Protein 5LJX (pdb70)

Sequence (382 aa):
TPVWNDNAHGVGSVPMHTDLELDFSLTSSSKYTYRRKLTNPAQSIDLHIEIEEQTIGVDVHALGHWFDGRLNLKTSFKYEYPWHTAKCHYERDYQYEGCTACGLYLDQLKPVGSSAYKIITTIRYSRRVCVQFGEENLCKIIDMNDCFVSRHVKVCIIGTVSKFSQGDTLLFFGPLEGGGLIFKHWCTSTCQFGDPGDIMSPRDKGFLCPEFPGSFRKKATTPICEYDGNMVSGYKKVMMATIDSFQSFNTSSTMMHFTDERIEWKKDPDGMLRDHINILVTKDIDFDNLGENPCKIGLQTSSIEGAWGSGVGFTLTCLVSSLTECCPTFLTSIKACDKAICCYGAESVTLTRGQNTVKVSGKGGHSGSTFRCCHGEDCSQIGLHAAAPHL

Radius of gyration: 28.47 Å; Cα contacts (8 Å, |Δi|>4): 1028; chains: 1; bounding box: 34×48×109 Å

Foldseek 3Di:
DDEAEQPDFDFDDDVVQFDDKDKDKFQQQDKDWDWDWDDDCPDTKTKIKIKHHKKKKFQWFWQAFDKFWFKDKDKDPVPDDPCVVAQAKDKDWDDDCVTIMIMIGTDPIDTFWIKIATQDMWMWIWMWIDIHNDIDIDIGTAQHWDDDFFKIKHKHFDDDPDDHGWMWIDGDPPAFWTWIHNCQDDPAAAFQGRVQWGDRPVDDIPHHDHPWDWDWPVDDTDIDTDTDGGGNVRNCVVVVVVIDMFHFAPWDDDNSMIMTRGNPRVGIIMMMMIGRNPGTTHRSNDDDKDKDKWWDDKEDAENDSQFMKTKMKMAIDPDQKYFFKKFWDFPPDTFWIDTDIDGHGIDIDITTGYHDDQPDFTWIDGDVDTHPTGHGYDHPPD

Organism: Hantaan virus (strain 76-118) (NCBI:txid11602)

Nearest PDB structures (foldseek):
  5ljx-assembly1_A  TM=1.003E+00  e=7.277E-74  Orthohantavirus hantanense
  5lk3-assembly1_A  TM=9.903E-01  e=2.059E-68  Orthohantavirus hantanense
  5ljz-assembly1_A  TM=9.943E-01  e=4.635E-68  Orthohantavirus
  5lk0-assembly1_A  TM=9.913E-01  e=9.948E-68  Orthohantavirus hantanense
  5lk2-assembly1_A  TM=9.897E-01  e=6.713E-67  Orthohantavirus hantanense

Secondary structure (DSSP, 8-state):
---EE----SEE--GGG--EEEEEEEETT--EEEEEEEE----EEEEEEEEPPPEEEEEEEEEEEEEEEEEEEEEE-----TTTT-SSEEEEE-------EEEEEEEEEEEEEEEEEEEEEEEEEEEEEEETTEEEEEEEETT-EEE-SSEEEEEE----S--TT-EEEE-SSSSEEEEEES---SS--BTTSTT-SEETBSB--BPPB--S-EEE------EEE-S--S-HHHHHHTTGGGSEEEEESS-EEETTEEEE----TT-EEEEEEEE-SSSPPEETT----EEEEEEEEEEEBSS-SS-EEEEEEEEEEEEEEEEEEEEEEETTEEEEEEEEEEEEEEEEEEEEE----TT--BEEEETTEE-S--B--BPS--

InterPro domains:
  IPR002532 Hantavirus glycoprotein Gc, N-terminal domain [PF01561] (649-969)
  IPR002534 Hantavirus glycoprotein Gn, head [PF01567] (27-371)
  IPR012316 ITAM motif, hantavirus type [PF10538] (617-644)
  IPR012316 ITAM motif, hantavirus type [PS51056] (611-634)
  IPR016402 Envelope glycoprotein precursor, Hantavirus [PIRSF003945] (2-1135)
  IPR048790 Glycoprotein Gn, base, hantavirus [PF20679] (379-480)
  IPR048791 Glycoprotein Gc, C-terminal, bunyavirales [PF20682] (971-1134)

B-factor: mean 25.21, std 11.8, range [9.97, 71.23]

Structure (mmCIF, N/CA/C/O backbone):
data_5LJX
#
_entry.id   5LJX
#
_cell.length_a   107.048
_cell.length_b   107.048
_cell.length_c   127.512
_cell.angle_alpha   90.00
_cell.angle_beta   90.00
_cell.angle_gamma   120.00
#
_symmetry.space_group_name_H-M   'H 3'
#
loop_
_entity.id
_entity.type
_entity.pdbx_description
1 polymer 'Envelopment polyprotein'
2 branched 2-acetamido-2-deoxy-beta-D-glucopyranose-(1-4)-[beta-L-fucopyranose-(1-6)]2-acetamido-2-deoxy-beta-D-glucopyranose
3 non-polymer 'POTASSIUM ION'
4 non-polymer 'SODIUM ION'
5 water water
#
loop_
_atom_site.group_PDB
_atom_site.id
_atom_site.type_symbol
_atom_site.label_atom_id
_atom_site.label_alt_id
_atom_site.label_comp_id
_atom_site.label_asym_id
_atom_site.label_entity_id
_atom_site.label_seq_id
_atom_site.pdbx_PDB_ins_code
_atom_site.Cartn_x
_atom_site.Cartn_y
_atom_site.Cartn_z
_atom_site.occupancy
_atom_site.B_iso_or_equiv
_atom_site.auth_seq_id
_atom_site.auth_comp_id
_atom_site.auth_asym_id
_atom_site.auth_atom_id
_atom_site.pdbx_PDB_model_num
ATOM 1 N N . THR A 1 6 ? -11.082 92.709 40.434 1.00 56.25 6 THR A N 1
ATOM 2 C CA . THR A 1 6 ? -10.175 91.722 41.025 1.00 56.11 6 THR A CA 1
ATOM 3 C C . THR A 1 6 ? -10.471 90.230 40.731 1.00 55.02 6 THR A C 1
ATOM 4 O O . THR A 1 6 ? -9.530 89.442 40.618 1.00 55.67 6 THR A O 1
ATOM 8 N N . PRO A 1 7 ? -11.756 89.829 40.594 1.00 53.16 7 PRO A N 1
ATOM 9 C CA . PRO A 1 7 ? -11.923 88.400 40.297 1.00 50.61 7 PRO A CA 1
ATOM 10 C C . PRO A 1 7 ? -11.655 88.064 38.830 1.00 46.73 7 PRO A C 1
ATOM 11 O O . PRO A 1 7 ? -11.863 88.903 37.951 1.00 47.20 7 PRO A O 1
ATOM 15 N N . VAL A 1 8 ? -11.202 86.839 38.582 1.00 42.27 8 VAL A N 1
ATOM 16 C CA . VAL A 1 8 ? -10.894 86.380 37.231 1.00 39.15 8 VAL A CA 1
ATOM 17 C C . VAL A 1 8 ? -11.364 84.941 37.030 1.00 34.56 8 VAL A C 1
ATOM 18 O O . VAL A 1 8 ? -10.564 84.043 36.774 1.00 34.11 8 VAL A O 1
ATOM 22 N N . TRP A 1 9 ? -12.673 84.736 37.152 1.00 29.69 9 TRP A N 1
ATOM 23 C CA . TRP A 1 9 ? -13.274 83.406 37.076 1.00 25.27 9 TRP A CA 1
ATOM 24 C C . TRP A 1 9 ? -12.979 82.707 35.753 1.00 24.15 9 TRP A C 1
ATOM 25 O O . TRP A 1 9 ? -12.999 83.332 34.692 1.00 23.95 9 TRP A O 1
ATOM 36 N N . ASN A 1 10 ? -12.742 81.401 35.832 1.00 21.36 10 ASN A N 1
ATOM 37 C CA . ASN A 1 10 ? -12.312 80.599 34.676 1.00 21.96 10 ASN A CA 1
ATOM 38 C C . ASN A 1 10 ? -12.836 79.185 34.861 1.00 22.49 10 ASN A C 1
ATOM 39 O O . ASN A 1 10 ? -12.527 78.548 35.859 1.00 25.70 10 ASN A O 1
ATOM 44 N N . ASP A 1 11 ? -13.626 78.682 33.914 1.00 20.30 11 ASP A N 1
ATOM 45 C CA . ASP A 1 11 ? -14.081 77.285 33.992 1.00 18.21 11 ASP A CA 1
ATOM 46 C C . ASP A 1 11 ? -13.467 76.359 32.930 1.00 18.67 11 ASP A C 1
ATOM 47 O O . ASP A 1 11 ? -13.928 75.230 32.738 1.00 21.56 11 ASP A O 1
ATOM 52 N N . ASN A 1 12 ? -12.421 76.827 32.257 1.00 19.81 12 ASN A N 1
ATOM 53 C CA . ASN A 1 12 ? -11.753 75.987 31.269 1.00 17.02 12 ASN A CA 1
ATOM 54 C C . ASN A 1 12 ? -10.837 74.935 31.860 1.00 15.95 12 ASN A C 1
ATOM 55 O O . ASN A 1 12 ? -10.303 74.089 31.115 1.00 18.32 12 ASN A O 1
ATOM 60 N N . ALA A 1 13 ? -10.610 74.998 33.172 1.00 16.13 13 ALA A N 1
ATOM 61 C CA . ALA A 1 13 ? -9.836 73.958 33.848 1.00 18.04 13 ALA A CA 1
ATOM 62 C C . ALA A 1 13 ? -10.792 72.880 34.339 1.00 18.59 13 ALA A C 1
ATOM 63 O O . ALA A 1 13 ? -11.645 73.144 35.189 1.00 21.23 13 ALA A O 1
ATOM 65 N N . HIS A 1 14 ? -10.670 71.679 33.786 1.00 17.84 14 HIS A N 1
ATOM 66 C CA . HIS A 1 14 ? -11.450 70.526 34.223 1.00 16.59 14 HIS A CA 1
ATOM 67 C C . HIS A 1 14 ? -10.594 69.660 35.144 1.00 17.23 14 HIS A C 1
ATOM 68 O O . HIS A 1 14 ? -9.809 68.831 34.695 1.00 18.32 14 HIS A O 1
ATOM 75 N N . GLY A 1 15 ? -10.738 69.847 36.447 1.00 17.39 15 GLY A N 1
ATOM 76 C CA . GLY A 1 15 ? -9.917 69.093 37.374 1.00 18.92 15 GLY A CA 1
ATOM 77 C C . GLY A 1 15 ? -10.067 69.606 38.794 1.00 19.88 15 GLY A C 1
ATOM 78 O O . GLY A 1 15 ? -10.975 70.382 39.094 1.00 21.95 15 GLY A O 1
ATOM 79 N N . VAL A 1 16 ? -9.189 69.156 39.679 1.00 19.87 16 VAL A N 1
ATOM 80 C CA . VAL A 1 16 ? -9.346 69.474 41.090 1.00 22.49 16 VAL A CA 1
ATOM 81 C C . VAL A 1 16 ? -8.030 69.880 41.736 1.00 22.26 16 VAL A C 1
ATOM 82 O O . VAL A 1 16 ? -6.951 69.503 41.281 1.00 22.73 16 VAL A O 1
ATOM 86 N N . GLY A 1 17 ? -8.133 70.664 42.805 1.00 22.99 17 GLY A N 1
ATOM 87 C CA . GLY A 1 17 ? -7.031 70.858 43.726 1.00 23.54 17 GLY A CA 1
ATOM 88 C C . GLY A 1 17 ? -7.248 69.953 44.929 1.00 24.28 17 GLY A C 1
ATOM 89 O O . GLY A 1 17 ? -8.374 69.788 45.411 1.00 24.95 17 GLY A O 1
ATOM 90 N N . SER A 1 18 ? -6.167 69.338 45.397 1.00 25.14 18 SER A N 1
ATOM 91 C CA . SER A 1 18 ? -6.239 68.391 46.495 1.00 25.64 18 SER A CA 1
ATOM 92 C C . SER A 1 18 ? -5.066 68.595 47.435 1.00 26.40 18 SER A C 1
ATOM 93 O O . SER A 1 18 ? -4.027 69.133 47.052 1.00 26.26 18 SER A O 1
ATOM 96 N N . VAL A 1 19 ? -5.267 68.193 48.683 1.00 29.17 19 VAL A N 1
ATOM 97 C CA . VAL A 1 19 ? -4.195 68.107 49.656 1.00 30.37 19 VAL A CA 1
ATOM 98 C C . VAL A 1 19 ? -3.877 66.625 49.746 1.00 30.54 19 VAL A C 1
ATOM 99 O O . VAL A 1 19 ? -4.735 65.833 50.128 1.00 31.51 19 VAL A O 1
ATOM 103 N N . PRO A 1 20 ? -2.663 66.233 49.339 1.00 31.64 20 PRO A N 1
ATOM 104 C CA . PRO A 1 20 ? -2.330 64.805 49.241 1.00 34.68 20 PRO A CA 1
ATOM 105 C C . PRO A 1 20 ? -2.545 64.021 50.540 1.00 38.68 20 PRO A C 1
ATOM 106 O O . PRO A 1 20 ? -2.847 62.828 50.478 1.00 39.11 20 PRO A O 1
ATOM 110 N N . MET A 1 21 ? -2.415 64.672 51.692 1.00 41.54 21 MET A N 1
ATOM 111 C CA . MET A 1 21 ? -2.674 63.989 52.955 1.00 45.68 21 MET A CA 1
ATOM 112 C C . MET A 1 21 ? -4.176 63.817 53.218 1.00 43.71 21 MET A C 1
ATOM 113 O O . MET A 1 21 ? -4.582 62.960 54.004 1.00 42.39 21 MET A O 1
ATOM 118 N N . HIS A 1 22 ? -4.995 64.626 52.550 1.00 42.71 22 HIS A N 1
ATOM 119 C CA . HIS A 1 22 ? -6.449 64.503 52.641 1.00 41.76 22 HIS A CA 1
ATOM 120 C C . HIS A 1 22 ? -7.034 63.788 51.424 1.00 37.94 22 HIS A C 1
ATOM 121 O O . HIS A 1 22 ? -8.133 64.116 50.978 1.00 37.69 22 HIS A O 1
ATOM 128 N N . THR A 1 23 ? -6.294 62.833 50.871 1.00 34.12 23 THR A N 1
ATOM 129 C CA . THR A 1 23 ? -6.841 61.981 49.825 1.00 31.21 23 THR A CA 1
ATOM 130 C C . THR A 1 23 ? -6.726 60.540 50.294 1.00 30.55 23 THR A C 1
ATOM 131 O O . THR A 1 23 ? -5.815 60.202 51.048 1.00 33.55 23 THR A O 1
ATOM 135 N N . ASP A 1 24 ? -7.662 59.700 49.877 1.00 28.07 24 ASP A N 1
ATOM 136 C CA . ASP A 1 24 ? -7.776 58.366 50.445 1.00 27.28 24 ASP A CA 1
ATOM 137 C C . ASP A 1 24 ? -7.401 57.228 49.512 1.00 26.22 24 ASP A C 1
ATOM 138 O O . ASP A 1 24 ? -6.986 56.169 49.972 1.00 28.11 24 ASP A O 1
ATOM 143 N N . LEU A 1 25 ? -7.529 57.442 48.207 1.00 25.54 25 LEU A N 1
ATOM 144 C CA . LEU A 1 25 ? -7.297 56.354 47.276 1.00 23.85 25 LEU A CA 1
ATOM 145 C C . LEU A 1 25 ? -6.909 56.898 45.919 1.00 22.52 25 LEU A C 1
ATOM 146 O O . LEU A 1 25 ? -7.515 57.853 45.431 1.00 22.78 25 LEU A O 1
ATOM 151 N N . GLU A 1 26 ? -5.889 56.293 45.322 1.00 22.95 26 GLU A N 1
ATOM 152 C CA . GLU A 1 26 ? -5.503 56.623 43.965 1.00 22.65 26 GLU A CA 1
ATOM 153 C C . GLU A 1 26 ? -5.423 55.337 43.167 1.00 24.03 26 GLU A C 1
ATOM 154 O O . GLU A 1 26 ? -4.817 54.367 43.610 1.00 25.55 26 GLU A O 1
ATOM 160 N N . LEU A 1 27 ? -6.084 55.317 42.016 1.00 23.19 27 LEU A N 1
ATOM 161 C CA . LEU A 1 27 ? -5.909 54.242 41.049 1.00 22.23 27 LEU A CA 1
ATOM 162 C C . LEU A 1 27 ? -5.199 54.833 39.843 1.00 21.51 27 LEU A C 1
ATOM 163 O O . LEU A 1 27 ? -5.646 55.837 39.298 1.00 22.90 27 LEU A O 1
ATOM 168 N N . ASP A 1 28 ? -4.090 54.227 39.445 1.00 20.16 28 ASP A N 1
ATOM 169 C CA . ASP A 1 28 ? -3.340 54.731 38.302 1.00 20.42 28 ASP A CA 1
ATOM 170 C C . ASP A 1 28 ? -2.890 53.565 37.447 1.00 18.44 28 ASP A C 1
ATOM 171 O O . ASP A 1 28 ? -2.198 52.675 37.930 1.00 20.94 28 ASP A O 1
ATOM 176 N N . PHE A 1 29 ? -3.285 53.562 36.179 1.00 17.75 29 PHE A N 1
ATOM 177 C CA . PHE A 1 29 ? -3.051 52.398 35.347 1.00 17.04 29 PHE A CA 1
ATOM 178 C C . PHE A 1 29 ? -3.156 52.686 33.865 1.00 15.94 29 PHE A C 1
ATOM 179 O O . PHE A 1 29 ? -3.781 53.653 33.460 1.00 17.70 29 PHE A O 1
ATOM 187 N N . SER A 1 30 ? -2.547 51.804 33.082 1.00 16.24 30 SER A N 1
ATOM 188 C CA . SER A 1 30 ? -2.693 51.786 31.636 1.00 15.51 30 SER A CA 1
ATOM 189 C C . SER A 1 30 ? -3.726 50.726 31.273 1.00 16.94 30 SER A C 1
ATOM 190 O O . SER A 1 30 ? -3.588 49.571 31.665 1.00 17.70 30 SER A O 1
ATOM 193 N N . LEU A 1 31 ? -4.764 51.124 30.541 1.00 16.16 31 LEU A N 1
ATOM 194 C CA . LEU A 1 31 ? -5.861 50.231 30.206 1.00 16.16 31 LEU A CA 1
ATOM 195 C C . LEU A 1 31 ? -5.938 49.976 28.705 1.00 15.30 31 LEU A C 1
ATOM 196 O O . LEU A 1 31 ? -5.920 50.913 27.930 1.00 16.72 31 LEU A O 1
ATOM 201 N N . THR A 1 32 ? -6.062 48.708 28.315 1.00 15.75 32 THR A N 1
ATOM 202 C CA . THR A 1 32 ? -6.369 48.332 26.928 1.00 14.37 32 THR A CA 1
ATOM 203 C C . THR A 1 32 ? -7.512 49.208 26.426 1.00 14.37 32 THR A C 1
ATOM 204 O O . THR A 1 32 ? -8.555 49.279 27.057 1.00 15.50 32 THR A O 1
ATOM 208 N N . SER A 1 33 ? -7.312 49.890 25.297 1.00 15.17 33 SER A N 1
ATOM 209 C CA . SER A 1 33 ? -8.337 50.796 24.773 1.00 14.57 33 SER A CA 1
ATOM 210 C C . SER A 1 33 ? -9.679 50.102 24.527 1.00 14.77 33 SER A C 1
ATOM 211 O O . SER A 1 33 ? -10.745 50.648 24.817 1.00 15.77 33 SER A O 1
ATOM 214 N N . SER A 1 34 ? -9.613 48.865 24.062 1.00 15.60 34 SER A N 1
ATOM 215 C CA . SER A 1 34 ? -10.812 48.124 23.719 1.00 16.00 34 SER A CA 1
ATOM 216 C C . SER A 1 34 ? -11.423 47.367 24.911 1.00 14.85 34 SER A C 1
ATOM 217 O O . SER A 1 34 ? -12.307 46.545 24.714 1.00 17.44 34 SER A O 1
ATOM 220 N N . SER A 1 35 ? -10.935 47.631 26.126 1.00 15.16 35 SER A N 1
ATOM 221 C CA . SER A 1 35 ? -11.461 46.986 27.328 1.00 16.74 35 SER A CA 1
ATOM 222 C C . SER A 1 35 ? -12.204 47.946 28.245 1.00 16.03 35 SER A C 1
ATOM 223 O O . SER A 1 35 ? -11.798 49.089 28.416 1.00 16.26 35 SER A O 1
ATOM 226 N N . LYS A 1 36 ? -13.279 47.457 28.868 1.00 16.71 36 LYS A N 1
ATOM 227 C CA . LYS A 1 36 ? -13.880 48.165 29.993 1.00 19.28 36 LYS A CA 1
ATOM 228 C C . LYS A 1 36 ? -13.077 47.910 31.264 1.00 18.73 36 LYS A C 1
ATOM 229 O O . LYS A 1 36 ? -12.157 47.081 31.285 1.00 18.91 36 LYS A O 1
ATOM 235 N N . TYR A 1 37 ? -13.439 48.626 32.324 1.00 19.17 37 TYR A N 1
ATOM 236 C CA . TYR A 1 37 ? -12.837 48.432 33.642 1.00 20.33 37 TYR A CA 1
ATOM 237 C C . TYR A 1 37 ? -13.852 48.766 34.721 1.00 20.51 37 TYR A C 1
ATOM 238 O O . TYR A 1 37 ? -14.556 49.761 34.609 1.00 20.19 37 TYR A O 1
ATOM 247 N N . THR A 1 38 ? -13.921 47.925 35.752 1.00 22.24 38 THR A N 1
ATOM 248 C CA . THR A 1 38 ? -14.833 48.113 36.866 1.00 23.42 38 THR A CA 1
ATOM 249 C C . THR A 1 38 ? -14.047 48.097 38.166 1.00 22.31 38 THR A C 1
ATOM 250 O O . THR A 1 38 ? -13.142 47.274 38.347 1.00 24.81 38 THR A O 1
ATOM 254 N N . TYR A 1 39 ? -14.395 49.008 39.071 1.00 23.11 39 TYR A N 1
ATOM 255 C CA . TYR A 1 39 ? -13.827 49.022 40.409 1.00 23.70 39 TYR A CA 1
ATOM 256 C C . TYR A 1 39 ? -14.943 49.190 41.410 1.00 25.57 39 TYR A C 1
ATOM 257 O O . TYR A 1 39 ? -15.763 50.094 41.287 1.00 26.75 39 TYR A O 1
ATOM 266 N N . ARG A 1 40 ? -14.965 48.307 42.401 1.00 27.52 40 ARG A N 1
ATOM 267 C CA . ARG A 1 40 ? -15.975 48.307 43.442 1.00 32.98 40 ARG A CA 1
ATOM 268 C C . ARG A 1 40 ? -15.284 48.119 44.775 1.00 34.96 40 ARG A C 1
ATOM 269 O O . ARG A 1 40 ? -14.512 47.181 44.949 1.00 35.71 40 ARG A O 1
ATOM 277 N N . ARG A 1 41 ? -15.569 49.004 45.719 1.00 35.91 41 ARG A N 1
ATOM 278 C CA . ARG A 1 41 ? -14.959 48.911 47.039 1.00 37.90 41 ARG A CA 1
ATOM 279 C C . ARG A 1 41 ? -15.870 49.575 48.061 1.00 37.24 41 ARG A C 1
ATOM 280 O O . ARG A 1 41 ? -16.594 50.516 47.739 1.00 35.57 41 ARG A O 1
ATOM 288 N N . LYS A 1 42 ? -15.852 49.065 49.290 1.00 38.79 42 LYS A N 1
ATOM 289 C CA . LYS A 1 42 ? -16.522 49.729 50.401 1.00 40.67 42 LYS A CA 1
ATOM 290 C C . LYS A 1 42 ? -15.504 50.609 51.120 1.00 41.59 42 LYS A C 1
ATOM 291 O O . LYS A 1 42 ? -14.513 50.110 51.646 1.00 44.37 42 LYS A O 1
ATOM 297 N N . LEU A 1 43 ? -15.734 51.918 51.125 1.00 39.42 43 LEU A N 1
ATOM 298 C CA . LEU A 1 43 ? -14.827 52.831 51.804 1.00 39.07 43 LEU A CA 1
ATOM 299 C C . LEU A 1 43 ? -15.203 52.918 53.278 1.00 41.64 43 LEU A C 1
ATOM 300 O O . LEU A 1 43 ? -16.294 53.364 53.622 1.00 39.96 43 LEU A O 1
ATOM 305 N N . THR A 1 44 ? -14.297 52.476 54.144 1.00 4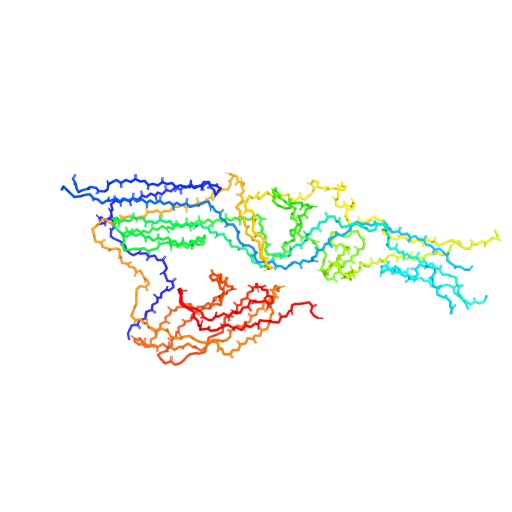6.02 44 THR A N 1
ATOM 306 C CA . THR A 1 44 ? -14.566 52.458 55.579 1.00 49.85 44 THR A CA 1
ATOM 307 C C . THR A 1 44 ? -13.678 53.430 56.345 1.00 53.56 44 THR A C 1
ATOM 308 O O . THR A 1 44 ? -12.597 53.799 55.885 1.00 54.23 44 THR A O 1
ATOM 312 N N . ASN A 1 45 ? -14.147 53.834 57.521 1.00 56.75 45 ASN A N 1
ATOM 313 C CA . ASN A 1 45 ? -13.404 54.742 58.388 1.00 59.65 45 ASN A CA 1
ATOM 314 C C . ASN A 1 45 ? -12.375 53.990 59.232 1.00 61.18 45 ASN A C 1
ATOM 315 O O . ASN A 1 45 ? -12.716 52.992 59.870 1.00 61.63 45 ASN A O 1
ATOM 320 N N . PRO A 1 46 ? -11.123 54.494 59.253 1.00 61.72 46 PRO A N 1
ATOM 321 C CA . PRO A 1 46 ? -9.879 53.861 59.712 1.00 61.94 46 PRO A CA 1
ATOM 322 C C . PRO A 1 46 ? -10.049 52.629 60.600 1.00 62.60 46 PRO A C 1
ATOM 323 O O . PRO A 1 46 ? -9.673 51.538 60.163 1.00 62.84 46 PRO A O 1
ATOM 327 N N . ALA A 1 50 ? -17.668 53.352 62.050 1.00 61.94 50 ALA A N 1
ATOM 328 C CA . ALA A 1 50 ? -18.505 52.226 61.652 1.00 61.89 50 ALA A CA 1
ATOM 329 C C . ALA A 1 50 ? -19.448 52.629 60.527 1.00 61.78 50 ALA A C 1
ATOM 330 O O . ALA A 1 50 ? -20.589 52.171 60.465 1.00 62.26 50 ALA A O 1
ATOM 332 N N . GLN A 1 51 ? -18.964 53.494 59.643 1.00 61.21 51 GLN A N 1
ATOM 333 C CA . GLN A 1 51 ? -19.764 53.986 58.529 1.00 60.48 51 GLN A CA 1
ATOM 334 C C . GLN A 1 51 ? -19.028 53.800 57.203 1.00 58.16 51 GLN A C 1
ATOM 335 O O . GLN A 1 51 ? -17.901 54.269 57.030 1.00 58.43 51 GLN A O 1
ATOM 341 N N . SER A 1 52 ? -19.668 53.105 56.270 1.00 55.65 52 SER A N 1
ATOM 342 C CA . SER A 1 52 ? -19.038 52.820 54.989 1.00 52.43 52 SER A CA 1
ATOM 343 C C . SER A 1 52 ? -19.727 53.503 53.805 1.00 48.72 52 SER A C 1
ATOM 344 O O . SER A 1 52 ? -20.940 53.722 53.803 1.00 49.00 52 SER A O 1
ATOM 347 N N . ILE A 1 53 ? -18.926 53.843 52.803 1.00 44.04 53 ILE A N 1
ATOM 348 C CA . ILE A 1 53 ? -19.420 54.468 51.590 1.00 40.58 53 ILE A CA 1
ATOM 349 C C . ILE A 1 53 ? -19.135 53.526 50.430 1.00 37.45 53 ILE A C 1
ATOM 350 O O . ILE A 1 53 ? -18.002 53.070 50.263 1.00 36.81 53 ILE A O 1
ATOM 355 N N . ASP A 1 54 ? -20.161 53.211 49.646 1.00 36.63 54 ASP A N 1
ATOM 356 C CA . ASP A 1 54 ? -19.979 52.377 48.457 1.00 36.24 54 ASP A CA 1
ATOM 357 C C . ASP A 1 54 ? -19.367 53.168 47.308 1.00 33.83 54 ASP A C 1
ATOM 358 O O . ASP A 1 54 ? -19.909 54.188 46.897 1.00 35.73 54 ASP A O 1
ATOM 363 N N . LEU A 1 55 ? -18.238 52.688 46.800 1.00 30.32 55 LEU A N 1
ATOM 364 C CA . LEU A 1 55 ? -17.615 53.285 45.622 1.00 27.66 55 LEU A CA 1
ATOM 365 C C . LEU A 1 55 ? -17.745 52.311 44.467 1.00 27.75 55 LEU A C 1
ATOM 366 O O . LEU A 1 55 ? -17.307 51.158 44.557 1.00 28.88 55 LEU A O 1
ATOM 371 N N . HIS A 1 56 ? -18.326 52.778 43.369 1.00 26.02 56 HIS A N 1
ATOM 372 C CA . HIS A 1 56 ? -18.490 51.935 42.199 1.00 26.62 56 HIS A CA 1
ATOM 373 C C . HIS A 1 56 ? -18.181 52.725 40.934 1.00 26.62 56 HIS A C 1
ATOM 374 O O . HIS A 1 56 ? -18.889 53.677 40.598 1.00 28.43 56 HIS A O 1
ATOM 381 N N . ILE A 1 57 ? -17.124 52.317 40.239 1.00 24.30 57 ILE A N 1
ATOM 382 C CA . ILE A 1 57 ? -16.673 53.010 39.036 1.00 23.47 57 ILE A CA 1
ATOM 383 C C . ILE A 1 57 ? -16.748 52.073 37.851 1.00 24.56 57 ILE A C 1
ATOM 384 O O . ILE A 1 57 ? -16.254 50.956 37.914 1.00 24.50 57 ILE A O 1
ATOM 389 N N . GLU A 1 58 ? -17.368 52.536 36.767 1.00 23.22 58 GLU A N 1
ATOM 390 C CA . GLU A 1 58 ? -17.445 51.748 35.543 1.00 23.79 58 GLU A CA 1
ATOM 391 C C . GLU A 1 58 ? -16.929 52.589 34.407 1.00 21.83 58 GLU A C 1
ATOM 392 O O . GLU A 1 58 ? -17.493 53.639 34.096 1.00 22.50 58 GLU A O 1
ATOM 398 N N . ILE A 1 59 ? -15.855 52.126 33.778 1.00 20.50 59 ILE A N 1
ATOM 399 C CA . ILE A 1 59 ? -15.302 52.806 32.622 1.00 20.91 59 ILE A CA 1
ATOM 400 C C . ILE A 1 59 ? -15.539 51.936 31.401 1.00 18.96 59 ILE A C 1
ATOM 401 O O . ILE A 1 59 ? -15.115 50.779 31.371 1.00 20.85 59 ILE A O 1
ATOM 406 N N . GLU A 1 60 ? -16.179 52.500 30.381 1.00 18.67 60 GLU A N 1
ATOM 407 C CA . GLU A 1 60 ? -16.496 51.742 29.174 1.00 19.48 60 GLU A CA 1
ATOM 408 C C . GLU A 1 60 ? -15.355 51.758 28.156 1.00 19.99 60 GLU A C 1
ATOM 409 O O . GLU A 1 60 ? -14.396 52.545 28.284 1.00 19.30 60 GLU A O 1
ATOM 415 N N . GLU A 1 61 ? -15.453 50.881 27.157 1.00 20.51 61 GLU A N 1
ATOM 416 C CA . GLU A 1 61 ? -14.430 50.787 26.123 1.00 19.56 61 GLU A CA 1
ATOM 417 C C . GLU A 1 61 ? -14.287 52.103 25.367 1.00 18.88 61 GLU A C 1
ATOM 418 O O . GLU A 1 61 ? -15.246 52.845 25.192 1.00 20.64 61 GLU A O 1
ATOM 424 N N . GLN A 1 62 ? -13.080 52.379 24.900 1.00 18.36 62 GLN A N 1
ATOM 425 C CA . GLN A 1 62 ? -12.851 53.531 24.035 1.00 17.79 62 GLN A CA 1
ATOM 426 C C . GLN A 1 62 ? -13.704 53.466 22.779 1.00 19.23 62 GLN A C 1
ATOM 427 O O . GLN A 1 62 ? -13.742 52.456 22.090 1.00 19.53 62 GLN A O 1
ATOM 433 N N . THR A 1 63 ? -14.382 54.567 22.506 1.00 18.06 63 THR A N 1
ATOM 434 C CA . THR A 1 63 ? -15.138 54.741 21.283 1.00 15.96 63 THR A CA 1
ATOM 435 C C . THR A 1 63 ? -14.491 55.812 20.424 1.00 15.34 63 THR A C 1
ATOM 436 O O . THR A 1 63 ? -14.003 56.818 20.924 1.00 16.28 63 THR A O 1
ATOM 440 N N . ILE A 1 64 ? -14.480 55.588 19.118 1.00 15.24 64 ILE A N 1
ATOM 441 C CA . ILE A 1 64 ? -14.077 56.632 18.182 1.00 14.43 64 ILE A CA 1
ATOM 442 C C . ILE A 1 64 ? -15.320 57.233 17.515 1.00 12.85 64 ILE A C 1
ATOM 443 O O . ILE A 1 64 ? -16.247 56.504 17.164 1.00 15.09 64 ILE A O 1
ATOM 448 N N . GLY A 1 65 ? -15.357 58.560 17.396 1.00 12.67 65 GLY A N 1
ATOM 449 C CA . GLY A 1 65 ? -16.394 59.261 16.646 1.00 13.26 65 GLY A CA 1
ATOM 450 C C . GLY A 1 65 ? -15.716 60.025 15.537 1.00 12.43 65 GLY A C 1
ATOM 451 O O . GLY A 1 65 ? -14.794 60.784 15.765 1.00 13.84 65 GLY A O 1
ATOM 452 N N . VAL A 1 66 ? -16.128 59.752 14.311 1.00 13.35 66 VAL A N 1
ATOM 453 C CA . VAL A 1 66 ? -15.524 60.393 13.155 1.00 12.76 66 VAL A CA 1
ATOM 454 C C . VAL A 1 66 ? -16.569 61.187 12.404 1.00 12.59 66 VAL A C 1
ATOM 455 O O . VAL A 1 66 ? -17.516 60.606 11.873 1.00 13.42 66 VAL A O 1
ATOM 459 N N . ASP A 1 67 ? -16.377 62.502 12.335 1.00 12.99 67 ASP A N 1
ATOM 460 C CA . A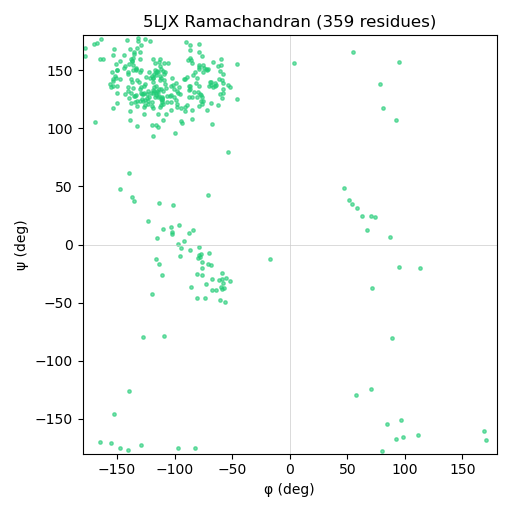SP A 1 67 ? -17.218 63.308 11.448 1.00 12.20 67 ASP A CA 1
ATOM 461 C C . ASP A 1 67 ? -16.657 63.151 10.054 1.00 12.34 67 ASP A C 1
ATOM 462 O O . ASP A 1 67 ? -15.445 63.220 9.872 1.00 13.43 67 ASP A O 1
ATOM 467 N N . VAL A 1 68 ? -17.526 62.852 9.093 1.00 12.47 68 VAL A N 1
ATOM 468 C CA . VAL A 1 68 ? -17.070 62.486 7.749 1.00 12.07 68 VAL A CA 1
ATOM 469 C C . VAL A 1 68 ? -17.892 63.195 6.713 1.00 12.48 68 VAL A C 1
ATOM 470 O O . VAL A 1 68 ? -18.961 63.747 7.014 1.00 12.44 68 VAL A O 1
ATOM 474 N N . HIS A 1 69 ? -17.395 63.190 5.480 1.00 11.23 69 HIS A N 1
ATOM 475 C CA . HIS A 1 69 ? -18.260 63.457 4.348 1.00 12.69 69 HIS A CA 1
ATOM 476 C C . HIS A 1 69 ? -18.397 62.182 3.549 1.00 11.27 69 HIS A C 1
ATOM 477 O O . HIS A 1 69 ? -17.413 61.617 3.101 1.00 11.63 69 HIS A O 1
ATOM 484 N N . ALA A 1 70 ? -19.628 61.713 3.415 1.00 13.62 70 ALA A N 1
ATOM 485 C CA . ALA A 1 70 ? -19.899 60.545 2.594 1.00 14.07 70 ALA A CA 1
ATOM 486 C C . ALA A 1 70 ? -19.668 60.875 1.123 1.00 13.83 70 ALA A C 1
ATOM 487 O O . ALA A 1 70 ? -20.287 61.783 0.577 1.00 16.61 70 ALA A O 1
ATOM 489 N N . LEU A 1 71 ? -18.765 60.129 0.489 1.00 13.03 71 LEU A N 1
ATOM 490 C CA . LEU A 1 71 ? -18.344 60.396 -0.892 1.00 12.50 71 LEU A CA 1
ATOM 491 C C . LEU A 1 71 ? -19.138 59.579 -1.910 1.00 12.40 71 LEU A C 1
ATOM 492 O O . LEU A 1 71 ? -18.962 59.745 -3.128 1.00 14.49 71 LEU A O 1
ATOM 497 N N . GLY A 1 72 ? -20.023 58.716 -1.427 1.00 11.71 72 GLY A N 1
ATOM 498 C CA . GLY A 1 72 ? -20.721 57.780 -2.299 1.00 13.70 72 GLY A CA 1
ATOM 499 C C . GLY A 1 72 ? -19.934 56.518 -2.572 1.00 13.16 72 GLY A C 1
ATOM 500 O O . GLY A 1 72 ? -19.056 56.116 -1.811 1.00 15.52 72 GLY A O 1
ATOM 501 N N . HIS A 1 73 ? -20.224 55.890 -3.703 1.00 13.20 73 HIS A N 1
ATOM 502 C CA . HIS A 1 73 ? -19.576 54.616 -4.020 1.00 12.98 73 HIS A CA 1
ATOM 503 C C . HIS A 1 73 ? -18.464 54.763 -5.023 1.00 11.51 73 HIS A C 1
ATOM 504 O O . HIS A 1 73 ? -18.556 55.566 -5.964 1.00 13.06 73 HIS A O 1
ATOM 511 N N . TRP A 1 74 ? -17.415 53.974 -4.810 1.00 11.54 74 TRP A N 1
ATOM 512 C CA . TRP A 1 74 ? -16.353 53.801 -5.778 1.00 11.30 74 TRP A CA 1
ATOM 513 C C . TRP A 1 74 ? -16.744 52.645 -6.671 1.00 13.30 74 TRP A C 1
ATOM 514 O O . TRP A 1 74 ? -17.346 51.662 -6.197 1.00 13.40 74 TRP A O 1
ATOM 525 N N . PHE A 1 75 ? -16.395 52.750 -7.957 1.00 11.88 75 PHE A N 1
ATOM 526 C CA . PHE A 1 75 ? -16.721 51.712 -8.953 1.00 13.05 75 PHE A CA 1
ATOM 527 C C . PHE A 1 75 ? -15.507 51.090 -9.620 1.00 13.52 75 PHE A C 1
ATOM 528 O O . PHE A 1 75 ? -14.540 51.777 -9.879 1.00 13.77 75 PHE A O 1
ATOM 536 N N . ASP A 1 76 ? -15.601 49.796 -9.929 1.00 13.13 76 ASP A N 1
ATOM 537 C CA . ASP A 1 76 ? -14.736 49.153 -10.922 1.00 12.95 76 ASP A CA 1
ATOM 538 C C . ASP A 1 76 ? -15.404 49.298 -12.284 1.00 12.72 76 ASP A C 1
ATOM 539 O O . ASP A 1 76 ? -16.608 49.539 -12.364 1.00 14.32 76 ASP A O 1
ATOM 544 N N . GLY A 1 77 ? -14.629 49.181 -13.358 1.00 12.85 77 GLY A N 1
ATOM 545 C CA . GLY A 1 77 ? -15.201 49.267 -14.691 1.00 15.48 77 GLY A CA 1
ATOM 546 C C . GLY A 1 77 ? -14.154 48.865 -15.703 1.00 14.56 77 GLY A C 1
ATOM 547 O O . GLY A 1 77 ? -12.981 48.664 -15.364 1.00 14.61 77 GLY A O 1
ATOM 548 N N . ARG A 1 78 ? -14.592 48.759 -16.954 1.00 14.50 78 ARG A N 1
ATOM 549 C CA . ARG A 1 78 ? -13.708 48.463 -18.068 1.00 15.35 78 ARG A CA 1
ATOM 550 C C . ARG A 1 78 ? -13.681 49.632 -19.040 1.00 13.81 78 ARG A C 1
ATOM 551 O O . ARG A 1 78 ? -14.717 50.221 -19.354 1.00 15.58 78 ARG A O 1
ATOM 559 N N . LEU A 1 79 ? -12.489 49.962 -19.498 1.00 14.35 79 LEU A N 1
ATOM 560 C CA . LEU A 1 79 ? -12.301 51.017 -20.481 1.00 15.79 79 LEU A CA 1
ATOM 561 C C . LEU A 1 79 ? -12.347 50.391 -21.868 1.00 17.63 79 LEU A C 1
ATOM 562 O O . LEU A 1 79 ? -11.514 49.537 -22.207 1.00 20.87 79 LEU A O 1
ATOM 567 N N . ASN A 1 80 ? -13.329 50.814 -22.658 1.00 19.20 80 ASN A N 1
ATOM 568 C CA . ASN A 1 80 ? -13.528 50.265 -23.998 1.00 17.91 80 ASN A CA 1
ATOM 569 C C . ASN A 1 80 ? -13.164 51.287 -25.044 1.00 21.37 80 ASN A C 1
ATOM 570 O O . ASN A 1 80 ? -13.413 52.482 -24.871 1.00 23.07 80 ASN A O 1
ATOM 575 N N . LEU A 1 81 ? -12.552 50.803 -26.118 1.00 21.83 81 LEU A N 1
ATOM 576 C CA . LEU A 1 81 ? -12.129 51.631 -27.231 1.00 24.52 81 LEU A CA 1
ATOM 577 C C . LEU A 1 81 ? -12.938 51.241 -28.461 1.00 25.84 81 LEU A C 1
ATOM 578 O O . LEU A 1 81 ? -13.084 50.059 -28.761 1.00 26.02 81 LEU A O 1
ATOM 583 N N . LYS A 1 82 ? -13.488 52.237 -29.144 1.00 27.67 82 LYS A N 1
ATOM 584 C CA . LYS A 1 82 ? -14.270 52.008 -30.354 1.00 28.06 82 LYS A CA 1
ATOM 585 C C . LYS A 1 82 ? -13.872 52.973 -31.469 1.00 27.67 82 LYS A C 1
ATOM 586 O O . LYS A 1 82 ? -13.435 54.097 -31.215 1.00 29.94 82 LYS A O 1
ATOM 592 N N . THR A 1 83 ? -14.041 52.516 -32.707 1.00 30.92 83 THR A N 1
ATOM 593 C CA . THR A 1 83 ? -13.789 53.341 -33.879 1.00 33.23 83 THR A CA 1
ATOM 594 C C . THR A 1 83 ? -15.088 53.491 -34.651 1.00 34.66 83 THR A C 1
ATOM 595 O O . THR A 1 83 ? -15.784 52.505 -34.880 1.00 35.69 83 THR A O 1
ATOM 599 N N . SER A 1 84 ? -15.431 54.720 -35.025 1.00 34.69 84 SER A N 1
ATOM 600 C CA . SER A 1 84 ? -16.586 54.936 -35.888 1.00 35.22 84 SER A CA 1
ATOM 601 C C . SER A 1 84 ? -16.187 55.642 -37.173 1.00 36.25 84 SER A C 1
ATOM 602 O O . SER A 1 84 ? -15.312 56.509 -37.189 1.00 36.99 84 SER A O 1
ATOM 605 N N . PHE A 1 85 ? -16.846 55.239 -38.249 1.00 37.14 85 PHE A N 1
ATOM 606 C CA . PHE A 1 85 ? -16.691 55.843 -39.561 1.00 39.63 85 PHE A CA 1
ATOM 607 C C . PHE A 1 85 ? -17.796 55.295 -40.452 1.00 40.10 85 PHE A C 1
ATOM 608 O O . PHE A 1 85 ? -17.672 54.196 -40.988 1.00 40.95 85 PHE A O 1
ATOM 616 N N . LYS A 1 93 ? -21.177 66.174 -38.020 1.00 45.47 93 LYS A N 1
ATOM 617 C CA . LYS A 1 93 ? -22.511 65.716 -37.651 1.00 44.06 93 LYS A CA 1
ATOM 618 C C . LYS A 1 93 ? -22.625 64.193 -37.716 1.00 44.82 93 LYS A C 1
ATOM 619 O O . LYS A 1 93 ? -21.874 63.542 -38.438 1.00 45.96 93 LYS A O 1
ATOM 625 N N . TYR A 1 94 ? -23.582 63.665 -36.950 1.00 44.87 94 TYR A N 1
ATOM 626 C CA . TYR A 1 94 ? -23.870 62.227 -36.759 1.00 44.23 94 TYR A CA 1
ATOM 627 C C . TYR A 1 94 ? -23.141 61.600 -35.556 1.00 44.01 94 TYR A C 1
ATOM 628 O O . TYR A 1 94 ? -21.926 61.383 -35.569 1.00 43.71 94 TYR A O 1
ATOM 637 N N . GLU A 1 95 ? -23.929 61.332 -34.514 1.00 43.40 95 GLU A N 1
ATOM 638 C CA . GLU A 1 95 ? -23.421 61.073 -33.168 1.00 42.26 95 GLU A CA 1
ATOM 639 C C . GLU A 1 95 ? -22.725 59.728 -32.980 1.00 40.56 95 GLU A C 1
ATOM 640 O O . GLU A 1 95 ? -23.047 58.735 -33.643 1.00 41.40 95 GLU A O 1
ATOM 646 N N . TYR A 1 96 ? -21.766 59.730 -32.058 1.00 38.03 96 TYR A N 1
ATOM 647 C CA . TYR A 1 96 ? -20.977 58.554 -31.699 1.00 35.37 96 TYR A CA 1
ATOM 648 C C . TYR A 1 96 ? -21.836 57.394 -31.218 1.00 32.69 96 TYR A C 1
ATOM 649 O O . TYR A 1 96 ? -22.705 57.581 -30.369 1.00 31.91 96 TYR A O 1
ATOM 658 N N . PRO A 1 97 ? -21.556 56.180 -31.722 1.00 32.92 97 PRO A N 1
ATOM 659 C CA . PRO A 1 97 ? -22.273 54.964 -31.341 1.00 33.87 97 PRO A CA 1
ATOM 660 C C . PRO A 1 97 ? -22.333 54.783 -29.832 1.00 34.51 97 PRO A C 1
ATOM 661 O O . PRO A 1 97 ? -23.319 54.245 -29.327 1.00 36.63 97 PRO A O 1
ATOM 665 N N . TRP A 1 98 ? -21.307 55.256 -29.131 1.00 33.47 98 TRP A N 1
ATOM 666 C CA . TRP A 1 98 ? -21.173 55.067 -27.691 1.00 33.76 98 TRP A CA 1
ATOM 667 C C . TRP A 1 98 ? -21.684 56.269 -26.897 1.00 32.11 98 TRP A C 1
ATOM 668 O O . TRP A 1 98 ? -21.374 56.408 -25.715 1.00 31.99 98 TRP A O 1
ATOM 679 N N . HIS A 1 99 ? -22.465 57.133 -27.536 1.00 31.99 99 HIS A N 1
ATOM 680 C CA . HIS A 1 99 ? -22.807 58.428 -26.943 1.00 29.32 99 HIS A CA 1
ATOM 681 C C . HIS A 1 99 ? -23.531 58.395 -25.596 1.00 27.22 99 HIS A C 1
ATOM 682 O O . HIS A 1 99 ? -23.475 59.369 -24.847 1.00 27.38 99 HIS A O 1
ATOM 689 N N . THR A 1 100 ? -24.226 57.305 -25.286 1.00 25.69 100 THR A N 1
ATOM 690 C CA . THR A 1 100 ? -25.006 57.260 -24.050 1.00 25.67 100 THR A CA 1
ATOM 691 C C . THR A 1 100 ? -24.131 57.011 -22.809 1.00 24.29 100 THR A C 1
ATOM 692 O O . THR A 1 100 ? -24.600 57.153 -21.672 1.00 24.78 100 THR A O 1
ATOM 696 N N . ALA A 1 101 ? -22.863 56.656 -23.012 1.00 23.43 101 ALA A N 1
ATOM 697 C CA . ALA A 1 101 ? -21.990 56.347 -21.878 1.00 21.28 101 ALA A CA 1
ATOM 698 C C . ALA A 1 101 ? -21.747 57.638 -21.132 1.00 20.80 101 ALA A C 1
ATOM 699 O O . ALA A 1 101 ? -21.519 58.662 -21.749 1.00 22.24 101 ALA A O 1
ATOM 701 N N . LYS A 1 102 ? -21.793 57.589 -19.805 1.00 19.88 102 LYS A N 1
ATOM 702 C CA . LYS A 1 102 ? -21.581 58.787 -19.004 1.00 19.76 102 LYS A CA 1
ATOM 703 C C . LYS A 1 102 ? -20.109 59.202 -19.008 1.00 20.72 102 LYS A C 1
ATOM 704 O O . LYS A 1 102 ? -19.783 60.382 -18.957 1.00 22.17 102 LYS A O 1
ATOM 710 N N . CYS A 1 103 ? -19.218 58.227 -19.058 1.00 19.31 103 CYS A N 1
ATOM 711 C CA . CYS A 1 103 ? -17.794 58.530 -18.972 1.00 18.55 103 CYS A CA 1
ATOM 712 C C . CYS A 1 103 ? -17.136 58.169 -20.280 1.00 17.79 103 CYS A C 1
ATOM 713 O O . CYS A 1 103 ? -17.065 56.996 -20.629 1.00 19.33 103 CYS A O 1
ATOM 716 N N . HIS A 1 104 ? -16.669 59.174 -21.009 1.00 19.93 104 HIS A N 1
ATOM 717 C CA . HIS A 1 104 ? -16.164 58.945 -22.357 1.00 20.19 104 HIS A CA 1
ATOM 718 C C . HIS A 1 104 ? -15.120 59.976 -22.738 1.00 21.05 104 HIS A C 1
ATOM 719 O O . HIS A 1 104 ? -14.971 60.984 -22.065 1.00 22.77 104 HIS A O 1
ATOM 726 N N . TYR A 1 105 ? -14.426 59.718 -23.840 1.00 22.18 105 TYR A N 1
ATOM 727 C CA . TYR A 1 105 ? -13.387 60.609 -24.347 1.00 21.98 105 TYR A CA 1
ATOM 728 C C . TYR A 1 105 ? -13.282 60.306 -25.837 1.00 22.24 105 TYR A C 1
ATOM 729 O O . TYR A 1 105 ? -13.351 59.149 -26.239 1.00 21.80 105 TYR A O 1
ATOM 738 N N . GLU A 1 106 ? -13.158 61.345 -26.658 1.00 26.00 106 GLU A N 1
ATOM 739 C CA . GLU A 1 106 ? -13.216 61.182 -28.111 1.00 28.02 106 GLU A CA 1
ATOM 740 C C . GLU A 1 106 ? -12.258 62.106 -28.845 1.00 29.81 106 GLU A C 1
ATOM 741 O O . GLU A 1 106 ? -11.920 63.186 -28.359 1.00 31.85 106 GLU A O 1
ATOM 747 N N . ARG A 1 107 ? -11.850 61.682 -30.035 1.00 30.58 107 ARG A N 1
ATOM 748 C CA . ARG A 1 107 ? -11.135 62.569 -30.944 1.00 33.93 107 ARG A CA 1
ATOM 749 C C . ARG A 1 107 ? -11.625 62.319 -32.363 1.00 34.63 107 ARG A C 1
ATOM 750 O O . ARG A 1 107 ? -11.751 61.167 -32.790 1.00 34.70 107 ARG A O 1
ATOM 758 N N . ASP A 1 108 ? -11.935 63.400 -33.072 1.00 34.23 108 ASP A N 1
ATOM 759 C CA . ASP A 1 108 ? -12.412 63.316 -34.447 1.00 36.83 108 ASP A CA 1
ATOM 760 C C . ASP A 1 108 ? -11.263 63.523 -35.427 1.00 36.37 108 ASP A C 1
ATOM 761 O O . ASP A 1 108 ? -10.443 64.424 -35.245 1.00 36.18 108 ASP A O 1
ATOM 766 N N . TYR A 1 109 ? -11.210 62.680 -36.455 1.00 36.82 109 TYR A N 1
ATOM 767 C CA . TYR A 1 109 ? -10.279 62.858 -37.564 1.00 38.32 109 TYR A CA 1
ATOM 768 C C . TYR A 1 109 ? -11.096 63.106 -38.823 1.00 40.81 109 TYR A C 1
ATOM 769 O O . TYR A 1 109 ? -11.640 62.164 -39.399 1.00 42.66 109 TYR A O 1
ATOM 778 N N . GLN A 1 110 ? -11.184 64.356 -39.269 1.00 41.92 110 GLN A N 1
ATOM 779 C CA . GLN A 1 110 ? -12.147 64.670 -40.325 1.00 43.62 110 GLN A CA 1
ATOM 780 C C . GLN A 1 110 ? -11.649 65.431 -41.554 1.00 44.29 110 GLN A C 1
ATOM 781 O O . GLN A 1 110 ? -10.512 65.913 -41.609 1.00 43.72 110 GLN A O 1
ATOM 787 N N . TYR A 1 111 ? -12.555 65.517 -42.529 1.00 45.68 111 TYR A N 1
ATOM 788 C CA . TYR A 1 111 ? -12.386 66.254 -43.785 1.00 45.34 111 TYR A CA 1
ATOM 789 C C . TYR A 1 111 ? -11.535 65.568 -44.848 1.00 46.00 111 TYR A C 1
ATOM 790 O O . TYR A 1 111 ? -10.500 64.967 -44.547 1.00 47.71 111 TYR A O 1
ATOM 799 N N . GLU A 1 112 ? -12.022 65.676 -46.086 1.00 46.28 112 GLU A N 1
ATOM 800 C CA . GLU A 1 112 ? -11.536 64.942 -47.258 1.00 46.78 112 GLU A CA 1
ATOM 801 C C . GLU A 1 112 ? -11.975 63.480 -47.220 1.00 46.99 112 GLU A C 1
ATOM 802 O O . GLU A 1 112 ? -13.170 63.184 -47.280 1.00 48.04 112 GLU A O 1
ATOM 808 N N . GLY A 1 128 ? -18.510 65.201 -42.211 1.00 45.87 128 GLY A N 1
ATOM 809 C CA . GLY A 1 128 ? -18.368 63.946 -41.496 1.00 46.95 128 GLY A CA 1
ATOM 810 C C . GLY A 1 128 ? -16.971 63.771 -40.930 1.00 48.28 128 GLY A C 1
ATOM 811 O O . GLY A 1 128 ? -16.041 64.486 -41.314 1.00 49.43 128 GLY A O 1
ATOM 812 N N . CYS A 1 129 ? -16.822 62.816 -40.016 1.00 48.56 129 CYS A N 1
ATOM 813 C CA . CYS A 1 129 ? -15.533 62.553 -39.387 1.00 49.19 129 CYS A CA 1
ATOM 814 C C . CYS A 1 129 ? -15.164 61.079 -39.459 1.00 47.53 129 CYS A C 1
ATOM 815 O O . CYS A 1 129 ? -15.821 60.280 -40.131 1.00 47.41 129 CYS A O 1
ATOM 818 N N . THR A 1 130 ? -14.084 60.745 -38.767 1.00 45.27 130 THR A N 1
ATOM 819 C CA . THR A 1 130 ? -13.734 59.364 -38.468 1.00 43.08 130 THR A CA 1
ATOM 820 C C . THR A 1 130 ? -13.237 59.344 -37.030 1.00 39.47 130 THR A C 1
ATOM 821 O O . THR A 1 130 ? -12.149 59.829 -36.716 1.00 38.91 130 THR A O 1
ATOM 825 N N . ALA A 1 131 ? -14.077 58.797 -36.157 1.00 37.86 131 ALA A N 1
ATOM 826 C CA . ALA A 1 131 ? -13.985 59.080 -34.738 1.00 36.34 131 ALA A CA 1
ATOM 827 C C . ALA A 1 131 ? -13.447 57.925 -33.892 1.00 32.40 131 ALA A C 1
ATOM 828 O O . ALA A 1 131 ? -13.825 56.771 -34.070 1.00 31.57 131 ALA A O 1
ATOM 830 N N . CYS A 1 132 ? -12.534 58.265 -32.992 1.00 31.24 132 CYS A N 1
ATOM 831 C CA . CYS A 1 132 ? -12.064 57.347 -31.966 1.00 29.74 132 CYS A CA 1
ATOM 832 C C . CYS A 1 132 ? -12.751 57.702 -30.657 1.00 28.05 132 CYS A C 1
ATOM 833 O O . CYS A 1 132 ? -12.900 58.878 -30.326 1.00 28.35 132 CYS A O 1
ATOM 836 N N . GLY A 1 133 ? -13.197 56.685 -29.930 1.00 25.44 133 GLY A N 1
ATOM 837 C CA . GLY A 1 133 ? -13.808 56.912 -28.637 1.00 25.25 133 GLY A CA 1
ATOM 838 C C . GLY A 1 133 ? -13.342 55.936 -27.580 1.00 24.11 133 GLY A C 1
ATOM 839 O O . GLY A 1 133 ? -12.972 54.798 -27.897 1.00 25.04 133 GLY A O 1
ATOM 840 N N . LEU A 1 134 ? -13.344 56.408 -26.333 1.00 21.97 134 LEU A N 1
ATOM 841 C CA . LEU A 1 134 ? -13.159 55.585 -25.142 1.00 20.61 134 LEU A CA 1
ATOM 842 C C . LEU A 1 134 ? -14.428 55.735 -24.326 1.00 20.80 134 LEU A C 1
ATOM 843 O O . LEU A 1 134 ? -14.982 56.821 -24.268 1.00 22.12 134 LEU A O 1
ATOM 848 N N . TYR A 1 135 ? -14.879 54.666 -23.673 1.00 18.99 135 TYR A N 1
ATOM 849 C CA . TYR A 1 135 ? -15.974 54.802 -22.726 1.00 19.11 135 TYR A CA 1
ATOM 850 C C . TYR A 1 135 ? -15.842 53.752 -21.622 1.00 17.05 135 TYR A C 1
ATOM 851 O O . TYR A 1 135 ? -15.285 52.661 -21.848 1.00 16.52 135 TYR A O 1
ATOM 860 N N . LEU A 1 136 ? -16.324 54.094 -20.426 1.00 15.79 136 LEU A N 1
ATOM 861 C CA . LEU A 1 136 ? -16.368 53.133 -19.334 1.00 15.19 136 LEU A CA 1
ATOM 862 C C . LEU A 1 136 ? -17.645 52.329 -19.387 1.00 14.94 136 LEU A C 1
ATOM 863 O O . LEU A 1 136 ? -18.715 52.877 -19.606 1.00 16.05 136 LEU A O 1
ATOM 868 N N . ASP A 1 137 ? -17.516 51.026 -19.188 1.00 14.23 137 ASP A N 1
ATOM 869 C CA . ASP A 1 137 ? -18.690 50.157 -19.083 1.00 13.67 137 ASP A CA 1
ATOM 870 C C . ASP A 1 137 ? -18.411 49.002 -18.125 1.00 14.47 137 ASP A C 1
ATOM 871 O O . ASP A 1 137 ? -17.354 48.983 -17.488 1.00 15.26 137 ASP A O 1
ATOM 876 N N . GLN A 1 138 ? -19.359 48.062 -17.995 1.00 13.76 138 GLN A N 1
ATOM 877 C CA . GLN A 1 138 ? -19.257 47.001 -16.981 1.00 15.29 138 GLN A CA 1
ATOM 878 C C . GLN A 1 138 ? -18.986 47.590 -15.591 1.00 14.62 138 GLN A C 1
ATOM 879 O O . GLN A 1 138 ? -18.238 47.030 -14.784 1.00 16.49 138 GLN A O 1
ATOM 885 N N . LEU A 1 139 ? -19.625 48.714 -15.316 1.00 14.13 139 LEU A N 1
ATOM 886 C CA . LEU A 1 139 ? -19.485 49.379 -14.029 1.00 14.71 139 LEU A CA 1
ATOM 887 C C . LEU A 1 139 ? -20.125 48.602 -12.891 1.00 14.68 139 LEU A C 1
ATOM 888 O O . LEU A 1 139 ? -21.207 48.029 -13.038 1.00 16.76 139 LEU A O 1
ATOM 893 N N . LYS A 1 140 ? -19.450 48.585 -11.746 1.00 15.28 140 LYS A N 1
ATOM 894 C CA . LYS A 1 140 ? -19.937 47.876 -10.565 1.00 14.56 140 LYS A CA 1
ATOM 895 C C . LYS A 1 140 ? -19.432 48.597 -9.314 1.00 14.13 140 LYS A C 1
ATOM 896 O O . LYS A 1 140 ? -18.247 48.902 -9.223 1.00 14.06 140 LYS A O 1
ATOM 902 N N . PRO A 1 141 ? -20.326 48.895 -8.353 1.00 15.03 141 PRO A N 1
ATOM 903 C CA . PRO A 1 141 ? -19.853 49.524 -7.116 1.00 15.93 141 PRO A CA 1
ATOM 904 C C . PRO A 1 141 ? -19.038 48.514 -6.309 1.00 16.13 141 PRO A C 1
ATOM 905 O O . PRO A 1 141 ? -19.395 47.335 -6.215 1.00 18.07 141 PRO A O 1
ATOM 909 N N . VAL A 1 142 ? -17.910 48.957 -5.781 1.00 14.15 142 VAL A N 1
ATOM 910 C CA . VAL A 1 142 ? -17.043 48.068 -5.018 1.00 14.67 142 VAL A CA 1
ATOM 911 C C . VAL A 1 142 ? -16.974 48.453 -3.533 1.00 15.66 142 VAL A C 1
ATOM 912 O O . VAL A 1 142 ? -16.563 47.646 -2.706 1.00 20.30 142 VAL A O 1
ATOM 916 N N . GLY A 1 143 ? -17.382 49.666 -3.177 1.00 14.65 143 GLY A N 1
ATOM 917 C CA . GLY A 1 143 ? -17.313 50.057 -1.776 1.00 15.33 143 GLY A CA 1
ATOM 918 C C . GLY A 1 143 ? -17.865 51.442 -1.558 1.00 14.66 143 GLY A C 1
ATOM 919 O O . GLY A 1 143 ? -18.102 52.169 -2.532 1.00 16.55 143 GLY A O 1
ATOM 920 N N . SER A 1 144 ? -18.051 51.812 -0.286 1.00 13.88 144 SER A N 1
ATOM 921 C CA A SER A 1 144 ? -18.517 53.148 0.076 0.74 13.61 144 SER A CA 1
ATOM 922 C CA B SER A 1 144 ? -18.508 53.151 0.062 0.26 13.56 144 SER A CA 1
ATOM 923 C C . SER A 1 144 ? -17.381 53.905 0.746 1.00 12.12 144 SER A C 1
ATOM 924 O O . SER A 1 144 ? -16.716 53.372 1.640 1.00 13.56 144 SER A O 1
ATOM 929 N N . ALA A 1 145 ? -17.174 55.143 0.326 1.00 11.77 145 ALA A N 1
ATOM 930 C CA . ALA A 1 145 ? -16.049 55.931 0.785 1.00 11.77 145 ALA A CA 1
ATOM 931 C C . ALA A 1 145 ? -16.485 57.111 1.637 1.00 10.69 145 ALA A C 1
ATOM 932 O O . ALA A 1 145 ? -17.511 57.710 1.383 1.00 12.49 145 ALA A O 1
ATOM 934 N N . TYR A 1 146 ? -15.677 57.450 2.638 1.00 10.62 146 TYR A N 1
ATOM 935 C CA . TYR A 1 146 ? -15.962 58.536 3.576 1.00 11.09 146 TYR A CA 1
ATOM 936 C C . TYR A 1 146 ? -14.687 59.318 3.868 1.00 11.28 146 TYR A C 1
ATOM 937 O O . TYR A 1 146 ? -13.662 58.760 4.273 1.00 13.36 146 TYR A O 1
ATOM 946 N N . LYS A 1 147 ? -14.757 60.622 3.667 1.00 10.87 147 LYS A N 1
ATOM 947 C CA . LYS A 1 147 ? -13.617 61.511 3.951 1.00 10.82 147 LYS A CA 1
ATOM 948 C C . LYS A 1 147 ? -13.605 61.908 5.421 1.00 10.56 147 LYS A C 1
ATOM 949 O O . LYS A 1 147 ? -14.621 62.403 5.929 1.00 11.18 147 LYS A O 1
ATOM 955 N N . ILE A 1 148 ? -12.482 61.708 6.103 1.00 10.54 148 ILE A N 1
ATOM 956 C CA . ILE A 1 148 ? -12.423 62.092 7.519 1.00 10.71 148 ILE A CA 1
ATOM 957 C C . ILE A 1 148 ? -12.297 63.596 7.687 1.00 10.79 148 ILE A C 1
ATOM 958 O O . ILE A 1 148 ? -11.363 64.186 7.172 1.00 11.44 148 ILE A O 1
ATOM 963 N N . ILE A 1 149 ? -13.229 64.186 8.433 1.00 12.36 149 ILE A N 1
ATOM 964 C CA . ILE A 1 149 ? -13.209 65.598 8.779 1.00 12.99 149 ILE A CA 1
ATOM 965 C C . ILE A 1 149 ? -12.652 65.808 10.183 1.00 12.25 149 ILE A C 1
ATOM 966 O O . ILE A 1 149 ? -11.793 66.648 10.365 1.00 13.59 149 ILE A O 1
ATOM 971 N N A THR A 1 150 ? -13.152 65.051 11.154 0.40 12.23 150 THR A N 1
ATOM 972 N N B THR A 1 150 ? -13.159 65.054 11.166 0.60 11.29 150 THR A N 1
ATOM 973 C CA A THR A 1 150 ? -12.583 65.059 12.491 0.40 13.62 150 THR A CA 1
ATOM 974 C CA B THR A 1 150 ? -12.707 65.134 12.561 0.60 12.35 150 THR A CA 1
ATOM 975 C C A THR A 1 150 ? -12.542 63.655 13.063 0.40 12.76 150 THR A C 1
ATOM 976 C C B THR A 1 150 ? -12.701 63.742 13.212 0.60 11.95 150 THR A C 1
ATOM 977 O O A THR A 1 150 ? -13.265 62.759 12.625 0.40 14.17 150 THR A O 1
ATOM 978 O O B THR A 1 150 ? -13.595 62.930 12.948 0.60 12.19 150 THR A O 1
ATOM 985 N N . ILE A 1 151 ? -11.721 63.500 14.091 1.00 13.74 151 ILE A N 1
ATOM 986 C CA . ILE A 1 151 ? -11.575 62.243 14.816 1.00 14.70 151 ILE A CA 1
ATOM 987 C C . ILE A 1 151 ? -11.525 62.583 16.299 1.00 15.37 151 ILE A C 1
ATOM 988 O O . ILE A 1 151 ? -10.724 63.432 16.723 1.00 18.61 151 ILE A O 1
ATOM 993 N N . ARG A 1 152 ? -12.371 61.941 17.094 1.00 14.75 152 ARG A N 1
ATOM 994 C CA . ARG A 1 152 ? -12.344 62.136 18.540 1.00 16.90 152 ARG A CA 1
ATOM 995 C C . ARG A 1 152 ? -12.583 60.809 19.250 1.00 14.01 152 ARG A C 1
ATOM 996 O O . ARG A 1 152 ? -13.457 60.044 18.876 1.00 17.25 152 ARG A O 1
ATOM 1004 N N . TYR A 1 153 ? -11.794 60.546 20.281 1.00 14.38 153 TYR A N 1
ATOM 1005 C CA . TYR A 1 153 ? -11.936 59.338 21.073 1.00 14.29 153 TYR A CA 1
ATOM 1006 C C . TYR A 1 153 ? -12.502 59.675 22.441 1.00 14.42 153 TYR A C 1
ATOM 1007 O O . TYR A 1 153 ? -12.246 60.761 22.987 1.00 15.58 153 TYR A O 1
ATOM 1016 N N . SER A 1 154 ? -13.274 58.748 23.003 1.00 13.95 154 SER A N 1
ATOM 1017 C CA . SER A 1 154 ? -13.857 58.988 24.312 1.00 13.37 154 SER A CA 1
ATOM 1018 C C . SER A 1 154 ? -14.132 57.682 25.039 1.00 14.89 154 SER A C 1
ATOM 1019 O O . SER A 1 154 ? -14.123 56.623 24.426 1.00 15.73 154 SER A O 1
ATOM 1022 N N . ARG A 1 155 ? -14.338 57.769 26.352 1.00 15.37 155 ARG A N 1
ATOM 1023 C CA . ARG A 1 155 ? -14.886 56.649 27.132 1.00 16.24 155 ARG A CA 1
ATOM 1024 C C . ARG A 1 155 ? -16.024 57.144 28.000 1.00 16.61 155 ARG A C 1
ATOM 1025 O O . ARG A 1 155 ? -15.909 58.193 28.625 1.00 16.15 155 ARG A O 1
ATOM 1033 N N . ARG A 1 156 ? -17.085 56.356 28.105 1.00 18.73 156 ARG A N 1
ATOM 1034 C CA . ARG A 1 156 ? -18.131 56.662 29.069 1.00 18.74 156 ARG A CA 1
ATOM 1035 C C . ARG A 1 156 ? -17.678 56.235 30.468 1.00 19.80 156 ARG A C 1
ATOM 1036 O O . ARG A 1 156 ? -17.221 55.107 30.673 1.00 22.89 156 ARG A O 1
ATOM 1044 N N . VAL A 1 157 ? -17.789 57.153 31.419 1.00 19.10 157 VAL A N 1
ATOM 1045 C CA . VAL A 1 157 ? -17.349 56.907 32.787 1.00 17.63 157 VAL A CA 1
ATOM 1046 C C . VAL A 1 157 ? -18.532 57.111 33.722 1.00 18.78 157 VAL A C 1
ATOM 1047 O O . VAL A 1 157 ? -19.192 58.156 33.693 1.00 22.20 157 VAL A O 1
ATOM 1051 N N . CYS A 1 158 ? -18.805 56.108 34.545 1.00 20.92 158 CYS A N 1
ATOM 1052 C CA . CYS A 1 158 ? -19.867 56.214 35.544 1.00 23.04 158 CYS A CA 1
ATOM 1053 C C . CYS A 1 158 ? -19.273 56.071 36.941 1.00 23.20 158 CYS A C 1
ATOM 1054 O O . CYS A 1 158 ? -18.485 55.146 37.189 1.00 23.06 158 CYS A O 1
ATOM 1057 N N . VAL A 1 159 ? -19.646 56.968 37.856 1.00 24.06 159 VAL A N 1
ATOM 1058 C CA . VAL A 1 159 ? -19.128 56.911 39.221 1.00 24.28 159 VAL A CA 1
ATOM 1059 C C . VAL A 1 159 ? -20.267 56.998 40.213 1.00 26.15 159 VAL A C 1
ATOM 1060 O O . VAL A 1 159 ? -21.042 57.952 40.185 1.00 28.36 159 VAL A O 1
ATOM 1064 N N . GLN A 1 160 ? -20.360 56.000 41.088 1.00 27.33 160 GLN A N 1
ATOM 1065 C CA . GLN A 1 160 ? -21.235 56.070 42.242 1.00 29.73 160 GLN A CA 1
ATOM 1066 C C . GLN A 1 160 ? -20.371 56.262 43.481 1.00 31.43 160 GLN A C 1
ATOM 1067 O O . GLN A 1 160 ? -19.397 55.525 43.693 1.00 33.65 160 GLN A O 1
ATOM 1073 N N . PHE A 1 161 ? -20.704 57.281 44.266 1.00 30.82 161 PHE A N 1
ATOM 1074 C CA . PHE A 1 161 ? -20.057 57.514 45.544 1.00 32.08 161 PHE A CA 1
ATOM 1075 C C . PHE A 1 161 ? -21.160 57.762 46.549 1.00 35.33 161 PHE A C 1
ATOM 1076 O O . PHE A 1 161 ? -21.733 58.852 46.589 1.00 35.64 161 PHE A O 1
ATOM 1084 N N . GLY A 1 162 ? -21.467 56.747 47.349 1.00 37.19 162 GLY A N 1
ATOM 1085 C CA . GLY A 1 162 ? -22.604 56.817 48.247 1.00 40.56 162 GLY A CA 1
ATOM 1086 C C . GLY A 1 162 ? -23.882 56.752 47.437 1.00 43.75 162 GLY A C 1
ATOM 1087 O O . GLY A 1 162 ? -24.079 55.819 46.652 1.00 42.55 162 GLY A O 1
ATOM 1088 N N . GLU A 1 163 ? -24.746 57.748 47.605 1.00 47.44 163 GLU A N 1
ATOM 1089 C CA . GLU A 1 163 ? -25.976 57.804 46.822 1.00 51.49 163 GLU A CA 1
ATOM 1090 C C . GLU A 1 163 ? -25.860 58.716 45.596 1.00 50.94 163 GLU A C 1
ATOM 1091 O O . GLU A 1 163 ? -26.816 58.870 44.837 1.00 50.44 163 GLU A O 1
ATOM 1097 N N . GLU A 1 164 ? -24.685 59.313 45.403 1.00 50.75 164 GLU A N 1
ATOM 1098 C CA . GLU A 1 164 ? -24.408 60.068 44.185 1.00 50.02 164 GLU A CA 1
ATOM 1099 C C . GLU A 1 164 ? -24.117 59.101 43.048 1.00 45.42 164 GLU A C 1
ATOM 1100 O O . GLU A 1 164 ? -23.282 58.216 43.191 1.00 42.93 164 GLU A O 1
ATOM 1106 N N . ASN A 1 165 ? -24.797 59.273 41.922 1.00 43.11 165 ASN A N 1
ATOM 1107 C CA . ASN A 1 165 ? -24.447 58.536 40.717 1.00 40.87 165 ASN A CA 1
ATOM 1108 C C . ASN A 1 165 ? -24.417 59.464 39.516 1.00 36.13 165 ASN A C 1
ATOM 1109 O O . ASN A 1 165 ? -25.364 60.195 39.259 1.00 35.13 165 ASN A O 1
ATOM 1114 N N . LEU A 1 166 ? -23.317 59.435 38.780 1.00 31.67 166 LEU A N 1
ATOM 1115 C CA . LEU A 1 166 ? -23.135 60.353 37.669 1.00 31.14 166 LEU A CA 1
ATOM 1116 C C . LEU A 1 166 ? -22.411 59.627 36.545 1.00 27.73 166 LEU A C 1
ATOM 1117 O O . LEU A 1 166 ? -21.381 58.993 36.779 1.00 26.63 166 LEU A O 1
ATOM 1122 N N . CYS A 1 167 ? -22.951 59.711 35.330 1.00 27.33 167 CYS A N 1
ATOM 1123 C CA . CYS A 1 167 ? -22.270 59.164 34.161 1.00 26.60 167 CYS A CA 1
ATOM 1124 C C . CYS A 1 167 ? -21.992 60.294 33.192 1.00 26.63 167 CYS A C 1
ATOM 1125 O O . CYS A 1 167 ? -22.818 61.199 33.030 1.00 28.95 167 CYS A O 1
ATOM 1128 N N . LYS A 1 168 ? -20.840 60.236 32.531 1.00 24.35 168 LYS A N 1
ATOM 1129 C CA . LYS A 1 168 ? -20.501 61.237 31.536 1.00 23.66 168 LYS A CA 1
ATOM 1130 C C . LYS A 1 168 ? -19.593 60.628 30.491 1.00 21.38 168 LYS A C 1
ATOM 1131 O O . LYS A 1 168 ? -18.742 59.800 30.804 1.00 21.89 168 LYS A O 1
ATOM 1137 N N . ILE A 1 169 ? -19.777 61.032 29.243 1.00 19.68 169 ILE A N 1
ATOM 1138 C CA . ILE A 1 169 ? -18.833 60.663 28.205 1.00 18.96 169 ILE A CA 1
ATOM 1139 C C . ILE A 1 169 ? -17.633 61.571 28.346 1.00 18.53 169 ILE A C 1
ATOM 1140 O O . ILE A 1 169 ? -17.756 62.780 28.247 1.00 21.66 169 ILE A O 1
ATOM 1145 N N . ILE A 1 170 ? -16.474 60.978 28.596 1.00 17.03 170 ILE A N 1
ATOM 1146 C CA . ILE A 1 170 ? -15.263 61.741 28.805 1.00 16.53 170 ILE A CA 1
ATOM 1147 C C . ILE A 1 170 ? -14.373 61.595 27.587 1.00 16.49 170 ILE A C 1
ATOM 1148 O O . ILE A 1 170 ? -14.001 60.489 27.198 1.00 18.14 170 ILE A O 1
ATOM 1153 N N . ASP A 1 171 ? -14.031 62.720 26.985 1.00 17.59 171 ASP A N 1
ATOM 1154 C CA . ASP A 1 171 ? -13.154 62.683 25.826 1.00 17.54 171 ASP A CA 1
ATOM 1155 C C . ASP A 1 171 ? -11.742 62.361 26.266 1.00 17.59 171 ASP A C 1
ATOM 1156 O O . ASP A 1 171 ? -11.337 62.695 27.380 1.00 17.92 171 ASP A O 1
ATOM 1161 N N . MET A 1 172 ? -10.980 61.730 25.388 1.00 17.95 172 MET A N 1
ATOM 1162 C CA . MET A 1 172 ? -9.587 61.480 25.683 1.00 18.38 172 MET A CA 1
ATOM 1163 C C . MET A 1 172 ? -8.946 62.828 25.950 1.00 17.85 172 MET A C 1
ATOM 1164 O O . MET A 1 172 ? -9.275 63.824 25.293 1.00 18.08 172 MET A O 1
ATOM 1169 N N . ASN A 1 173 ? -8.080 62.855 26.955 1.00 16.64 173 ASN A N 1
ATOM 1170 C CA . ASN A 1 173 ? -7.395 64.060 27.394 1.00 16.14 173 ASN A CA 1
ATOM 1171 C C . ASN A 1 173 ? -8.307 65.084 28.105 1.00 16.52 173 ASN A C 1
ATOM 1172 O O . ASN A 1 173 ? -7.993 66.260 28.204 1.00 18.54 173 ASN A O 1
ATOM 1177 N N . ASP A 1 174 ? -9.402 64.585 28.666 1.00 17.27 174 ASP A N 1
ATOM 1178 C CA . ASP A 1 174 ? -10.269 65.371 29.537 1.00 17.74 174 ASP A CA 1
ATOM 1179 C C . ASP A 1 174 ? -10.436 64.616 30.851 1.00 18.38 174 ASP A C 1
ATOM 1180 O O . ASP A 1 174 ? -9.949 63.494 30.996 1.00 19.17 174 ASP A O 1
ATOM 1185 N N . CYS A 1 175 ? -11.146 65.227 31.801 1.00 18.72 175 CYS A N 1
ATOM 1186 C CA . CYS A 1 175 ? -11.324 64.635 33.126 1.00 20.49 175 CYS A CA 1
ATOM 1187 C C . CYS A 1 175 ? -12.782 64.681 33.563 1.00 20.93 175 CYS A C 1
ATOM 1188 O O . CYS A 1 175 ? -13.475 65.670 33.318 1.00 22.03 175 CYS A O 1
ATOM 1191 N N . PHE A 1 176 ? -13.217 63.603 34.222 1.00 21.29 176 PHE A N 1
ATOM 1192 C CA . PHE A 1 176 ? -14.472 63.528 34.966 1.00 21.38 176 PHE A CA 1
ATOM 1193 C C . PHE A 1 176 ? -14.221 64.180 36.333 1.00 21.83 176 PHE A C 1
ATOM 1194 O O . PHE A 1 176 ? -13.284 63.813 37.024 1.00 22.52 176 PHE A O 1
ATOM 1202 N N . VAL A 1 177 ? -15.048 65.143 36.721 1.00 23.66 177 VAL A N 1
ATOM 1203 C CA . VAL A 1 177 ? -14.856 65.819 37.998 1.00 23.66 177 VAL A CA 1
ATOM 1204 C C . VAL A 1 177 ? -16.124 65.804 38.844 1.00 24.10 177 VAL A C 1
ATOM 1205 O O . VAL A 1 177 ? -17.204 66.168 38.365 1.00 25.60 177 VAL A O 1
ATOM 1209 N N . SER A 1 178 ? -15.982 65.380 40.100 1.00 23.84 178 SER A N 1
ATOM 1210 C CA . SER A 1 178 ? -17.073 65.400 41.070 1.00 24.79 178 SER A CA 1
ATOM 1211 C C . SER A 1 178 ? -16.514 65.811 42.427 1.00 26.42 178 SER A C 1
ATOM 1212 O O . SER A 1 178 ? -15.312 66.014 42.568 1.00 25.75 178 SER A O 1
ATOM 1215 N N . ARG A 1 179 ? -17.385 65.958 43.423 1.00 28.30 179 ARG A N 1
ATOM 1216 C CA . ARG A 1 179 ? -16.936 66.375 44.752 1.00 28.56 179 ARG A CA 1
ATOM 1217 C C . ARG A 1 179 ? -15.926 65.418 45.379 1.00 26.53 179 ARG A C 1
ATOM 1218 O O . ARG A 1 179 ? -14.982 65.850 46.046 1.00 27.37 179 ARG A O 1
ATOM 1226 N N . HIS A 1 180 ? -16.102 64.121 45.144 1.00 25.41 180 HIS A N 1
ATOM 1227 C CA . HIS A 1 180 ? -15.259 63.144 45.809 1.00 25.83 180 HIS A CA 1
ATOM 1228 C C . HIS A 1 180 ? -14.365 62.321 44.892 1.00 23.38 180 HIS A C 1
ATOM 1229 O O . HIS A 1 180 ? -13.472 61.623 45.376 1.00 25.32 180 HIS A O 1
ATOM 1236 N N . VAL A 1 181 ? -14.613 62.374 43.583 1.00 23.25 181 VAL A N 1
ATOM 1237 C CA . VAL A 1 181 ? -13.869 61.534 42.639 1.00 23.19 181 VAL A CA 1
ATOM 1238 C C . VAL A 1 181 ? -13.468 62.282 41.363 1.00 21.68 181 VAL A C 1
ATOM 1239 O O . VAL A 1 181 ? -14.307 62.931 40.728 1.00 22.97 181 VAL A O 1
ATOM 1243 N N . LYS A 1 182 ? -12.184 62.188 40.991 1.00 21.68 182 LYS A N 1
ATOM 1244 C CA . LYS A 1 182 ? -11.699 62.660 39.690 1.00 21.07 182 LYS A CA 1
ATOM 1245 C C . LYS A 1 182 ? -11.231 61.471 38.850 1.00 21.34 182 LYS A C 1
ATOM 1246 O O . LYS A 1 182 ? -10.502 60.600 39.338 1.00 20.88 182 LYS A O 1
ATOM 1252 N N . VAL A 1 183 ? -11.639 61.440 37.583 1.00 19.36 183 VAL A N 1
ATOM 1253 C CA . VAL A 1 183 ? -11.147 60.435 36.647 1.00 20.12 183 VAL A CA 1
ATOM 1254 C C . VAL A 1 183 ? -10.607 61.143 35.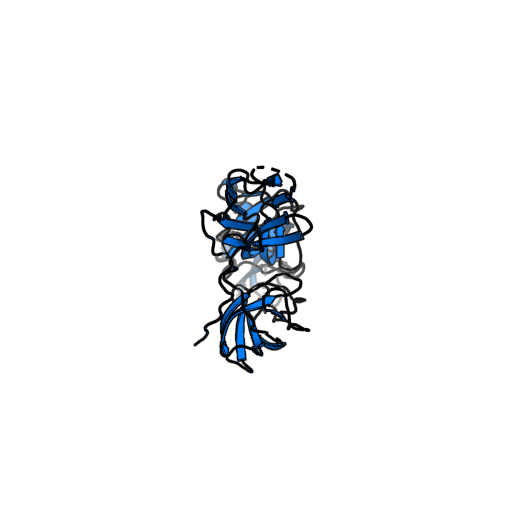411 1.00 20.23 183 VAL A C 1
ATOM 1255 O O . VAL A 1 183 ? -11.359 61.773 34.671 1.00 21.04 183 VAL A O 1
ATOM 1259 N N . CYS A 1 184 ? -9.296 61.066 35.209 1.00 18.98 184 CYS A N 1
ATOM 1260 C CA . CYS A 1 184 ? -8.669 61.647 34.029 1.00 20.29 184 CYS A CA 1
ATOM 1261 C C . CYS A 1 184 ? -8.217 60.549 33.070 1.00 17.62 184 CYS A C 1
ATOM 1262 O O . CYS A 1 184 ? -7.656 59.534 33.495 1.00 19.81 184 CYS A O 1
ATOM 1265 N N . ILE A 1 185 ? -8.449 60.777 31.780 1.00 17.92 185 ILE A N 1
ATOM 1266 C CA . ILE A 1 185 ? -8.002 59.878 30.716 1.00 18.57 185 ILE A CA 1
ATOM 1267 C C . ILE A 1 185 ? -6.955 60.610 29.888 1.00 18.65 185 ILE A C 1
ATOM 1268 O O . ILE A 1 185 ? -7.215 61.717 29.407 1.00 19.11 185 ILE A O 1
ATOM 1273 N N . ILE A 1 186 ? -5.792 59.995 29.687 1.00 15.91 186 ILE A N 1
ATOM 1274 C CA . ILE A 1 186 ? -4.746 60.613 28.870 1.00 18.14 186 ILE A CA 1
ATOM 1275 C C . ILE A 1 186 ? -4.309 59.600 27.837 1.00 18.27 186 ILE A C 1
ATOM 1276 O O . ILE A 1 186 ? -3.939 58.476 28.177 1.00 19.63 186 ILE A O 1
ATOM 1281 N N . GLY A 1 187 ? -4.353 59.981 26.573 1.00 19.58 187 GLY A N 1
ATOM 1282 C CA . GLY A 1 187 ? -3.876 59.061 25.578 1.00 19.70 187 GLY A CA 1
ATOM 1283 C C . GLY A 1 187 ? -3.631 59.743 24.277 1.00 19.98 187 GLY A C 1
ATOM 1284 O O . GLY A 1 187 ? -3.854 60.950 24.144 1.00 22.18 187 GLY A O 1
ATOM 1285 N N . THR A 1 188 ? -3.133 58.943 23.348 1.00 17.99 188 THR A N 1
ATOM 1286 C CA . THR A 1 188 ? -2.810 59.368 22.007 1.00 19.71 188 THR A CA 1
ATOM 1287 C C . THR A 1 188 ? -3.059 58.175 21.104 1.00 20.77 188 THR A C 1
ATOM 1288 O O . THR A 1 188 ? -2.826 57.024 21.493 1.00 21.36 188 THR A O 1
ATOM 1292 N N . VAL A 1 189 ? -3.579 58.435 19.912 1.00 20.84 189 VAL A N 1
ATOM 1293 C CA . VAL A 1 189 ? -3.714 57.378 18.904 1.00 20.39 189 VAL A CA 1
ATOM 1294 C C . VAL A 1 189 ? -3.305 57.975 17.570 1.00 21.90 189 VAL A C 1
ATOM 1295 O O . VAL A 1 189 ? -3.603 59.129 17.279 1.00 22.52 189 VAL A O 1
ATOM 1299 N N . SER A 1 190 ? -2.638 57.202 16.739 1.00 23.21 190 SER A N 1
ATOM 1300 C CA . SER A 1 190 ? -2.205 57.779 15.485 1.00 23.96 190 SER A CA 1
ATOM 1301 C C . SER A 1 190 ? -2.696 57.041 14.258 1.00 22.96 190 SER A C 1
ATOM 1302 O O . SER A 1 190 ? -2.136 57.199 13.171 1.00 28.50 190 SER A O 1
ATOM 1305 N N . LYS A 1 191 ? -3.749 56.254 14.410 1.00 16.20 191 LYS A N 1
ATOM 1306 C CA . LYS A 1 191 ? -4.156 55.358 13.333 1.00 15.92 191 LYS A CA 1
ATOM 1307 C C . LYS A 1 191 ? -4.813 56.127 12.200 1.00 14.13 191 LYS A C 1
ATOM 1308 O O . LYS A 1 191 ? -4.504 55.898 11.030 1.00 17.60 191 LYS A O 1
ATOM 1314 N N . PHE A 1 192 ? -5.728 57.027 12.541 1.00 12.99 192 PHE A N 1
ATOM 1315 C CA . PHE A 1 192 ? -6.468 57.784 11.544 1.00 12.24 192 PHE A CA 1
ATOM 1316 C C . PHE A 1 192 ? -6.020 59.234 11.571 1.00 13.38 192 PHE A C 1
ATOM 1317 O O . PHE A 1 192 ? -5.635 59.746 12.626 1.00 16.03 192 PHE A O 1
ATOM 1325 N N . SER A 1 193 ? -6.071 59.897 10.413 1.00 12.01 193 SER A N 1
ATOM 1326 C CA . SER A 1 193 ? -5.777 61.328 10.315 1.00 13.94 193 SER A CA 1
ATOM 1327 C C . SER A 1 193 ? -6.894 62.041 9.572 1.00 13.78 193 SER A C 1
ATOM 1328 O O . SER A 1 193 ? -7.530 61.450 8.705 1.00 13.51 193 SER A O 1
ATOM 1331 N N . GLN A 1 194 ? -7.118 63.310 9.901 1.00 15.49 194 GLN A N 1
ATOM 1332 C CA . GLN A 1 194 ? -8.001 64.136 9.101 1.00 13.51 194 GLN A CA 1
ATOM 1333 C C . GLN A 1 194 ? -7.540 64.099 7.647 1.00 14.21 194 GLN A C 1
ATOM 1334 O O . GLN A 1 194 ? -6.333 64.123 7.332 1.00 15.80 194 GLN A O 1
ATOM 1340 N N . GLY A 1 195 ? -8.502 63.972 6.748 1.00 12.44 195 GLY A N 1
ATOM 1341 C CA . GLY A 1 195 ? -8.169 63.898 5.338 1.00 13.96 195 GLY A CA 1
ATOM 1342 C C . GLY A 1 195 ? -8.044 62.494 4.807 1.00 12.00 195 GLY A C 1
ATOM 1343 O O . GLY A 1 195 ? -8.101 62.282 3.589 1.00 13.65 195 GLY A O 1
ATOM 1344 N N . ASP A 1 196 ? -7.855 61.508 5.683 1.00 11.94 196 ASP A N 1
ATOM 1345 C CA . ASP A 1 196 ? -7.847 60.137 5.209 1.00 12.17 196 ASP A CA 1
ATOM 1346 C C . ASP A 1 196 ? -9.211 59.809 4.616 1.00 10.62 196 ASP A C 1
ATOM 1347 O O . ASP A 1 196 ? -10.220 60.414 4.994 1.00 12.78 196 ASP A O 1
ATOM 1352 N N . THR A 1 197 ? -9.238 58.859 3.685 1.00 9.97 197 THR A N 1
ATOM 1353 C CA . THR A 1 197 ? -10.481 58.334 3.168 1.00 10.14 197 THR A CA 1
ATOM 1354 C C . THR A 1 197 ? -10.672 56.897 3.606 1.00 10.57 197 THR A C 1
ATOM 1355 O O . THR A 1 197 ? -9.789 56.061 3.403 1.00 12.21 197 THR A O 1
ATOM 1359 N N . LEU A 1 198 ? -11.811 56.623 4.237 1.00 10.81 198 LEU A N 1
ATOM 1360 C CA . LEU A 1 198 ? -12.138 55.275 4.697 1.00 11.98 198 LEU A CA 1
ATOM 1361 C C . LEU A 1 198 ? -12.987 54.589 3.652 1.00 11.67 198 LEU A C 1
ATOM 1362 O O . LEU A 1 198 ? -13.979 55.156 3.211 1.00 12.36 198 LEU A O 1
ATOM 1367 N N . LEU A 1 199 ? -12.601 53.375 3.260 1.00 11.31 199 LEU A N 1
ATOM 1368 C CA . LEU A 1 199 ? -13.385 52.614 2.312 1.00 11.89 199 LEU A CA 1
ATOM 1369 C C . LEU A 1 199 ? -13.941 51.352 2.996 1.00 12.28 199 LEU A C 1
ATOM 1370 O O . LEU A 1 199 ? -13.191 50.580 3.654 1.00 13.42 199 LEU A O 1
ATOM 1375 N N . PHE A 1 200 ? -15.251 51.169 2.889 1.00 14.11 200 PHE A N 1
ATOM 1376 C CA . PHE A 1 200 ? -15.912 49.964 3.393 1.00 15.24 200 PHE A CA 1
ATOM 1377 C C . PHE A 1 200 ? -16.371 49.168 2.182 1.00 19.27 200 PHE A C 1
ATOM 1378 O O . PHE A 1 200 ? -17.111 49.684 1.345 1.00 18.82 200 PHE A O 1
ATOM 1386 N N . PHE A 1 201 ? -15.885 47.934 2.076 1.00 24.79 201 PHE A N 1
ATOM 1387 C CA . PHE A 1 201 ? -16.127 47.080 0.906 1.00 30.97 201 PHE A CA 1
ATOM 1388 C C . PHE A 1 201 ? -17.484 46.389 0.906 1.00 36.13 201 PHE A C 1
ATOM 1389 O O . PHE A 1 201 ? -18.000 46.032 -0.151 1.00 36.61 201 PHE A O 1
ATOM 1397 N N . GLY A 1 202 ? -18.069 46.167 2.075 1.00 39.63 202 GLY A N 1
ATOM 1398 C CA . GLY A 1 202 ? -19.318 45.431 2.096 1.00 44.83 202 GLY A CA 1
ATOM 1399 C C . GLY A 1 202 ? -20.215 45.769 3.259 1.00 49.18 202 GLY A C 1
ATOM 1400 O O . GLY A 1 202 ? -20.264 46.922 3.685 1.00 49.61 202 GLY A O 1
ATOM 1401 N N . PRO A 1 203 ? -20.959 44.768 3.761 1.00 52.27 203 PRO A N 1
ATOM 1402 C CA . PRO A 1 203 ? -21.697 44.931 5.014 1.00 53.47 203 PRO A CA 1
ATOM 1403 C C . PRO A 1 203 ? -20.745 45.407 6.100 1.00 54.26 203 PRO A C 1
ATOM 1404 O O . PRO A 1 203 ? -20.254 44.619 6.913 1.00 55.24 203 PRO A O 1
ATOM 1408 N N . LEU A 1 204 ? -20.479 46.710 6.068 1.00 54.08 204 LEU A N 1
ATOM 1409 C CA . LEU A 1 204 ? -19.634 47.385 7.040 1.00 53.25 204 LEU A CA 1
ATOM 1410 C C . LEU A 1 204 ? -19.977 46.981 8.471 1.00 53.30 204 LEU A C 1
ATOM 1411 O O . LEU A 1 204 ? -21.121 46.634 8.773 1.00 54.57 204 LEU A O 1
ATOM 1416 N N . GLU A 1 205 ? -18.971 47.121 9.331 1.00 52.50 205 GLU A N 1
ATOM 1417 C CA . GLU A 1 205 ? -18.715 46.314 10.528 1.00 49.79 205 GLU A CA 1
ATOM 1418 C C . GLU A 1 205 ? -17.743 45.290 9.989 1.00 44.82 205 GLU A C 1
ATOM 1419 O O . GLU A 1 205 ? -17.696 45.052 8.784 1.00 45.94 205 GLU A O 1
ATOM 1425 N N . GLY A 1 206 ? -16.947 44.696 10.857 1.00 39.33 206 GLY A N 1
ATOM 1426 C CA . GLY A 1 206 ? -15.809 43.947 10.375 1.00 34.24 206 GLY A CA 1
ATOM 1427 C C . GLY A 1 206 ? -14.681 44.942 10.287 1.00 29.55 206 GLY A C 1
ATOM 1428 O O . GLY A 1 206 ? -13.862 45.001 11.198 1.00 27.08 206 GLY A O 1
ATOM 1429 N N . GLY A 1 207 ? -14.660 45.736 9.213 1.00 26.89 207 GLY A N 1
ATOM 1430 C CA . GLY A 1 207 ? -13.628 46.747 9.020 1.00 23.35 207 GLY A CA 1
ATOM 1431 C C . GLY A 1 207 ? -13.571 47.397 7.644 1.00 20.67 207 GLY A C 1
ATOM 1432 O O . GLY A 1 207 ? -14.545 47.400 6.896 1.00 23.21 207 GLY A O 1
ATOM 1433 N N . GLY A 1 208 ? -12.423 47.995 7.330 1.00 16.38 208 GLY A N 1
ATOM 1434 C CA . GLY A 1 208 ? -12.268 48.727 6.085 1.00 14.12 208 GLY A CA 1
ATOM 1435 C C . GLY A 1 208 ? -10.807 49.004 5.761 1.00 14.07 208 GLY A C 1
ATOM 1436 O O . GLY A 1 208 ? -9.922 48.470 6.429 1.00 13.46 208 GLY A O 1
ATOM 1437 N N . LEU A 1 209 ? -10.570 49.847 4.754 1.00 12.49 209 LEU A N 1
ATOM 1438 C CA . LEU A 1 209 ? -9.228 50.276 4.371 1.00 12.28 209 LEU A CA 1
ATOM 1439 C C . LEU A 1 209 ? -9.104 51.757 4.535 1.00 10.84 209 LEU A C 1
ATOM 1440 O O . LEU A 1 209 ? -10.063 52.502 4.305 1.00 12.43 209 LEU A O 1
ATOM 1445 N N . ILE A 1 210 ? -7.904 52.190 4.891 1.00 11.22 210 ILE A N 1
ATOM 1446 C CA . ILE A 1 210 ? -7.558 53.605 4.904 1.00 11.48 210 ILE A CA 1
ATOM 1447 C C . ILE A 1 210 ? -6.809 53.961 3.623 1.00 11.54 210 ILE A C 1
ATOM 1448 O O . ILE A 1 210 ? -5.848 53.250 3.248 1.00 16.46 210 ILE A O 1
ATOM 1453 N N . PHE A 1 211 ? -7.220 55.046 2.963 1.00 10.36 211 PHE A N 1
ATOM 1454 C CA . PHE A 1 211 ? -6.479 55.589 1.821 1.00 11.66 211 PHE A CA 1
ATOM 1455 C C . PHE A 1 211 ? -5.982 56.973 2.168 1.00 11.46 211 PHE A C 1
ATOM 1456 O O . PHE A 1 211 ? -6.757 57.848 2.582 1.00 12.08 211 PHE A O 1
ATOM 1464 N N . LYS A 1 212 ? -4.692 57.186 1.967 1.00 13.19 212 LYS A N 1
ATOM 1465 C CA . LYS A 1 212 ? -4.097 58.465 2.285 1.00 14.44 212 LYS A CA 1
ATOM 1466 C C . LYS A 1 212 ? -4.011 59.383 1.073 1.00 15.59 212 LYS A C 1
ATOM 1467 O O . LYS A 1 212 ? -3.701 60.569 1.230 1.00 17.00 212 LYS A O 1
ATOM 1473 N N . HIS A 1 213 ? -4.295 58.831 -0.111 1.00 13.84 213 HIS A N 1
ATOM 1474 C CA . HIS A 1 213 ? -4.126 59.531 -1.390 1.00 16.72 213 HIS A CA 1
ATOM 1475 C C . HIS A 1 213 ? -5.308 59.342 -2.333 1.00 14.71 213 HIS A C 1
ATOM 1476 O O . HIS A 1 213 ? -5.130 59.227 -3.532 1.00 17.91 213 HIS A O 1
ATOM 1483 N N . TRP A 1 214 ? -6.515 59.319 -1.787 1.00 13.58 214 TRP A N 1
ATOM 1484 C CA . TRP A 1 214 ? -7.724 59.217 -2.605 1.00 12.78 214 TRP A CA 1
ATOM 1485 C C . TRP A 1 214 ? -7.842 60.479 -3.452 1.00 12.97 214 TRP A C 1
ATOM 1486 O O . TRP A 1 214 ? -7.661 61.590 -2.962 1.00 15.31 214 TRP A O 1
ATOM 1497 N N . CYS A 1 215 ? -8.176 60.327 -4.722 1.00 11.13 215 CYS A N 1
ATOM 1498 C CA . CYS A 1 215 ? -8.152 61.491 -5.615 1.00 11.43 215 CYS A CA 1
ATOM 1499 C C . CYS A 1 215 ? -9.247 62.495 -5.276 1.00 11.24 215 CYS A C 1
ATOM 1500 O O . CYS A 1 215 ? -10.383 62.137 -4.898 1.00 12.51 215 CYS A O 1
ATOM 1503 N N . THR A 1 216 ? -8.875 63.764 -5.348 1.00 11.47 216 THR A N 1
ATOM 1504 C CA . THR A 1 216 ? -9.772 64.855 -5.012 1.00 12.12 216 THR A CA 1
ATOM 1505 C C . THR A 1 216 ? -9.806 65.846 -6.156 1.00 12.35 216 THR A C 1
ATOM 1506 O O . THR A 1 216 ? -10.732 65.816 -6.978 1.00 14.49 216 THR A O 1
ATOM 1510 N N . SER A 1 217 ? -8.784 66.692 -6.239 1.00 12.27 217 SER A N 1
ATOM 1511 C CA . SER A 1 217 ? -8.777 67.745 -7.249 1.00 12.17 217 SER A CA 1
ATOM 1512 C C . SER A 1 217 ? -8.447 67.260 -8.656 1.00 13.33 217 SER A C 1
ATOM 1513 O O . SER A 1 217 ? -8.840 67.889 -9.648 1.00 15.96 217 SER A O 1
ATOM 1516 N N . THR A 1 218 ? -7.707 66.165 -8.750 1.00 11.44 218 THR A N 1
ATOM 1517 C CA . THR A 1 218 ? -7.508 65.495 -10.044 1.00 14.27 218 THR A CA 1
ATOM 1518 C C . THR A 1 218 ? -7.732 64.002 -9.866 1.00 13.61 218 THR A C 1
ATOM 1519 O O . THR A 1 218 ? -7.089 63.354 -9.040 1.00 15.78 218 THR A O 1
ATOM 1523 N N . CYS A 1 219 ? -8.706 63.479 -10.582 1.00 14.39 219 CYS A N 1
ATOM 1524 C CA . CYS A 1 219 ? -8.929 62.043 -10.643 1.00 13.45 219 CYS A CA 1
ATOM 1525 C C . CYS A 1 219 ? -8.630 61.574 -12.051 1.00 13.84 219 CYS A C 1
ATOM 1526 O O . CYS A 1 219 ? -9.281 62.008 -13.008 1.00 14.82 219 CYS A O 1
ATOM 1529 N N . GLN A 1 220 ? -7.653 60.693 -12.187 1.00 12.60 220 GLN A N 1
ATOM 1530 C CA . GLN A 1 220 ? -7.360 60.115 -13.482 1.00 11.93 220 GLN A CA 1
ATOM 1531 C C . GLN A 1 220 ? -7.743 58.652 -13.394 1.00 12.26 220 GLN A C 1
ATOM 1532 O O . GLN A 1 220 ? -7.640 58.033 -12.328 1.00 12.04 220 GLN A O 1
ATOM 1538 N N . PHE A 1 221 ? -8.132 58.067 -14.523 1.00 12.20 221 PHE A N 1
ATOM 1539 C CA . PHE A 1 221 ? -8.478 56.661 -14.529 1.00 11.33 221 PHE A CA 1
ATOM 1540 C C . PHE A 1 221 ? -7.283 55.842 -14.049 1.00 11.30 221 PHE A C 1
ATOM 1541 O O . PHE A 1 221 ? -6.179 55.962 -14.599 1.00 12.62 221 PHE A O 1
ATOM 1549 N N . GLY A 1 222 ? -7.496 55.000 -13.037 1.00 10.76 222 GLY A N 1
ATOM 1550 C CA . GLY A 1 222 ? -6.384 54.279 -12.411 1.00 11.77 222 GLY A CA 1
ATOM 1551 C C . GLY A 1 222 ? -6.105 54.689 -10.971 1.00 10.15 222 GLY A C 1
ATOM 1552 O O . GLY A 1 222 ? -5.447 53.931 -10.230 1.00 12.59 222 GLY A O 1
ATOM 1553 N N . ASP A 1 223 ? -6.569 55.879 -10.575 1.00 10.75 223 ASP A N 1
ATOM 1554 C CA . ASP A 1 223 ? -6.307 56.391 -9.215 1.00 10.97 223 ASP A CA 1
ATOM 1555 C C . ASP A 1 223 ? -7.269 55.719 -8.223 1.00 11.42 223 ASP A C 1
ATOM 1556 O O . ASP A 1 223 ? -8.388 55.360 -8.588 1.00 12.52 223 ASP A O 1
ATOM 1561 N N . PRO A 1 224 ? -6.859 55.607 -6.953 1.00 12.18 224 PRO A N 1
ATOM 1562 C CA . PRO A 1 224 ? -7.847 55.287 -5.922 1.00 11.85 224 PRO A CA 1
ATOM 1563 C C . PRO A 1 224 ? -8.904 56.396 -5.908 1.00 11.37 224 PRO A C 1
ATOM 1564 O O . PRO A 1 224 ? -8.560 57.567 -5.879 1.00 13.24 224 PRO A O 1
ATOM 1568 N N . GLY A 1 225 ? -10.185 56.043 -5.966 1.00 11.76 225 GLY A N 1
ATOM 1569 C CA . GLY A 1 225 ? -11.238 57.045 -6.046 1.00 12.27 225 GLY A CA 1
ATOM 1570 C C . GLY A 1 225 ? -11.575 57.493 -7.461 1.00 11.34 225 GLY A C 1
ATOM 1571 O O . GLY A 1 225 ? -12.351 58.440 -7.620 1.00 13.15 225 GLY A O 1
ATOM 1572 N N . ASP A 1 226 ? -10.998 56.851 -8.488 1.00 11.32 226 ASP A N 1
ATOM 1573 C CA . ASP A 1 226 ? -11.165 57.356 -9.853 1.00 10.80 226 ASP A CA 1
ATOM 1574 C C . ASP A 1 226 ? -12.612 57.508 -10.330 1.00 11.46 226 ASP A C 1
ATOM 1575 O O . ASP A 1 226 ? -12.978 58.555 -10.860 1.00 13.14 226 ASP A O 1
ATOM 1580 N N . ILE A 1 227 ? -13.410 56.461 -10.153 1.00 12.22 227 ILE A N 1
ATOM 1581 C CA . ILE A 1 227 ? -14.785 56.482 -10.619 1.00 12.17 227 ILE A CA 1
ATOM 1582 C C . ILE A 1 227 ? -15.729 56.535 -9.420 1.00 13.21 227 ILE A C 1
ATOM 1583 O O . ILE A 1 227 ? -15.857 55.543 -8.696 1.00 12.37 227 ILE A O 1
ATOM 1588 N N . MET A 1 228 ? -16.356 57.687 -9.190 1.00 13.91 228 MET A N 1
ATOM 1589 C CA . MET A 1 228 ? -17.247 57.821 -8.035 1.00 13.34 228 MET A CA 1
ATOM 1590 C C . MET A 1 228 ? -18.677 58.100 -8.461 1.00 14.60 228 MET A C 1
ATOM 1591 O O . MET A 1 228 ? -18.907 58.741 -9.487 1.00 16.37 228 MET A O 1
ATOM 1596 N N . SER A 1 229 ? -19.638 57.651 -7.664 1.00 14.41 229 SER A N 1
ATOM 1597 C CA . SER A 1 229 ? -20.993 58.182 -7.765 1.00 15.56 229 SER A CA 1
ATOM 1598 C C . SER A 1 229 ? -21.349 58.803 -6.420 1.00 17.61 229 SER A C 1
ATOM 1599 O O . SER A 1 229 ? -21.632 58.078 -5.469 1.00 19.23 2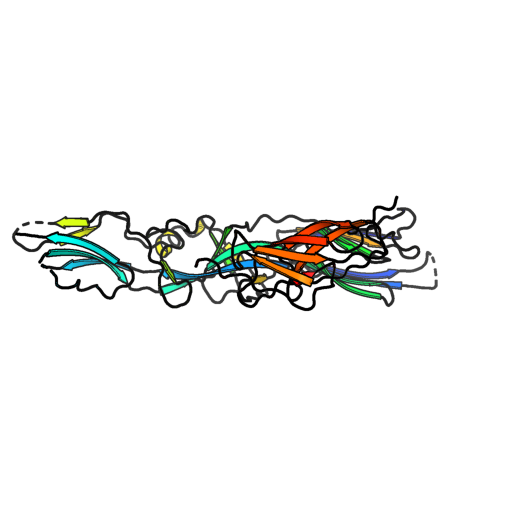29 SER A O 1
ATOM 1602 N N . PRO A 1 230 ? -21.309 60.144 -6.327 1.00 19.82 230 PRO A N 1
ATOM 1603 C CA . PRO A 1 230 ? -21.541 60.818 -5.042 1.00 23.54 230 PRO A CA 1
ATOM 1604 C C . PRO A 1 230 ? -22.889 60.513 -4.398 1.00 30.16 230 PRO A C 1
ATOM 1605 O O . PRO A 1 230 ? -22.970 60.486 -3.168 1.00 29.77 230 PRO A O 1
ATOM 1609 N N . ARG A 1 231 ? -23.927 60.294 -5.201 1.00 36.47 231 ARG A N 1
ATOM 1610 C CA . ARG A 1 231 ? -25.279 60.164 -4.654 1.00 46.51 231 ARG A CA 1
ATOM 1611 C C . ARG A 1 231 ? -26.185 59.213 -5.428 1.00 52.62 231 ARG A C 1
ATOM 1612 O O . ARG A 1 231 ? -27.328 59.566 -5.729 1.00 53.61 231 ARG A O 1
ATOM 1620 N N . ASP A 1 232 ? -25.676 58.024 -5.747 1.00 57.13 232 ASP A N 1
ATOM 1621 C CA . ASP A 1 232 ? -26.448 56.969 -6.420 1.00 62.25 232 ASP A CA 1
ATOM 1622 C C . ASP A 1 232 ? -26.742 57.274 -7.887 1.00 62.96 232 ASP A C 1
ATOM 1623 O O . ASP A 1 232 ? -26.731 56.374 -8.728 1.00 63.91 232 ASP A O 1
ATOM 1628 N N . LYS A 1 233 ? -27.008 58.539 -8.191 1.00 62.31 233 LYS A N 1
ATOM 1629 C CA . LYS A 1 233 ? -27.099 58.978 -9.575 1.00 60.49 233 LYS A CA 1
ATOM 1630 C C . LYS A 1 233 ? -25.986 59.971 -9.870 1.00 53.89 233 LYS A C 1
ATOM 1631 O O . LYS A 1 233 ? -25.531 60.698 -8.984 1.00 53.75 233 LYS A O 1
ATOM 1637 N N . GLY A 1 234 ? -25.537 59.982 -11.117 1.00 46.43 234 GLY A N 1
ATOM 1638 C CA . GLY A 1 234 ? -24.458 60.853 -11.514 1.00 39.77 234 GLY A CA 1
ATOM 1639 C C . GLY A 1 234 ? -23.116 60.268 -11.143 1.00 31.87 234 GLY A C 1
ATOM 1640 O O . GLY A 1 234 ? -22.818 60.038 -9.971 1.00 32.49 234 GLY A O 1
ATOM 1641 N N . PHE A 1 235 ? -22.314 59.999 -12.158 1.00 26.72 235 PHE A N 1
ATOM 1642 C CA . PHE A 1 235 ? -20.925 59.644 -11.955 1.00 23.89 235 PHE A CA 1
ATOM 1643 C C . PHE A 1 235 ? -20.088 60.905 -12.017 1.00 23.49 235 PHE A C 1
ATOM 1644 O O . PHE A 1 235 ? -20.367 61.806 -12.822 1.00 27.09 235 PHE A O 1
ATOM 1652 N N . LEU A 1 236 ? -19.068 60.976 -11.165 1.00 20.74 236 LEU A N 1
ATOM 1653 C CA . LEU A 1 236 ? -17.993 61.942 -11.349 1.00 21.53 236 LEU A CA 1
ATOM 1654 C C . LEU A 1 236 ? -16.921 61.170 -12.110 1.00 19.89 236 LEU A C 1
ATOM 1655 O O . LEU A 1 236 ? -16.257 60.312 -11.534 1.00 20.27 236 LEU A O 1
ATOM 1660 N N . CYS A 1 237 ? -16.771 61.462 -13.399 1.00 19.81 237 CYS A N 1
ATOM 1661 C CA . CYS A 1 237 ? -15.895 60.678 -14.266 1.00 19.50 237 CYS A CA 1
ATOM 1662 C C . CYS A 1 237 ? -14.448 61.092 -14.110 1.00 16.90 237 CYS A C 1
ATOM 1663 O O . CYS A 1 237 ? -14.161 62.269 -13.947 1.00 17.37 237 CYS A O 1
ATOM 1666 N N . PRO A 1 238 ? -13.525 60.122 -14.179 1.00 14.56 238 PRO A N 1
ATOM 1667 C CA . PRO A 1 238 ? -12.103 60.458 -14.176 1.00 13.33 238 PRO A CA 1
ATOM 1668 C C . PRO A 1 238 ? -11.629 60.995 -15.527 1.00 13.97 238 PRO A C 1
ATOM 1669 O O . PRO A 1 238 ? -12.285 60.814 -16.558 1.00 16.15 238 PRO A O 1
ATOM 1673 N N . GLU A 1 239 ? -10.475 61.649 -15.517 1.00 13.62 239 GLU A N 1
ATOM 1674 C CA . GLU A 1 239 ? -9.814 62.062 -16.751 1.00 13.60 239 GLU A CA 1
ATOM 1675 C C . GLU A 1 239 ? -9.083 60.892 -17.399 1.00 13.49 239 GLU A C 1
ATOM 1676 O O . GLU A 1 239 ? -8.679 59.932 -16.731 1.00 13.63 239 GLU A O 1
ATOM 1682 N N . PHE A 1 240 ? -8.913 61.007 -18.712 1.00 12.74 240 PHE A N 1
ATOM 1683 C CA . PHE A 1 240 ? -8.180 60.054 -19.537 1.00 13.29 240 PHE A CA 1
ATOM 1684 C C . PHE A 1 240 ? -7.015 60.813 -20.163 1.00 14.24 240 PHE A C 1
ATOM 1685 O O . PHE A 1 240 ? -7.161 61.463 -21.189 1.00 15.82 240 PHE A O 1
ATOM 1693 N N . PRO A 1 241 ? -5.854 60.779 -19.510 1.00 12.54 241 PRO A N 1
ATOM 1694 C CA . PRO A 1 241 ? -4.799 61.737 -19.886 1.00 13.88 241 PRO A CA 1
ATOM 1695 C C . PRO A 1 241 ? -4.036 61.358 -21.145 1.00 13.05 241 PRO A C 1
ATOM 1696 O O . PRO A 1 241 ? -3.274 62.178 -21.635 1.00 14.40 241 PRO A O 1
ATOM 1700 N N . GLY A 1 242 ? -4.251 60.160 -21.662 1.00 13.42 242 GLY A N 1
ATOM 1701 C CA . GLY A 1 242 ? -3.487 59.706 -22.813 1.00 13.45 242 GLY A CA 1
ATOM 1702 C C . GLY A 1 242 ? -4.020 60.219 -24.140 1.00 13.35 242 GLY A C 1
ATOM 1703 O O . GLY A 1 242 ? -4.936 61.054 -24.187 1.00 14.70 242 GLY A O 1
ATOM 1704 N N . SER A 1 243 ? -3.409 59.732 -25.223 1.00 14.54 243 SER A N 1
ATOM 1705 C CA . SER A 1 243 ? -3.711 60.211 -26.564 1.00 15.22 243 SER A CA 1
ATOM 1706 C C . SER A 1 243 ? -4.307 59.134 -27.439 1.00 17.57 243 SER A C 1
ATOM 1707 O O . SER A 1 243 ? -3.938 57.959 -27.337 1.00 16.84 243 SER A O 1
ATOM 1710 N N . PHE A 1 244 ? -5.175 59.554 -28.357 1.00 18.42 244 PHE A N 1
ATOM 1711 C CA . PHE A 1 244 ? -5.612 58.679 -29.436 1.00 19.84 244 PHE A CA 1
ATOM 1712 C C . PHE A 1 244 ? -4.642 58.691 -30.613 1.00 22.29 244 PHE A C 1
ATOM 1713 O O . PHE A 1 244 ? -3.915 59.654 -30.827 1.00 22.39 244 PHE A O 1
ATOM 1721 N N . ARG A 1 245 ? -4.666 57.622 -31.397 1.00 25.18 245 ARG A N 1
ATOM 1722 C CA . ARG A 1 245 ? -4.015 57.644 -32.693 1.00 29.16 245 ARG A CA 1
ATOM 1723 C C . ARG A 1 245 ? -4.864 56.818 -33.644 1.00 30.60 245 ARG A C 1
ATOM 1724 O O . ARG A 1 245 ? -5.582 55.909 -33.228 1.00 30.38 245 ARG A O 1
ATOM 1732 N N . LYS A 1 246 ? -4.792 57.158 -34.925 1.00 32.38 246 LYS A N 1
ATOM 1733 C CA . LYS A 1 246 ? -5.550 56.473 -35.955 1.00 35.17 246 LYS A CA 1
ATOM 1734 C C . LYS A 1 246 ? -4.592 55.553 -36.694 1.00 36.46 246 LYS A C 1
ATOM 1735 O O . LYS A 1 246 ? -3.572 56.010 -37.202 1.00 37.24 246 LYS A O 1
ATOM 1741 N N . LYS A 1 247 ? -4.891 54.258 -36.729 1.00 37.64 247 LYS A N 1
ATOM 1742 C CA . LYS A 1 247 ? -4.064 53.322 -37.487 1.00 39.14 247 LYS A CA 1
ATOM 1743 C C . LYS A 1 247 ? -4.870 52.650 -38.585 1.00 39.20 247 LYS A C 1
ATOM 1744 O O . LYS A 1 247 ? -5.806 53.244 -39.114 1.00 39.84 247 LYS A O 1
ATOM 1750 N N . ALA A 1 251 ? -5.227 47.991 -46.737 1.00 43.31 251 ALA A N 1
ATOM 1751 C CA . ALA A 1 251 ? -5.740 49.042 -47.610 1.00 43.50 251 ALA A CA 1
ATOM 1752 C C . ALA A 1 251 ? -7.201 49.338 -47.289 1.00 43.79 251 ALA A C 1
ATOM 1753 O O . ALA A 1 251 ? -8.025 49.511 -48.189 1.00 43.90 251 ALA A O 1
ATOM 1755 N N . THR A 1 252 ? -7.520 49.401 -46.000 1.00 44.28 252 THR A N 1
ATOM 1756 C CA . THR A 1 252 ? -8.913 49.476 -45.571 1.00 44.63 252 THR A CA 1
ATOM 1757 C C . THR A 1 252 ? -9.181 50.433 -44.405 1.00 44.17 252 THR A C 1
ATOM 1758 O O . THR A 1 252 ? -8.808 51.607 -44.446 1.00 45.22 252 THR A O 1
ATOM 1762 N N . THR A 1 253 ? -9.817 49.910 -43.360 1.00 43.50 253 THR A N 1
ATOM 1763 C CA . THR A 1 253 ? -10.453 50.749 -42.347 1.00 42.91 253 THR A CA 1
ATOM 1764 C C . THR A 1 253 ? -9.551 51.191 -41.188 1.00 40.97 253 THR A C 1
ATOM 1765 O O . THR A 1 253 ? -8.786 50.400 -40.636 1.00 41.19 253 THR A O 1
ATOM 1769 N N . PRO A 1 254 ? -9.646 52.472 -40.818 1.00 40.31 254 PRO A N 1
ATOM 1770 C CA . PRO A 1 254 ? -8.858 52.993 -39.695 1.00 40.31 254 PRO A CA 1
ATOM 1771 C C . PRO A 1 254 ? -9.202 52.292 -38.382 1.00 41.20 254 PRO A C 1
ATOM 1772 O O . PRO A 1 254 ? -10.363 51.956 -38.149 1.00 43.70 254 PRO A O 1
ATOM 1776 N N . ILE A 1 255 ? -8.193 52.063 -37.547 1.00 38.81 255 ILE A N 1
ATOM 1777 C CA . ILE A 1 255 ? -8.400 51.472 -36.230 1.00 36.79 255 ILE A CA 1
ATOM 1778 C C . ILE A 1 255 ? -7.816 52.381 -35.166 1.00 34.94 255 ILE A C 1
ATOM 1779 O O . ILE A 1 255 ? -6.648 52.753 -35.235 1.00 35.69 255 ILE A O 1
ATOM 1784 N N . CYS A 1 256 ? -8.633 52.748 -34.185 1.00 34.45 256 CYS A N 1
ATOM 1785 C CA . CYS A 1 256 ? -8.192 53.665 -33.144 1.00 33.25 256 CYS A CA 1
ATOM 1786 C C . CYS A 1 256 ? -7.410 52.947 -32.066 1.00 33.11 256 CYS A C 1
ATOM 1787 O O . CYS A 1 256 ? -7.648 51.775 -31.778 1.00 35.70 256 CYS A O 1
ATOM 1790 N N . GLU A 1 257 ? -6.460 53.671 -31.486 1.00 30.26 257 GLU A N 1
ATOM 1791 C CA . GLU A 1 257 ? -5.697 53.200 -30.342 1.00 30.00 257 GLU A CA 1
ATOM 1792 C C . GLU A 1 257 ? -5.672 54.322 -29.338 1.00 25.49 257 GLU A C 1
ATOM 1793 O O . GLU A 1 257 ? -5.776 55.485 -29.712 1.00 25.60 257 GLU A O 1
ATOM 1799 N N . TYR A 1 258 ? -5.557 53.961 -28.063 1.00 21.50 258 TYR A N 1
ATOM 1800 C CA . TYR A 1 258 ? -5.375 54.919 -26.973 1.00 18.81 258 TYR A CA 1
ATOM 1801 C C . TYR A 1 258 ? -4.137 54.488 -26.194 1.00 17.50 258 TYR A C 1
ATOM 1802 O O . TYR A 1 258 ? -3.988 53.299 -25.844 1.00 18.79 258 TYR A O 1
ATOM 1811 N N . ASP A 1 259 ? -3.234 55.439 -25.949 1.00 15.44 259 ASP A N 1
ATOM 1812 C CA . ASP A 1 259 ? -1.939 55.078 -25.390 1.00 16.92 259 ASP A CA 1
ATOM 1813 C C . ASP A 1 259 ? -1.792 55.379 -23.900 1.00 16.28 259 ASP A C 1
ATOM 1814 O O . ASP A 1 259 ? -0.692 55.347 -23.378 1.00 17.70 259 ASP A O 1
ATOM 1819 N N . GLY A 1 260 ? -2.908 55.633 -23.223 1.00 15.02 260 GLY A N 1
ATOM 1820 C CA . GLY A 1 260 ? -2.879 55.856 -21.784 1.00 15.17 260 GLY A CA 1
ATOM 1821 C C . GLY A 1 260 ? -3.226 54.605 -20.999 1.00 14.50 260 GLY A C 1
ATOM 1822 O O . GLY A 1 260 ? -3.428 53.511 -21.541 1.00 15.63 260 GLY A O 1
ATOM 1823 N N . ASN A 1 261 ? -3.309 54.773 -19.690 1.00 14.34 261 ASN A N 1
ATOM 1824 C CA . ASN A 1 261 ? -3.603 53.651 -18.835 1.00 13.63 261 ASN A CA 1
ATOM 1825 C C . ASN A 1 261 ? -4.996 53.085 -19.106 1.00 14.48 261 ASN A C 1
ATOM 1826 O O . ASN A 1 261 ? -5.962 53.837 -19.231 1.00 14.38 261 ASN A O 1
ATOM 1831 N N . MET A 1 262 ? -5.090 51.766 -19.135 1.00 13.95 262 MET A N 1
ATOM 1832 C CA . MET A 1 262 ? -6.369 51.096 -19.370 1.00 15.49 262 MET A CA 1
ATOM 1833 C C . MET A 1 262 ? -6.865 50.282 -18.193 1.00 14.19 262 MET A C 1
ATOM 1834 O O . MET A 1 262 ? -7.881 49.591 -18.306 1.00 16.39 262 MET A O 1
ATOM 1839 N N . VAL A 1 263 ? -6.162 50.351 -17.068 1.00 13.84 263 VAL A N 1
ATOM 1840 C CA . VAL A 1 263 ? -6.517 49.556 -15.886 1.00 13.87 263 VAL A CA 1
ATOM 1841 C C . VAL A 1 263 ? -7.220 50.427 -14.838 1.00 11.41 263 VAL A C 1
ATOM 1842 O O . VAL A 1 263 ? -6.713 51.463 -14.433 1.00 12.59 263 VAL A O 1
ATOM 1846 N N . SER A 1 264 ? -8.378 49.991 -14.361 1.00 13.02 264 SER A N 1
ATOM 1847 C CA . SER A 1 264 ? -9.125 50.793 -13.405 1.00 11.87 264 SER A CA 1
ATOM 1848 C C . SER A 1 264 ? -8.376 50.905 -12.077 1.00 11.61 264 SER A C 1
ATOM 1849 O O . SER A 1 264 ? -7.546 50.030 -11.715 1.00 11.51 264 SER A O 1
ATOM 1852 N N . GLY A 1 265 ? -8.708 51.965 -11.346 1.00 11.60 265 GLY A N 1
ATOM 1853 C CA . GLY A 1 265 ? -8.143 52.170 -10.022 1.00 11.75 265 GLY A CA 1
ATOM 1854 C C . GLY A 1 265 ? -8.434 51.039 -9.058 1.00 10.81 265 GLY A C 1
ATOM 1855 O O . GLY A 1 265 ? -7.541 50.640 -8.285 1.00 11.88 265 GLY A O 1
ATOM 1856 N N . TYR A 1 266 ? -9.643 50.471 -9.127 1.00 11.16 266 TYR A N 1
ATOM 1857 C CA . TYR A 1 266 ? -9.952 49.334 -8.279 1.00 11.22 266 TYR A CA 1
ATOM 1858 C C . TYR A 1 266 ? -9.009 48.167 -8.565 1.00 11.01 266 TYR A C 1
ATOM 1859 O O . TYR A 1 266 ? -8.470 47.544 -7.645 1.00 11.58 266 TYR A O 1
ATOM 1868 N N . LYS A 1 267 ? -8.831 47.853 -9.843 1.00 11.96 267 LYS A N 1
ATOM 1869 C CA . LYS A 1 267 ? -7.940 46.745 -10.176 1.00 11.86 267 LYS A CA 1
ATOM 1870 C C . LYS A 1 267 ? -6.485 47.024 -9.768 1.00 10.77 267 LYS A C 1
ATOM 1871 O O . LYS A 1 267 ? -5.772 46.131 -9.291 1.00 12.44 267 LYS A O 1
ATOM 1877 N N . LYS A 1 268 ? -6.032 48.262 -9.948 1.00 11.95 268 LYS A N 1
ATOM 1878 C CA . LYS A 1 268 ? -4.645 48.574 -9.611 1.00 12.48 268 LYS A CA 1
ATOM 1879 C C . LYS A 1 268 ? -4.444 48.476 -8.099 1.00 11.97 268 LYS A C 1
ATOM 1880 O O . LYS A 1 268 ? -3.394 48.002 -7.646 1.00 13.51 268 LYS A O 1
ATOM 1886 N N . VAL A 1 269 ? -5.435 48.942 -7.329 1.00 10.85 269 VAL A N 1
ATOM 1887 C CA . VAL A 1 269 ? -5.337 48.867 -5.871 1.00 10.86 269 VAL A CA 1
ATOM 1888 C C . VAL A 1 269 ? -5.371 47.397 -5.416 1.00 11.17 269 VAL A C 1
ATOM 1889 O O . VAL A 1 269 ? -4.558 46.984 -4.580 1.00 13.14 269 VAL A O 1
ATOM 1893 N N A MET A 1 270 ? -6.302 46.608 -5.959 0.52 12.57 270 MET A N 1
ATOM 1894 N N B MET A 1 270 ? -6.289 46.601 -5.962 0.48 12.66 270 MET A N 1
ATOM 1895 C CA A MET A 1 270 ? -6.391 45.191 -5.601 0.52 13.73 270 MET A CA 1
ATOM 1896 C CA B MET A 1 270 ? -6.372 45.196 -5.567 0.48 13.67 270 MET A CA 1
ATOM 1897 C C A MET A 1 270 ? -5.096 44.442 -5.909 0.52 13.74 270 MET A C 1
ATOM 1898 C C B MET A 1 270 ? -5.109 44.410 -5.926 0.48 13.97 270 MET A C 1
ATOM 1899 O O A MET A 1 270 ? -4.677 43.574 -5.142 0.52 14.99 270 MET A O 1
ATOM 1900 O O B MET A 1 270 ? -4.724 43.486 -5.208 0.48 15.58 270 MET A O 1
ATOM 1909 N N . ALA A 1 271 ? -4.457 44.790 -7.023 1.00 14.08 271 ALA A N 1
ATOM 1910 C CA . ALA A 1 271 ? -3.179 44.193 -7.402 1.00 14.94 271 ALA A CA 1
ATOM 1911 C C . ALA A 1 271 ? -2.035 44.443 -6.427 1.00 14.99 271 ALA A C 1
ATOM 1912 O O . ALA A 1 271 ? -1.027 43.738 -6.451 1.00 18.30 271 ALA A O 1
ATOM 1914 N N . THR A 1 272 ? -2.188 45.437 -5.566 1.00 13.25 272 THR A N 1
ATOM 1915 C CA . THR A 1 272 ? -1.164 45.726 -4.579 1.00 12.94 272 THR A CA 1
ATOM 1916 C C . THR A 1 272 ? -1.824 46.003 -3.226 1.00 12.11 272 THR A C 1
ATOM 1917 O O . THR A 1 272 ? -1.407 46.879 -2.463 1.00 12.17 272 THR A O 1
ATOM 1921 N N . ILE A 1 273 ? -2.848 45.208 -2.926 1.00 13.22 273 ILE A N 1
ATOM 1922 C CA . ILE A 1 273 ? -3.695 45.477 -1.768 1.00 14.00 273 ILE A CA 1
ATOM 1923 C C . ILE A 1 273 ? -2.905 45.499 -0.442 1.00 11.97 273 ILE A C 1
ATOM 1924 O O . ILE A 1 273 ? -3.244 46.250 0.492 1.00 12.79 273 ILE A O 1
ATOM 1929 N N . ASP A 1 274 ? -1.823 44.727 -0.374 1.00 12.43 274 ASP A N 1
ATOM 1930 C CA . ASP A 1 274 ? -1.060 44.637 0.854 1.00 12.54 274 ASP A CA 1
ATOM 1931 C C . ASP A 1 274 ? -0.309 45.927 1.162 1.00 13.56 274 ASP A C 1
ATOM 1932 O O . ASP A 1 274 ? 0.228 46.070 2.273 1.00 14.09 274 ASP A O 1
ATOM 1937 N N . SER A 1 275 ? -0.324 46.873 0.217 1.00 13.13 275 SER A N 1
ATOM 1938 C CA . SER A 1 275 ? 0.301 48.182 0.407 1.00 13.89 275 SER A CA 1
ATOM 1939 C C . SER A 1 275 ? -0.585 49.104 1.239 1.00 12.46 275 SER A C 1
ATOM 1940 O O . SER A 1 275 ? -0.138 50.179 1.643 1.00 13.82 275 SER A O 1
ATOM 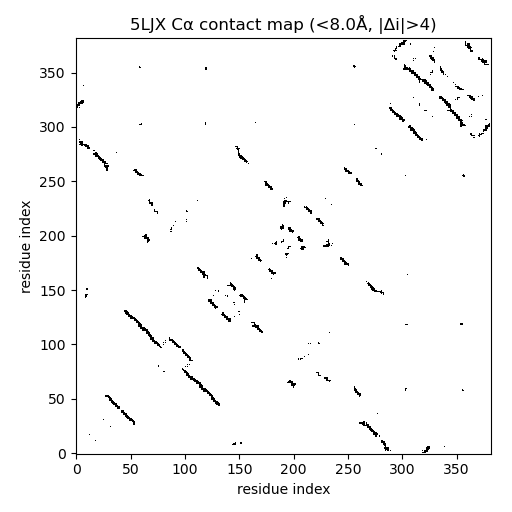1943 N N . PHE A 1 276 ? -1.841 48.714 1.460 1.00 13.03 276 PHE A N 1
ATOM 1944 C CA . PHE A 1 276 ? -2.792 49.574 2.136 1.00 12.61 276 PHE A CA 1
ATOM 1945 C C . PHE A 1 276 ? -3.119 49.077 3.523 1.00 12.67 276 PHE A C 1
ATOM 1946 O O . PHE A 1 276 ? -3.002 47.881 3.810 1.00 13.98 276 PHE A O 1
ATOM 1954 N N . GLN A 1 277 ? -3.562 49.990 4.368 1.00 12.99 277 GLN A N 1
ATOM 1955 C CA . GLN A 1 277 ? -3.786 49.683 5.768 1.00 14.35 277 GLN A CA 1
ATOM 1956 C C . GLN A 1 277 ? -5.249 49.370 6.080 1.00 13.25 277 GLN A C 1
ATOM 1957 O O . GLN A 1 277 ? -6.141 50.199 5.859 1.00 14.01 277 GLN A O 1
ATOM 1963 N N . SER A 1 278 ? -5.503 48.177 6.606 1.00 13.04 278 SER A N 1
ATOM 1964 C CA . SER A 1 278 ? -6.841 47.837 7.073 1.00 12.77 278 SER A CA 1
ATOM 1965 C C . SER A 1 278 ? -7.045 48.304 8.506 1.00 14.71 278 SER A C 1
ATOM 1966 O O . SER A 1 278 ? -6.091 48.509 9.257 1.00 16.82 278 SER A O 1
ATOM 1969 N N . PHE A 1 279 ? -8.310 48.448 8.873 1.00 14.58 279 PHE A N 1
ATOM 1970 C CA . PHE A 1 279 ? -8.703 48.624 10.264 1.00 15.41 279 PHE A CA 1
ATOM 1971 C C . PHE A 1 279 ? -9.917 47.758 10.504 1.00 15.05 279 PHE A C 1
ATOM 1972 O O . PHE A 1 279 ? -10.634 47.408 9.556 1.00 16.07 279 PHE A O 1
ATOM 1980 N N . ASN A 1 280 ? -10.154 47.411 11.772 1.00 15.90 280 ASN A N 1
ATOM 1981 C CA . ASN A 1 280 ? -11.337 46.652 12.153 1.00 17.66 280 ASN A CA 1
ATOM 1982 C C . ASN A 1 280 ? -12.260 47.497 13.000 1.00 14.74 280 ASN A C 1
ATOM 1983 O O . ASN A 1 280 ? -11.845 48.509 13.604 1.00 14.08 280 ASN A O 1
ATOM 1988 N N . THR A 1 281 ? -13.521 47.085 13.041 1.00 16.24 281 THR A N 1
ATOM 1989 C CA . THR A 1 281 ? -14.510 47.829 13.784 1.00 16.83 281 THR A CA 1
ATOM 1990 C C . THR A 1 281 ? -15.385 46.871 14.575 1.00 18.18 281 THR A C 1
ATOM 1991 O O . THR A 1 281 ? -15.476 45.676 14.276 1.00 20.15 281 THR A O 1
ATOM 1995 N N . SER A 1 282 ? -16.044 47.426 15.581 1.00 19.00 282 SER A N 1
ATOM 1996 C CA A SER A 1 282 ? -17.007 46.701 16.404 0.36 20.11 282 SER A CA 1
ATOM 1997 C CA B SER A 1 282 ? -17.059 46.689 16.315 0.64 19.57 282 SER A CA 1
ATOM 1998 C C . SER A 1 282 ? -18.123 47.673 16.755 1.00 19.72 282 SER A C 1
ATOM 1999 O O . SER A 1 282 ? -17.837 48.886 16.926 1.00 17.38 282 SER A O 1
ATOM 2004 N N . THR A 1 283 ? -19.347 47.144 16.877 1.00 20.91 283 THR A N 1
ATOM 2005 C CA . THR A 1 283 ? -20.560 47.911 17.174 1.00 24.00 283 THR A CA 1
ATOM 2006 C C . THR A 1 283 ? -20.586 49.246 16.446 1.00 22.85 283 THR A C 1
ATOM 2007 O O . THR A 1 283 ? -20.633 50.311 17.065 1.00 25.16 283 THR A O 1
ATOM 2011 N N A MET A 1 284 ? -20.569 49.187 15.117 0.40 22.59 284 MET A N 1
ATOM 2012 N N B MET A 1 284 ? -20.534 49.174 15.124 0.60 21.13 284 MET A N 1
ATOM 2013 C CA A MET A 1 284 ? -20.535 50.401 14.299 0.40 23.10 284 MET A CA 1
ATOM 2014 C CA B MET A 1 284 ? -20.612 50.372 14.309 0.60 21.25 284 MET A CA 1
ATOM 2015 C C A MET A 1 284 ? -21.906 51.058 14.083 0.40 22.81 284 MET A C 1
ATOM 2016 C C B MET A 1 284 ? -21.949 51.078 14.449 0.60 23.59 284 MET A C 1
ATOM 2017 O O A MET A 1 284 ? -22.909 50.395 13.798 0.40 21.22 284 MET A O 1
ATOM 2018 O O B MET A 1 284 ? -22.976 50.467 14.761 0.60 25.66 284 MET A O 1
ATOM 2027 N N . HIS A 1 285 ? -21.918 52.380 14.210 1.00 23.27 285 HIS A N 1
ATOM 2028 C CA . HIS A 1 285 ? -23.132 53.183 14.176 1.00 24.24 285 HIS A CA 1
ATOM 2029 C C . HIS A 1 285 ? -22.890 54.278 13.129 1.00 22.98 285 HIS A C 1
ATOM 2030 O O . HIS A 1 285 ? -22.135 55.221 13.366 1.00 22.81 285 HIS A O 1
ATOM 2037 N N . PHE A 1 286 ? -23.477 54.100 11.949 1.00 24.34 286 PHE A N 1
ATOM 2038 C CA . PHE A 1 286 ? -23.494 55.140 10.927 1.00 23.25 286 PHE A CA 1
ATOM 2039 C C . PHE A 1 286 ? -24.688 56.070 11.155 1.00 23.14 286 PHE A C 1
ATOM 2040 O O . PHE A 1 286 ? -25.807 55.616 11.386 1.00 25.14 286 PHE A O 1
ATOM 2048 N N . THR A 1 287 ? -24.448 57.371 11.093 1.00 22.09 287 THR A N 1
ATOM 2049 C CA . THR A 1 287 ? -25.533 58.336 11.014 1.00 22.22 287 THR A CA 1
ATOM 2050 C C . THR A 1 287 ? -25.143 59.270 9.869 1.00 19.98 287 THR A C 1
ATOM 2051 O O . THR A 1 287 ? -24.093 59.096 9.253 1.00 21.01 287 THR A O 1
ATOM 2055 N N . ASP A 1 288 ? -25.983 60.229 9.529 1.00 19.96 288 ASP A N 1
ATOM 2056 C CA . ASP A 1 288 ? -25.622 61.111 8.429 1.00 18.59 288 ASP A CA 1
ATOM 2057 C C . ASP A 1 288 ? -24.347 61.893 8.744 1.00 17.52 288 ASP A C 1
ATOM 2058 O O . ASP A 1 288 ? -24.274 62.620 9.728 1.00 16.53 288 ASP A O 1
ATOM 2063 N N . GLU A 1 289 ? -23.340 61.698 7.904 1.00 15.89 289 GLU A N 1
ATOM 2064 C CA . GLU A 1 289 ? -22.062 62.381 8.007 1.00 14.17 289 GLU A CA 1
ATOM 2065 C C . GLU A 1 289 ? -21.280 62.091 9.292 1.00 13.02 289 GLU A C 1
ATOM 2066 O O . GLU A 1 289 ? -20.424 62.884 9.701 1.00 14.24 289 GLU A O 1
ATOM 2072 N N . ARG A 1 290 ? -21.531 60.946 9.910 1.00 13.57 290 ARG A N 1
ATOM 2073 C CA . ARG A 1 290 ? -20.790 60.591 11.118 1.00 13.77 290 ARG A CA 1
ATOM 2074 C C . ARG A 1 290 ? -20.755 59.078 11.248 1.00 13.33 290 ARG A C 1
ATOM 2075 O O . ARG A 1 290 ? -21.731 58.393 10.903 1.00 17.11 290 ARG A O 1
ATOM 2083 N N . ILE A 1 291 ? -19.623 58.552 11.709 1.00 12.98 291 ILE A N 1
ATOM 2084 C CA . ILE A 1 291 ? -19.496 57.134 12.017 1.00 13.23 291 ILE A CA 1
ATOM 2085 C C . ILE A 1 291 ? -18.905 56.994 13.402 1.00 13.81 291 ILE A C 1
ATOM 2086 O O . ILE A 1 291 ? -17.952 57.690 13.745 1.00 14.17 291 ILE A O 1
ATOM 2091 N N . GLU A 1 292 ? -19.495 56.121 14.214 1.00 13.33 292 GLU A N 1
ATOM 2092 C CA . GLU A 1 292 ? -18.926 55.824 15.519 1.00 15.57 292 GLU A CA 1
ATOM 2093 C C . GLU A 1 292 ? -18.701 54.326 15.630 1.00 14.25 292 GLU A C 1
ATOM 2094 O O . GLU A 1 292 ? -19.490 53.548 15.091 1.00 15.90 292 GLU A O 1
ATOM 2100 N N . TRP A 1 293 ? -17.624 53.917 16.292 1.00 15.42 293 TRP A N 1
ATOM 2101 C CA . TRP A 1 293 ? -17.429 52.508 16.552 1.00 14.75 293 TRP A CA 1
ATOM 2102 C C . TRP A 1 293 ? -16.440 52.317 17.684 1.00 14.79 293 TRP A C 1
ATOM 2103 O O . TRP A 1 293 ? -15.853 53.288 18.186 1.00 16.26 293 TRP A O 1
ATOM 2114 N N A LYS A 1 294 ? -16.245 51.067 18.081 0.33 15.29 294 LYS A N 1
ATOM 2115 N N B LYS A 1 294 ? -16.277 51.065 18.089 0.67 15.14 294 LYS A N 1
ATOM 2116 C CA A LYS A 1 294 ? -15.230 50.739 19.073 0.33 15.69 294 LYS A CA 1
ATOM 2117 C CA B LYS A 1 294 ? -15.253 50.700 19.056 0.67 15.68 294 LYS A CA 1
ATOM 2118 C C A LYS A 1 294 ? -14.142 49.899 18.415 0.33 15.12 294 LYS A C 1
ATOM 2119 C C B LYS A 1 294 ? -14.175 49.960 18.277 0.67 14.62 294 LYS A C 1
ATOM 2120 O O A LYS A 1 294 ? -14.397 48.772 17.990 0.33 15.91 294 LYS A O 1
ATOM 2121 O O B LYS A 1 294 ? -14.477 48.975 17.606 0.67 15.10 294 LYS A O 1
ATOM 2132 N N . ASP A 1 295 ? -12.940 50.465 18.313 1.00 13.27 295 ASP A N 1
ATOM 2133 C CA . ASP A 1 295 ? -11.837 49.814 17.605 1.00 13.68 295 ASP A CA 1
ATOM 2134 C C . ASP A 1 295 ? -11.365 48.635 18.467 1.00 14.06 295 ASP A C 1
ATOM 2135 O O . ASP A 1 295 ? -10.963 48.828 19.607 1.00 15.04 295 ASP A O 1
ATOM 2140 N N . PRO A 1 296 ? -11.440 47.398 17.937 1.00 14.55 296 PRO A N 1
ATOM 2141 C CA . PRO A 1 296 ? -11.054 46.224 18.736 1.00 15.41 296 PRO A CA 1
ATOM 2142 C C . PRO A 1 296 ? -9.538 45.935 18.731 1.00 17.16 296 PRO A C 1
ATOM 2143 O O . PRO A 1 296 ? -9.126 44.881 19.203 1.00 18.72 296 PRO A O 1
ATOM 2147 N N . ASP A 1 297 ? -8.722 46.867 18.254 1.00 15.66 297 ASP A N 1
ATOM 2148 C CA . ASP A 1 297 ? -7.272 46.698 18.289 1.00 16.01 297 ASP A CA 1
ATOM 2149 C C . ASP A 1 297 ? -6.775 46.724 19.730 1.00 15.67 297 ASP A C 1
ATOM 2150 O O . ASP A 1 297 ? -6.681 47.791 20.351 1.00 16.63 297 ASP A O 1
ATOM 2155 N N . GLY A 1 298 ? -6.457 45.549 20.264 1.00 14.61 298 GLY A N 1
ATOM 2156 C CA . GLY A 1 298 ? -6.059 45.444 21.651 1.00 16.52 298 GLY A CA 1
ATOM 2157 C C . GLY A 1 298 ? -4.620 45.837 21.954 1.00 16.04 298 GLY A C 1
ATOM 2158 O O . GLY A 1 298 ? -4.191 45.802 23.109 1.00 17.00 298 GLY A O 1
ATOM 2159 N N . MET A 1 299 ? -3.855 46.195 20.930 1.00 15.31 299 MET A N 1
ATOM 2160 C CA . MET A 1 299 ? -2.500 46.701 21.142 1.00 16.29 299 MET A CA 1
ATOM 2161 C C . MET A 1 299 ? -2.473 48.147 21.640 1.00 16.88 299 MET A C 1
ATOM 2162 O O . MET A 1 299 ? -1.444 48.627 22.112 1.00 21.05 299 MET A O 1
ATOM 2167 N N . LEU A 1 300 ? -3.601 48.837 21.525 1.00 15.22 300 LEU A N 1
ATOM 2168 C CA . LEU A 1 300 ? -3.661 50.244 21.915 1.00 14.76 300 LEU A CA 1
ATOM 2169 C C . LEU A 1 300 ? -4.073 50.370 23.378 1.00 14.63 300 LEU A C 1
ATOM 2170 O O . LEU A 1 300 ? -4.902 49.600 23.857 1.00 15.59 300 LEU A O 1
ATOM 2175 N N . ARG A 1 301 ? -3.481 51.338 24.076 1.00 15.70 301 ARG A N 1
ATOM 2176 C CA . ARG A 1 301 ? -3.791 51.561 25.490 1.00 16.63 301 ARG A CA 1
ATOM 2177 C C . ARG A 1 301 ? -3.941 53.062 25.772 1.00 16.64 301 ARG A C 1
ATOM 2178 O O . ARG A 1 301 ? -3.454 53.911 25.027 1.00 18.77 301 ARG A O 1
ATOM 2186 N N . ASP A 1 302 ? -4.648 53.393 26.838 1.00 15.38 302 ASP A N 1
ATOM 2187 C CA . ASP A 1 302 ? -4.653 54.759 27.318 1.00 16.39 302 ASP A CA 1
ATOM 2188 C C . ASP A 1 302 ? -4.392 54.743 28.825 1.00 16.03 302 ASP A C 1
ATOM 2189 O O . ASP A 1 302 ? -4.264 53.671 29.435 1.00 18.39 302 ASP A O 1
ATOM 2194 N N . HIS A 1 303 ? -4.262 55.918 29.416 1.00 16.98 303 HIS A N 1
ATOM 2195 C CA . HIS A 1 303 ? -3.898 55.997 30.816 1.00 17.18 303 HIS A CA 1
ATOM 2196 C C . HIS A 1 303 ? -5.068 56.532 31.599 1.00 18.14 303 HIS A C 1
ATOM 2197 O O . HIS A 1 303 ? -5.700 57.526 31.214 1.00 19.27 303 HIS A O 1
ATOM 2204 N N . ILE A 1 304 ? -5.350 55.873 32.718 1.00 17.22 304 ILE A N 1
ATOM 2205 C CA . ILE A 1 304 ? -6.467 56.267 33.564 1.00 19.08 304 ILE A CA 1
ATOM 2206 C C . ILE A 1 304 ? -5.933 56.618 34.947 1.00 18.54 304 ILE A C 1
ATOM 2207 O O . ILE A 1 304 ? -5.156 55.847 35.517 1.00 19.89 304 ILE A O 1
ATOM 2212 N N . ASN A 1 305 ? -6.336 57.775 35.476 1.00 17.98 305 ASN A N 1
ATOM 2213 C CA . ASN A 1 305 ? -6.043 58.125 36.866 1.00 19.14 305 ASN A CA 1
ATOM 2214 C C . ASN A 1 305 ? -7.333 58.432 37.597 1.00 20.04 305 ASN A C 1
ATOM 2215 O O . ASN A 1 305 ? -8.170 59.198 37.119 1.00 21.33 305 ASN A O 1
ATOM 2220 N N . ILE A 1 306 ? -7.497 57.802 38.753 1.00 20.26 306 ILE A N 1
ATOM 2221 C CA . ILE A 1 306 ? -8.694 57.979 39.556 1.00 21.50 306 ILE A CA 1
ATOM 2222 C C . ILE A 1 306 ? -8.250 58.402 40.944 1.00 22.79 306 ILE A C 1
ATOM 2223 O O . ILE A 1 306 ? -7.486 57.692 41.594 1.00 23.61 306 ILE A O 1
ATOM 2228 N N . LEU A 1 307 ? -8.694 59.576 41.378 1.00 21.34 307 LEU A N 1
ATOM 2229 C CA . LEU A 1 307 ? -8.371 60.052 42.725 1.00 22.97 307 LEU A CA 1
ATOM 2230 C C . LEU A 1 307 ? -9.650 60.219 43.545 1.00 22.53 307 LEU A C 1
ATOM 2231 O O . LEU A 1 307 ? -10.648 60.742 43.051 1.00 22.37 307 LEU A O 1
ATOM 2236 N N . VAL A 1 308 ? -9.624 59.756 44.794 1.00 22.73 308 VAL A N 1
ATOM 2237 C CA . VAL A 1 308 ? -10.804 59.784 45.645 1.00 24.98 308 VAL A CA 1
ATOM 2238 C C . VAL A 1 308 ? -10.497 60.420 46.989 1.00 26.79 308 VAL A C 1
ATOM 2239 O O . VAL A 1 308 ? -9.518 60.055 47.632 1.00 26.71 308 VAL A O 1
ATOM 2243 N N . THR A 1 309 ? -11.338 61.367 47.399 1.00 27.54 309 THR A N 1
ATOM 2244 C CA . THR A 1 309 ? -11.296 61.900 48.750 1.00 28.71 309 THR A CA 1
ATOM 2245 C C . THR A 1 309 ? -12.615 61.547 49.415 1.00 31.03 309 THR A C 1
ATOM 2246 O O . THR A 1 309 ? -13.686 61.766 48.851 1.00 31.56 309 THR A O 1
ATOM 2250 N N . LYS A 1 310 ? -12.525 60.979 50.613 1.00 32.25 310 LYS A N 1
ATOM 2251 C CA . LYS A 1 310 ? -13.680 60.392 51.270 1.00 35.17 310 LYS A CA 1
ATOM 2252 C C . LYS A 1 310 ? -14.460 61.445 52.038 1.00 36.25 310 LYS A C 1
ATOM 2253 O O . LYS A 1 310 ? -15.690 61.411 52.085 1.00 37.55 310 LYS A O 1
ATOM 2259 N N . ASP A 1 311 ? -13.736 62.390 52.627 1.00 38.07 311 ASP A N 1
ATOM 2260 C CA . ASP A 1 311 ? -14.334 63.342 53.556 1.00 40.61 311 ASP A CA 1
ATOM 2261 C C . ASP A 1 311 ? -14.415 64.747 52.968 1.00 39.63 311 ASP A C 1
ATOM 22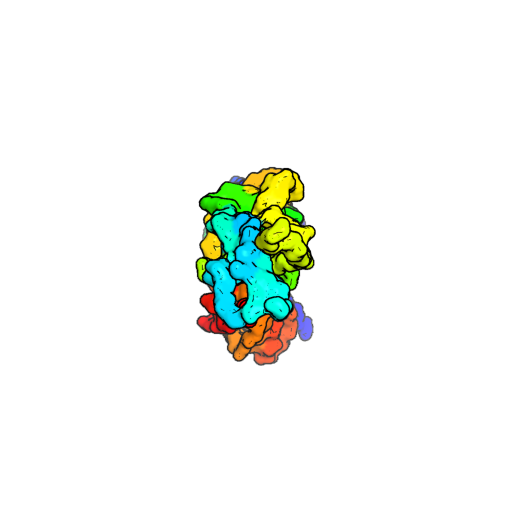62 O O . ASP A 1 311 ? -15.470 65.176 52.506 1.00 39.78 311 ASP A O 1
ATOM 2267 N N . ILE A 1 312 ? -13.296 65.461 52.976 1.00 38.50 312 ILE A N 1
ATOM 2268 C CA . ILE A 1 312 ? -13.294 66.834 52.497 1.00 37.51 312 ILE A CA 1
ATOM 2269 C C . ILE A 1 312 ? -13.340 66.838 50.980 1.00 35.53 312 ILE A C 1
ATOM 2270 O O . ILE A 1 312 ? -12.539 66.168 50.326 1.00 36.29 312 ILE A O 1
ATOM 2275 N N . ASP A 1 313 ? -14.307 67.575 50.439 1.00 31.92 313 ASP A N 1
ATOM 2276 C CA . ASP A 1 313 ? -14.482 67.704 48.996 1.00 31.30 313 ASP A CA 1
ATOM 2277 C C . ASP A 1 313 ? -13.245 68.261 48.320 1.00 30.37 313 ASP A C 1
ATOM 2278 O O . ASP A 1 313 ? -12.522 69.080 48.883 1.00 31.54 313 ASP A O 1
ATOM 2283 N N . PHE A 1 314 ? -13.022 67.802 47.094 1.00 28.14 314 PHE A N 1
ATOM 2284 C CA . PHE A 1 314 ? -12.016 68.381 46.228 1.00 26.42 314 PHE A CA 1
ATOM 2285 C C . PHE A 1 314 ? -12.330 69.849 45.990 1.00 26.87 314 PHE A C 1
ATOM 2286 O O . PHE A 1 314 ? -13.487 70.267 46.079 1.00 29.34 314 PHE A O 1
ATOM 2294 N N . ASP A 1 315 ? -11.304 70.636 45.694 1.00 25.57 315 ASP A N 1
ATOM 2295 C CA . ASP A 1 315 ? -11.517 71.989 45.190 1.00 26.08 315 ASP A CA 1
ATOM 2296 C C . ASP A 1 315 ? -11.709 71.876 43.678 1.00 23.88 315 ASP A C 1
ATOM 2297 O O . ASP A 1 315 ? -10.766 71.603 42.967 1.00 24.91 315 ASP A O 1
ATOM 2302 N N . ASN A 1 316 ? -12.930 72.076 43.192 1.00 23.02 316 ASN A N 1
ATOM 2303 C CA . ASN A 1 316 ? -13.197 72.051 41.751 1.00 21.96 316 ASN A CA 1
ATOM 2304 C C . ASN A 1 316 ? -12.607 73.318 41.130 1.00 21.38 316 ASN A C 1
ATOM 2305 O O . ASN A 1 316 ? -13.050 74.426 41.436 1.00 22.69 316 ASN A O 1
ATOM 2310 N N . LEU A 1 317 ? -11.611 73.149 40.258 1.00 21.93 317 LEU A N 1
ATOM 2311 C CA . LEU A 1 317 ? -10.833 74.279 39.741 1.00 21.62 317 LEU A CA 1
ATOM 2312 C C . LEU A 1 317 ? -11.633 75.192 38.831 1.00 23.35 317 LEU A C 1
ATOM 2313 O O . LEU A 1 317 ? -11.239 76.325 38.580 1.00 25.27 317 LEU A O 1
ATOM 2318 N N . GLY A 1 318 ? -12.756 74.693 38.343 1.00 21.15 318 GLY A N 1
ATOM 2319 C CA . GLY A 1 318 ? -13.614 75.481 37.476 1.00 22.40 318 GLY A CA 1
ATOM 2320 C C . GLY A 1 318 ? -14.846 76.056 38.157 1.00 22.62 318 GLY A C 1
ATOM 2321 O O . GLY A 1 318 ? -15.731 76.583 37.499 1.00 23.72 318 GLY A O 1
ATOM 2322 N N . GLU A 1 319 ? -14.908 75.976 39.483 1.00 23.60 319 GLU A N 1
ATOM 2323 C CA . GLU A 1 319 ? -16.074 76.493 40.197 1.00 24.46 319 GLU A CA 1
ATOM 2324 C C . GLU A 1 319 ? -16.210 78.003 40.054 1.00 22.82 319 GLU A C 1
ATOM 2325 O O . GLU A 1 319 ? -15.228 78.732 40.142 1.00 23.49 319 GLU A O 1
ATOM 2331 N N . ASN A 1 320 ? -17.438 78.471 39.863 1.00 23.07 320 ASN A N 1
ATOM 2332 C CA . ASN A 1 320 ? -17.679 79.888 39.638 1.00 22.67 320 ASN A CA 1
ATOM 2333 C C . ASN A 1 320 ? -19.153 80.229 39.819 1.00 23.48 320 ASN A C 1
ATOM 2334 O O . ASN A 1 320 ? -20.002 79.353 39.739 1.00 24.25 320 ASN A O 1
ATOM 2339 N N . PRO A 1 321 ? -19.463 81.514 40.051 1.00 23.93 321 PRO A N 1
ATOM 2340 C CA . PRO A 1 321 ? -20.850 81.945 40.235 1.00 25.14 321 PRO A CA 1
ATOM 2341 C C . PRO A 1 321 ? -21.432 82.616 38.983 1.00 23.87 321 PRO A C 1
ATOM 2342 O O . PRO A 1 321 ? -22.528 83.160 39.024 1.00 26.38 321 PRO A O 1
ATOM 2346 N N . CYS A 1 322 ? -20.709 82.555 37.873 1.00 21.70 322 CYS A N 1
ATOM 2347 C CA . CYS A 1 322 ? -21.110 83.257 36.667 1.00 21.74 322 CYS A CA 1
ATOM 2348 C C . CYS A 1 322 ? -22.264 82.524 36.019 1.00 21.29 322 CYS A C 1
ATOM 2349 O O . CYS A 1 322 ? -22.357 81.294 36.091 1.00 24.09 322 CYS A O 1
ATOM 2352 N N . LYS A 1 323 ? -23.131 83.274 35.355 1.00 20.78 323 LYS A N 1
ATOM 2353 C CA . LYS A 1 323 ? -24.323 82.691 34.738 1.00 19.27 323 LYS A CA 1
ATOM 2354 C C . LYS A 1 323 ? -24.382 83.157 33.288 1.00 18.65 323 LYS A C 1
ATOM 2355 O O . LYS A 1 323 ? -24.155 84.335 33.009 1.00 18.63 323 LYS A O 1
ATOM 2361 N N . ILE A 1 324 ? -24.680 82.238 32.371 1.00 19.29 324 ILE A N 1
ATOM 2362 C CA . ILE A 1 324 ? -24.613 82.526 30.937 1.00 17.47 324 ILE A CA 1
ATOM 2363 C C . ILE A 1 324 ? -25.953 82.258 30.263 1.00 18.47 324 ILE A C 1
ATOM 2364 O O . ILE A 1 324 ? -26.569 81.223 30.515 1.00 20.06 324 ILE A O 1
ATOM 2369 N N . GLY A 1 325 ? -26.414 83.209 29.448 1.00 16.21 325 GLY A N 1
ATOM 2370 C CA . GLY A 1 325 ? -27.514 82.978 28.524 1.00 17.63 325 GLY A CA 1
ATOM 2371 C C . GLY A 1 325 ? -27.010 82.942 27.084 1.00 17.38 325 GLY A C 1
ATOM 2372 O O . GLY A 1 325 ? -26.078 83.664 26.751 1.00 18.33 325 GLY A O 1
ATOM 2373 N N . LEU A 1 326 ? -27.630 82.132 26.220 1.00 15.93 326 LEU A N 1
ATOM 2374 C CA . LEU A 1 326 ? -27.098 81.896 24.875 1.00 17.05 326 LEU A CA 1
ATOM 2375 C C . LEU A 1 326 ? -28.175 81.924 23.806 1.00 15.94 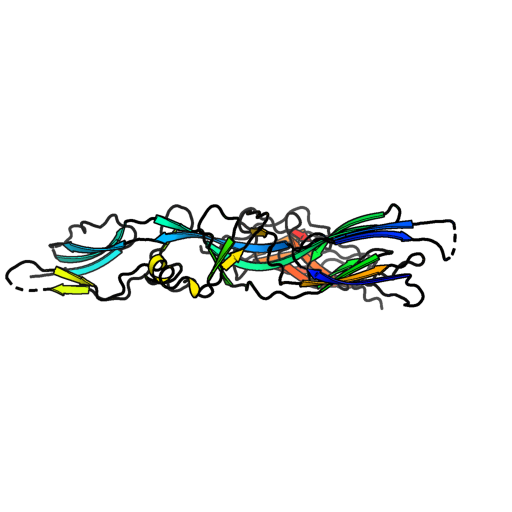326 LEU A C 1
ATOM 2376 O O . LEU A 1 326 ? -29.218 81.325 23.994 1.00 16.90 326 LEU A O 1
ATOM 2381 N N . GLN A 1 327 ? -27.876 82.530 22.654 1.00 16.43 327 GLN A N 1
ATOM 2382 C CA . GLN A 1 327 ? -28.677 82.314 21.453 1.00 17.09 327 GLN A CA 1
ATOM 2383 C C . GLN A 1 327 ? -27.805 82.481 20.209 1.00 16.76 327 GLN A C 1
ATOM 2384 O O . GLN A 1 327 ? -26.766 83.149 20.230 1.00 18.23 327 GLN A O 1
ATOM 2390 N N . THR A 1 328 ? -28.219 81.854 19.120 1.00 18.12 328 THR A N 1
ATOM 2391 C CA . THR A 1 328 ? -27.508 82.038 17.860 1.00 19.93 328 THR A CA 1
ATOM 2392 C C . THR A 1 328 ? -27.829 83.391 17.240 1.00 21.05 328 THR A C 1
ATOM 2393 O O . THR A 1 328 ? -28.890 83.965 17.479 1.00 22.47 328 THR A O 1
ATOM 2397 N N . SER A 1 329 ? -26.906 83.886 16.430 1.00 20.89 329 SER A N 1
ATOM 2398 C CA . SER A 1 329 ? -27.127 85.124 15.693 1.00 22.44 329 SER A CA 1
ATOM 2399 C C . SER A 1 329 ? -27.057 84.878 14.190 1.00 21.85 329 SER A C 1
ATOM 2400 O O . SER A 1 329 ? -27.882 85.375 13.439 1.00 23.49 329 SER A O 1
ATOM 2403 N N . SER A 1 330 ? -26.088 84.081 13.756 1.00 19.99 330 SER A N 1
ATOM 2404 C CA . SER A 1 330 ? -25.912 83.829 12.335 1.00 20.20 330 SER A CA 1
ATOM 2405 C C . SER A 1 330 ? -24.955 82.659 12.128 1.00 18.74 330 SER A C 1
ATOM 2406 O O . SER A 1 330 ? -24.375 82.146 13.078 1.00 19.63 330 SER A O 1
ATOM 2409 N N . ILE A 1 331 ? -24.811 82.232 10.884 1.00 18.85 331 ILE A N 1
ATOM 2410 C CA . ILE A 1 331 ? -23.893 81.151 10.570 1.00 18.84 331 ILE A CA 1
ATOM 2411 C C . ILE A 1 331 ? -23.378 81.363 9.168 1.00 18.62 331 ILE A C 1
ATOM 2412 O O . ILE A 1 331 ? -24.058 81.971 8.335 1.00 19.31 331 ILE A O 1
ATOM 2417 N N . GLU A 1 332 ? -22.162 80.910 8.921 1.00 18.60 332 GLU A N 1
ATOM 2418 C CA . GLU A 1 332 ? -21.708 80.823 7.547 1.00 20.32 332 GLU A CA 1
ATOM 2419 C C . GLU A 1 332 ? -20.836 79.609 7.379 1.00 17.94 332 GLU A C 1
ATOM 2420 O O . GLU A 1 332 ? -20.402 79.011 8.352 1.00 18.24 332 GLU A O 1
ATOM 2426 N N . GLY A 1 333 ? -20.630 79.196 6.144 1.00 16.90 333 GLY A N 1
ATOM 2427 C CA . GLY A 1 333 ? -19.867 77.992 5.884 1.00 15.59 333 GLY A CA 1
ATOM 2428 C C . GLY A 1 333 ? -20.706 76.740 5.781 1.00 15.09 333 GLY A C 1
ATOM 2429 O O . GLY A 1 333 ? -21.929 76.792 5.693 1.00 18.41 333 GLY A O 1
ATOM 2430 N N . ALA A 1 334 ? -20.041 75.591 5.798 1.00 15.30 334 ALA A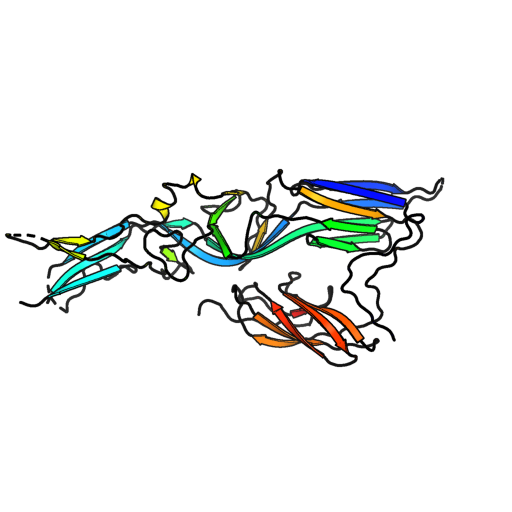 N 1
ATOM 2431 C CA . ALA A 1 334 ? -20.663 74.364 5.351 1.00 16.43 334 ALA A CA 1
ATOM 2432 C C . ALA A 1 334 ? -20.510 73.216 6.328 1.00 15.47 334 ALA A C 1
ATOM 2433 O O . ALA A 1 334 ? -19.479 73.092 6.995 1.00 16.19 334 ALA A O 1
ATOM 2435 N N . TRP A 1 335 ? -21.510 72.338 6.354 1.00 16.27 335 TRP A N 1
ATOM 2436 C CA . TRP A 1 335 ? -21.362 71.010 6.959 1.00 16.21 335 TRP A CA 1
ATOM 2437 C C . TRP A 1 335 ? -20.618 70.084 5.996 1.00 14.31 335 TRP A C 1
ATOM 2438 O O . TRP A 1 335 ? -20.437 70.411 4.817 1.00 16.05 335 TRP A O 1
ATOM 2449 N N . GLY A 1 336 ? -20.147 68.945 6.500 1.00 15.80 336 GLY A N 1
ATOM 2450 C CA . GLY A 1 336 ? -19.521 67.952 5.652 1.00 16.82 336 GLY A CA 1
ATOM 2451 C C . GLY A 1 336 ? -18.309 68.478 4.899 1.00 15.97 336 GLY A C 1
ATOM 2452 O O . GLY A 1 336 ? -18.019 68.024 3.795 1.00 17.36 336 GLY A O 1
ATOM 2453 N N . SER A 1 337 ? -17.592 69.423 5.514 1.00 15.79 337 SER A N 1
ATOM 2454 C CA . SER A 1 337 ? -16.527 70.187 4.853 1.00 13.84 337 SER A CA 1
ATOM 2455 C C . SER A 1 337 ? -15.289 70.325 5.727 1.00 13.16 337 SER A C 1
ATOM 2456 O O . SER A 1 337 ? -15.391 70.643 6.917 1.00 13.51 337 SER A O 1
ATOM 2459 N N . GLY A 1 338 ? -14.119 70.109 5.135 1.00 12.86 338 GLY A N 1
ATOM 2460 C CA . GLY A 1 338 ? -12.869 70.313 5.837 1.00 14.49 338 GLY A CA 1
ATOM 2461 C C . GLY A 1 338 ? -12.574 71.772 6.083 1.00 13.63 338 GLY A C 1
ATOM 2462 O O . GLY A 1 338 ? -11.712 72.112 6.903 1.00 13.26 338 GLY A O 1
ATOM 2463 N N . VAL A 1 339 ? -13.272 72.641 5.357 1.00 13.17 339 VAL A N 1
ATOM 2464 C CA . VAL A 1 339 ? -13.162 74.075 5.600 1.00 13.81 339 VAL A CA 1
ATOM 2465 C C . VAL A 1 339 ? -14.011 74.494 6.787 1.00 14.86 339 VAL A C 1
ATOM 2466 O O . VAL A 1 339 ? -13.541 75.219 7.659 1.00 20.50 339 VAL A O 1
ATOM 2470 N N . GLY A 1 340 ? -15.246 74.026 6.833 1.00 14.11 340 GLY A N 1
ATOM 2471 C CA . GLY A 1 340 ? -16.055 74.163 8.031 1.00 14.90 340 GLY A CA 1
ATOM 2472 C C . GLY A 1 340 ? -17.019 75.306 8.015 1.00 16.11 340 GLY A C 1
ATOM 2473 O O . GLY A 1 340 ? -17.305 75.896 6.973 1.00 15.98 340 GLY A O 1
ATOM 2474 N N . PHE A 1 341 ? -17.525 75.613 9.199 1.00 15.33 341 PHE A N 1
ATOM 2475 C CA . PHE A 1 341 ? -18.469 76.698 9.368 1.00 14.77 341 PHE A CA 1
ATOM 2476 C C . PHE A 1 341 ? -18.107 77.602 10.538 1.00 15.60 341 PHE A C 1
ATOM 2477 O O . PHE A 1 341 ? -17.271 77.242 11.361 1.00 15.85 341 PHE A O 1
ATOM 2485 N N . THR A 1 342 ? -18.780 78.747 10.635 1.00 14.54 342 THR A N 1
ATOM 2486 C CA . THR A 1 342 ? -18.603 79.622 11.783 1.00 15.53 342 THR A CA 1
ATOM 2487 C C . THR A 1 342 ? -19.973 80.046 12.295 1.00 14.02 342 THR A C 1
ATOM 2488 O O . THR A 1 342 ? -20.804 80.582 11.534 1.00 16.87 342 THR A O 1
ATOM 2492 N N . LEU A 1 343 ? -20.224 79.765 13.575 1.00 14.08 343 LEU A N 1
ATOM 2493 C CA . LEU A 1 343 ? -21.503 80.055 14.211 1.00 17.67 343 LEU A CA 1
ATOM 2494 C C . LEU A 1 343 ? -21.282 81.287 15.073 1.00 18.45 343 LEU A C 1
ATOM 2495 O O . LEU A 1 343 ? -20.351 81.307 15.877 1.00 20.28 343 LEU A O 1
ATOM 2500 N N . THR A 1 344 ? -22.123 82.312 14.902 1.00 16.32 344 THR A N 1
ATOM 2501 C CA . THR A 1 344 ? -22.011 83.519 15.699 1.00 18.19 344 THR A CA 1
ATOM 2502 C C . THR A 1 344 ? -23.054 83.456 16.785 1.00 18.96 344 THR A C 1
ATOM 2503 O O . THR A 1 344 ? -24.233 83.222 16.507 1.00 20.63 344 THR A O 1
ATOM 2507 N N . CYS A 1 345 ? -22.598 83.637 18.024 1.00 17.83 345 CYS A N 1
ATOM 2508 C CA . CYS A 1 345 ? -23.446 83.498 19.205 1.00 18.98 345 CYS A CA 1
ATOM 2509 C C . CYS A 1 345 ? -23.533 84.803 19.977 1.00 19.89 345 CYS A C 1
ATOM 2510 O O . CYS A 1 345 ? -22.532 85.495 20.127 1.00 19.62 345 CYS A O 1
ATOM 2513 N N . LEU A 1 346 ? -24.727 85.118 20.479 1.00 18.43 346 LEU A N 1
ATOM 2514 C CA . LEU A 1 346 ? -24.934 86.220 21.404 1.00 17.82 346 LEU A CA 1
ATOM 2515 C C . LEU A 1 346 ? -24.968 85.621 22.815 1.00 17.58 346 LEU A C 1
ATOM 2516 O O . LEU A 1 346 ? -25.805 84.777 23.122 1.00 17.53 346 LEU A O 1
ATOM 2521 N N . VAL A 1 347 ? -24.030 86.034 23.659 1.00 17.11 347 VAL A N 1
ATOM 2522 C CA . VAL A 1 347 ? -23.834 85.396 24.952 1.00 17.93 347 VAL A CA 1
ATOM 2523 C C . VAL A 1 347 ? -23.963 86.452 26.047 1.00 17.51 347 VAL A C 1
ATOM 2524 O O . VAL A 1 347 ? -23.213 87.425 26.062 1.00 17.99 347 VAL A O 1
ATOM 2528 N N . SER A 1 348 ? -24.906 86.267 26.966 1.00 17.72 348 SER A N 1
ATOM 2529 C CA A SER A 1 348 ? -25.077 87.202 28.072 0.59 16.73 348 SER A CA 1
ATOM 2530 C CA B SER A 1 348 ? -25.082 87.201 28.077 0.41 18.30 348 SER A CA 1
ATOM 2531 C C . SER A 1 348 ? -24.430 86.666 29.345 1.00 18.24 348 SER A C 1
ATOM 2532 O O . SER A 1 348 ? -24.687 85.535 29.748 1.00 19.20 348 SER A O 1
ATOM 2537 N N . LEU A 1 349 ? -23.586 87.491 29.967 1.00 18.69 349 LEU A N 1
ATOM 2538 C CA . LEU A 1 349 ? -22.914 87.137 31.218 1.00 18.31 349 LEU A CA 1
ATOM 2539 C C . LEU A 1 349 ? -23.471 87.985 32.355 1.00 18.76 349 LEU A C 1
ATOM 2540 O O . LEU A 1 349 ? -23.497 89.220 32.267 1.00 20.28 349 LEU A O 1
ATOM 2545 N N . THR A 1 350 ? -23.904 87.334 33.428 1.00 19.56 350 THR A N 1
ATOM 2546 C CA . THR A 1 350 ? -24.246 88.060 34.649 1.00 19.73 350 THR A CA 1
ATOM 2547 C C . THR A 1 350 ? -23.564 87.426 35.863 1.00 21.89 350 THR A C 1
ATOM 2548 O O . THR A 1 350 ? -23.056 86.305 35.776 1.00 20.59 350 THR A O 1
ATOM 2552 N N . GLU A 1 351 ? -23.565 88.161 36.978 1.00 21.57 351 GLU A N 1
ATOM 2553 C CA . GLU A 1 351 ? -23.016 87.730 38.284 1.00 25.55 351 GLU A CA 1
ATOM 2554 C C . GLU A 1 351 ? -21.475 87.722 38.395 1.00 26.50 351 GLU A C 1
ATOM 2555 O O . GLU A 1 351 ? -20.920 87.300 39.414 1.00 27.81 351 GLU A O 1
ATOM 2561 N N A CYS A 1 352 ? -20.813 88.198 37.340 0.74 24.87 352 CYS A N 1
ATOM 2562 N N B CYS A 1 352 ? -20.795 88.166 37.346 0.26 25.26 352 CYS A N 1
ATOM 2563 C CA A CYS A 1 352 ? -19.349 88.288 37.263 0.74 24.86 352 CYS A CA 1
ATOM 2564 C CA B CYS A 1 352 ? -19.349 88.363 37.412 0.26 24.56 352 CYS A CA 1
ATOM 2565 C C A CYS A 1 352 ? -18.984 89.464 36.365 0.74 24.37 352 CYS A C 1
ATOM 2566 C C B CYS A 1 352 ? -18.906 89.361 36.349 0.26 24.30 352 CYS A C 1
ATOM 2567 O O A CYS A 1 352 ? -19.715 89.754 35.414 0.74 24.88 352 CYS A O 1
ATOM 2568 O O B CYS A 1 352 ? -19.516 89.443 35.282 0.26 23.79 352 CYS A O 1
ATOM 2573 N N . PRO A 1 353 ? -17.861 90.147 36.653 1.00 24.60 353 PRO A N 1
ATOM 2574 C CA . PRO A 1 353 ? -17.422 91.219 35.755 1.00 24.04 353 PRO A CA 1
ATOM 2575 C C . PRO A 1 353 ? -16.858 90.641 34.475 1.00 23.31 353 PRO A C 1
ATOM 2576 O O . PRO A 1 353 ? -17.044 91.205 33.401 1.00 24.35 353 PRO A O 1
ATOM 2580 N N . THR A 1 354 ? -16.170 89.517 34.614 1.00 23.38 354 THR A N 1
ATOM 2581 C CA . THR A 1 354 ? -15.585 88.788 33.486 1.00 23.44 354 THR A CA 1
ATOM 2582 C C . THR A 1 354 ? -15.603 87.303 33.790 1.00 23.91 354 THR A C 1
ATOM 2583 O O . THR A 1 354 ? -15.650 86.898 34.957 1.00 24.61 354 THR A O 1
ATOM 2587 N N . PHE A 1 355 ? -15.535 86.493 32.737 1.00 20.81 355 PHE A N 1
ATOM 2588 C CA . PHE A 1 355 ? -15.574 85.038 32.876 1.00 19.17 355 PHE A CA 1
ATOM 2589 C C . PHE A 1 355 ? -14.852 84.410 31.701 1.00 18.23 355 PHE A C 1
ATOM 2590 O O . PHE A 1 355 ? -15.297 84.556 30.572 1.00 19.67 355 PHE A O 1
ATOM 2598 N N . LEU A 1 356 ? -13.768 83.690 31.975 1.00 18.31 356 LEU A N 1
ATOM 2599 C CA . LEU A 1 356 ? -13.044 82.957 30.944 1.00 17.76 356 LEU A CA 1
ATOM 2600 C C . LEU A 1 356 ? -13.660 81.566 30.839 1.00 17.26 356 LEU A C 1
ATOM 2601 O O . LEU A 1 356 ? -13.661 80.806 31.808 1.00 19.32 356 LEU A O 1
ATOM 2606 N N . THR A 1 357 ? -14.175 81.229 29.659 1.00 16.92 357 THR A N 1
ATOM 2607 C CA . THR A 1 357 ? -14.909 79.995 29.483 1.00 15.65 357 THR A CA 1
ATOM 2608 C C . THR A 1 357 ? -14.832 79.598 28.017 1.00 16.06 357 THR A C 1
ATOM 2609 O O . THR A 1 357 ? -14.020 80.152 27.272 1.00 17.56 357 THR A O 1
ATOM 2613 N N . SER A 1 358 ? -15.601 78.583 27.631 1.00 15.28 358 SER A N 1
ATOM 2614 C CA . SER A 1 358 ? -15.667 78.150 26.233 1.00 15.66 358 SER A CA 1
ATOM 2615 C C . SER A 1 358 ? -17.117 78.132 25.790 1.00 14.75 358 SER A C 1
ATOM 2616 O O . SER A 1 358 ? -17.995 77.658 26.509 1.00 15.72 358 SER A O 1
ATOM 2619 N N . ILE A 1 359 ? -17.358 78.647 24.588 1.00 15.37 359 ILE A N 1
ATOM 2620 C CA . ILE A 1 359 ? -18.677 78.557 23.975 1.00 16.03 359 ILE A CA 1
ATOM 2621 C C . ILE A 1 359 ? -18.563 77.580 22.810 1.00 14.87 359 ILE A C 1
ATOM 2622 O O . ILE A 1 359 ? -17.605 77.656 22.035 1.00 15.29 359 ILE A O 1
ATOM 2627 N N . LYS A 1 360 ? -19.503 76.641 22.727 1.00 15.29 360 LYS A N 1
ATOM 2628 C CA . LYS A 1 360 ? -19.433 75.540 21.778 1.00 15.17 360 LYS A CA 1
ATOM 2629 C C . LYS A 1 360 ? -20.567 75.562 20.770 1.00 15.06 360 LYS A C 1
ATOM 2630 O O . LYS A 1 360 ? -21.648 76.127 21.030 1.00 17.42 360 LYS A O 1
ATOM 2636 N N . ALA A 1 361 ? -20.309 74.934 19.621 1.00 14.83 361 ALA A N 1
ATOM 2637 C CA . ALA A 1 361 ? -21.334 74.721 18.603 1.00 14.06 361 ALA A CA 1
ATOM 2638 C C . ALA A 1 361 ? -21.684 73.246 18.637 1.00 13.26 361 ALA A C 1
ATOM 2639 O O . ALA A 1 361 ? -20.843 72.380 18.297 1.00 16.14 361 ALA A O 1
ATOM 2641 N N . CYS A 1 362 ? -22.913 72.961 19.066 1.00 15.20 362 CYS A N 1
ATOM 2642 C CA . CYS A 1 362 ? -23.342 71.586 19.299 1.00 15.64 362 CYS A CA 1
ATOM 2643 C C . CYS A 1 362 ? -24.741 71.322 18.790 1.00 17.32 362 CYS A C 1
ATOM 2644 O O . CYS A 1 362 ? -25.550 72.239 18.622 1.00 18.59 362 CYS A O 1
ATOM 2647 N N . ASP A 1 363 ? -25.038 70.046 18.584 1.00 17.28 363 ASP A N 1
ATOM 2648 C CA . ASP A 1 363 ? -26.395 69.646 18.283 1.00 19.33 363 ASP A CA 1
ATOM 2649 C C . ASP A 1 363 ? -26.567 68.206 18.737 1.00 21.02 363 ASP A C 1
ATOM 2650 O O . ASP A 1 363 ? -25.689 67.364 18.523 1.00 21.23 363 ASP A O 1
ATOM 2655 N N . LYS A 1 364 ? -27.692 67.933 19.383 1.00 22.52 364 LYS A N 1
ATOM 2656 C CA . LYS A 1 364 ? -27.984 66.595 19.891 1.00 27.10 364 LYS A CA 1
ATOM 2657 C C . LYS A 1 364 ? -26.819 65.960 20.661 1.00 27.00 364 LYS A C 1
ATOM 2658 O O . LYS A 1 364 ? -26.426 64.820 20.393 1.00 25.35 364 LYS A O 1
ATOM 2664 N N . ALA A 1 365 ? -26.254 66.716 21.596 1.00 25.82 365 ALA A N 1
ATOM 2665 C CA . ALA A 1 365 ? -25.195 66.209 22.474 1.00 27.85 365 ALA A CA 1
ATOM 2666 C C . ALA A 1 365 ? -23.862 65.873 21.792 1.00 25.37 365 ALA A C 1
ATOM 2667 O O . ALA A 1 365 ? -22.991 65.251 22.399 1.00 29.21 365 ALA A O 1
ATOM 2669 N N . ILE A 1 366 ? -23.697 66.297 20.542 1.00 20.98 366 ILE A N 1
ATOM 2670 C CA . ILE A 1 366 ? -22.398 66.217 19.879 1.00 18.58 366 ILE A CA 1
ATOM 2671 C C . ILE A 1 366 ? -21.917 67.627 19.639 1.00 16.25 366 ILE A C 1
ATOM 2672 O O . ILE A 1 366 ? -22.682 68.460 19.156 1.00 18.09 366 ILE A O 1
ATOM 2677 N N A CYS A 1 367 ? -20.660 67.916 19.977 0.67 16.04 367 CYS A N 1
ATOM 2678 N N B CYS A 1 367 ? -20.655 67.878 19.976 0.33 17.12 367 CYS A N 1
ATOM 2679 C CA A CYS A 1 367 ? -20.116 69.244 19.746 0.67 15.06 367 CYS A CA 1
ATOM 2680 C CA B CYS A 1 367 ? -20.022 69.169 19.794 0.33 17.20 367 CYS A CA 1
ATOM 2681 C C A CYS A 1 367 ? -19.108 69.232 18.600 0.67 14.83 367 CYS A C 1
ATOM 2682 C C B CYS A 1 367 ? -19.226 69.147 18.489 0.33 16.22 367 CYS A C 1
ATOM 2683 O O A CYS A 1 367 ? -18.317 68.302 18.451 0.67 15.18 367 CYS A O 1
ATOM 2684 O O B CYS A 1 367 ? -18.681 68.108 18.125 0.33 16.21 367 CYS A O 1
ATOM 2689 N N . TYR A 1 368 ? -19.167 70.283 17.788 1.00 14.30 368 TYR A N 1
ATOM 2690 C CA . TYR A 1 368 ? -18.430 70.375 16.511 1.00 12.89 368 TYR A CA 1
ATOM 2691 C C . TYR A 1 368 ? -17.398 71.497 16.502 1.00 14.45 368 TYR A C 1
ATOM 2692 O O . TYR A 1 368 ? -16.636 71.639 15.540 1.00 15.48 368 TYR A O 1
ATOM 2701 N N . GLY A 1 369 ? -17.350 72.289 17.562 1.00 14.22 369 GLY A N 1
ATOM 2702 C CA . GLY A 1 369 ? -16.359 73.334 17.654 1.00 13.90 369 GLY A CA 1
ATOM 2703 C C . GLY A 1 369 ? -16.493 74.054 18.969 1.00 14.25 369 GLY A C 1
ATOM 2704 O O . GLY A 1 369 ? -17.538 73.960 19.618 1.00 14.55 369 GLY A O 1
ATOM 2705 N N . ALA A 1 370 ? -15.445 74.779 19.351 1.00 13.64 370 ALA A N 1
ATOM 2706 C CA . ALA A 1 370 ? -15.450 75.544 20.600 1.00 14.65 370 ALA A CA 1
ATOM 2707 C C . ALA A 1 370 ? -14.537 76.746 20.509 1.00 14.75 370 ALA A C 1
ATOM 2708 O O . ALA A 1 370 ? -13.457 76.666 19.891 1.00 14.73 370 ALA A O 1
ATOM 2710 N N . GLU A 1 371 ? -14.947 77.839 21.160 1.00 14.44 371 GLU A N 1
ATOM 2711 C CA . GLU A 1 371 ? -14.134 79.049 21.224 1.00 14.76 371 GLU A CA 1
ATOM 2712 C C . GLU A 1 371 ? -13.896 79.413 22.686 1.00 14.56 371 GLU A C 1
ATOM 2713 O O . GLU A 1 371 ? -14.852 79.567 23.438 1.00 15.41 371 GLU A O 1
ATOM 2719 N N . SER A 1 372 ? -12.632 79.520 23.093 1.00 15.26 372 SER A N 1
ATOM 2720 C CA . SER A 1 372 ? -12.306 80.014 24.425 1.00 15.41 372 SER A CA 1
ATOM 2721 C C . SER A 1 372 ? -12.426 81.534 24.379 1.00 16.00 372 SER A C 1
ATOM 2722 O O . SER A 1 372 ? -11.992 82.175 23.427 1.00 17.38 372 SER A O 1
ATOM 2725 N N . VAL A 1 373 ? -13.041 82.116 25.399 1.00 15.79 373 VAL A N 1
ATOM 2726 C CA . VAL A 1 373 ? -13.328 83.543 25.371 1.00 16.21 373 VAL A CA 1
ATOM 2727 C C . VAL A 1 373 ? -13.418 84.112 26.783 1.00 17.50 373 VAL A C 1
ATOM 2728 O O . VAL A 1 373 ? -13.941 83.454 27.669 1.00 17.58 373 VAL A O 1
ATOM 2732 N N . THR A 1 374 ? -12.894 85.321 26.993 1.00 19.61 374 THR A N 1
ATOM 2733 C CA . THR A 1 374 ? -13.172 86.027 28.234 1.00 20.14 374 THR A CA 1
ATOM 2734 C C . THR A 1 374 ? -14.376 86.931 27.993 1.00 20.79 374 THR A C 1
ATOM 2735 O O . THR A 1 374 ? -14.281 87.968 27.328 1.00 21.45 374 THR A O 1
ATOM 2739 N N . LEU A 1 375 ? -15.516 86.509 28.517 1.00 19.47 375 LEU A N 1
ATOM 2740 C CA . LEU A 1 375 ? -16.737 87.291 28.421 1.00 20.08 375 LEU A CA 1
ATOM 2741 C C . LEU A 1 375 ? -16.669 88.462 29.381 1.00 21.09 375 LEU A C 1
ATOM 2742 O O . LEU A 1 375 ? -16.016 88.390 30.420 1.00 21.90 375 LEU A O 1
ATOM 2747 N N . THR A 1 376 ? -17.371 89.534 29.034 1.00 22.71 376 THR A N 1
ATOM 2748 C CA . THR A 1 376 ? -17.536 90.662 29.940 1.00 21.95 376 THR A CA 1
ATOM 2749 C C . THR A 1 376 ? -18.999 90.735 30.349 1.00 21.40 376 THR A C 1
ATOM 2750 O O . THR A 1 376 ? -19.871 90.293 29.610 1.00 22.78 376 THR A O 1
ATOM 2754 N N . ARG A 1 377 ? -19.255 91.297 31.526 1.00 22.30 377 ARG A N 1
ATOM 2755 C CA . ARG A 1 377 ? -20.617 91.413 32.030 1.00 21.14 377 ARG A CA 1
ATOM 2756 C C . ARG A 1 377 ? -21.539 92.070 30.993 1.00 22.55 377 ARG A C 1
ATOM 2757 O O . ARG A 1 377 ? -21.163 93.055 30.355 1.00 23.97 377 ARG A O 1
ATOM 2765 N N . GLY A 1 378 ? -22.734 91.509 30.813 1.00 19.83 378 GLY A N 1
ATOM 2766 C CA . GLY A 1 378 ? -23.625 91.954 29.751 1.00 20.99 378 GLY A CA 1
ATOM 2767 C C . GLY A 1 378 ? -23.546 91.120 28.481 1.00 21.90 378 GLY A C 1
ATOM 2768 O O . GLY A 1 378 ? -23.245 89.922 28.522 1.00 20.62 378 GLY A O 1
ATOM 2769 N N . GLN A 1 379 ? -23.817 91.755 27.343 1.00 21.80 379 GLN A N 1
ATOM 2770 C CA . GLN A 1 379 ? -23.843 91.049 26.066 1.00 20.86 379 GLN A CA 1
ATOM 2771 C C . GLN A 1 379 ? -22.446 90.899 25.449 1.00 19.99 379 GLN A C 1
ATOM 2772 O O . GLN A 1 379 ? -21.579 91.761 25.609 1.00 21.32 379 GLN A O 1
ATOM 2778 N N . ASN A 1 380 ? -22.242 89.780 24.764 1.00 19.56 380 ASN A N 1
ATOM 2779 C CA . ASN A 1 380 ? -20.988 89.453 24.098 1.00 20.11 380 ASN A CA 1
ATOM 2780 C C . ASN A 1 380 ? -21.332 88.812 22.784 1.00 19.01 380 ASN A C 1
ATOM 2781 O O . ASN A 1 380 ? -22.320 88.106 22.695 1.00 19.25 380 ASN A O 1
ATOM 2786 N N . THR A 1 381 ? -20.507 89.043 21.769 1.00 19.84 381 THR A N 1
ATOM 2787 C CA . THR A 1 381 ? -20.634 88.331 20.516 1.00 20.30 381 THR A CA 1
ATOM 2788 C C . THR A 1 381 ? -19.447 87.404 20.364 1.00 18.32 381 THR A C 1
ATOM 2789 O O . THR A 1 381 ? -18.304 87.832 20.447 1.00 20.16 381 THR A O 1
ATOM 2793 N N . VAL A 1 382 ? -19.731 86.114 20.205 1.00 18.54 382 VAL A N 1
ATOM 2794 C CA . VAL A 1 382 ? -18.689 85.087 20.165 1.00 17.77 382 VAL A CA 1
ATOM 2795 C C . VAL A 1 382 ? -18.808 84.233 18.899 1.00 17.21 382 VAL A C 1
ATOM 2796 O O . VAL A 1 382 ? -19.869 83.654 18.639 1.00 17.63 382 VAL A O 1
ATOM 2800 N N . LYS A 1 383 ? -17.728 84.158 18.113 1.00 16.97 383 LYS A N 1
ATOM 2801 C CA . LYS A 1 383 ? -17.731 83.337 16.900 1.00 16.54 383 LYS A CA 1
ATOM 2802 C C . LYS A 1 383 ? -17.096 81.998 17.186 1.00 16.90 383 LYS A C 1
ATOM 2803 O O . LYS A 1 383 ? -16.022 81.935 17.766 1.00 19.55 383 LYS A O 1
ATOM 2809 N N . VAL A 1 384 ? -17.768 80.926 16.792 1.00 15.50 384 VAL A N 1
ATOM 2810 C CA . VAL A 1 384 ? -17.271 79.585 17.086 1.00 14.68 384 VAL A CA 1
ATOM 2811 C C . VAL A 1 384 ? -17.043 78.878 15.764 1.00 16.50 384 VAL A C 1
ATOM 2812 O O . VAL A 1 384 ? -17.971 78.703 14.981 1.00 16.62 384 VAL A O 1
ATOM 2816 N N . SER A 1 385 ? -15.806 78.476 15.505 1.00 16.22 385 SER A N 1
ATOM 2817 C CA . SER A 1 385 ? -15.492 77.780 14.267 1.00 15.90 385 SER A CA 1
ATOM 2818 C C . SER A 1 385 ? -15.726 76.307 14.486 1.00 15.96 385 SER A C 1
ATOM 2819 O O . SER A 1 385 ? -15.308 75.759 15.517 1.00 17.59 385 SER A O 1
ATOM 2822 N N . GLY A 1 386 ? -16.413 75.661 13.548 1.00 15.33 386 GLY A N 1
ATOM 2823 C CA . GLY A 1 386 ? -16.667 74.236 13.669 1.00 16.41 386 GLY A CA 1
ATOM 2824 C C . GLY A 1 386 ? -16.521 73.470 12.375 1.00 13.53 386 GLY A C 1
ATOM 2825 O O . GLY A 1 386 ? -16.391 74.060 11.307 1.00 13.74 386 GLY A O 1
ATOM 2826 N N . LYS A 1 387 ? -16.507 72.145 12.471 1.00 13.80 387 LYS A N 1
ATOM 2827 C CA . LYS A 1 387 ? -16.511 71.297 11.283 1.00 12.70 387 LYS A CA 1
ATOM 2828 C C . LYS A 1 387 ? -17.403 70.122 11.563 1.00 12.57 387 LYS A C 1
ATOM 2829 O O . LYS A 1 387 ? -17.506 69.681 12.716 1.00 14.45 387 LYS A O 1
ATOM 2835 N N . GLY A 1 388 ? -18.044 69.608 10.521 1.00 13.15 388 GLY A N 1
ATOM 2836 C CA . GLY A 1 388 ? -18.831 68.394 10.636 1.00 11.65 388 GLY A CA 1
ATOM 2837 C C . GLY A 1 388 ? -20.323 68.631 10.487 1.00 12.44 388 GLY A C 1
ATOM 2838 O O . GLY A 1 388 ? -20.766 69.673 9.985 1.00 13.10 388 GLY A O 1
ATOM 2839 N N . GLY A 1 389 ? -21.096 67.644 10.910 1.00 14.20 389 GLY A N 1
ATOM 2840 C CA . GLY A 1 389 ? -22.536 67.725 10.835 1.00 14.38 389 GLY A CA 1
ATOM 2841 C C . GLY A 1 389 ? -23.056 67.417 9.450 1.00 14.26 389 GLY A C 1
ATOM 2842 O O . GLY A 1 389 ? -22.284 67.071 8.544 1.00 14.39 389 GLY A O 1
ATOM 2843 N N . HIS A 1 390 ? -24.375 67.524 9.285 1.00 14.65 390 HIS A N 1
ATOM 2844 C CA . HIS A 1 390 ? -25.047 67.147 8.045 1.00 14.77 390 HIS A CA 1
ATOM 2845 C C . HIS A 1 390 ? -26.148 68.155 7.748 1.00 14.58 390 HIS A C 1
ATOM 2846 O O . HIS A 1 390 ? -26.298 69.146 8.479 1.00 15.88 390 HIS A O 1
ATOM 2853 N N . SER A 1 391 ? -26.911 67.928 6.676 1.00 15.15 391 SER A N 1
ATOM 2854 C CA . SER A 1 391 ? -27.865 68.943 6.225 1.00 17.93 391 SER A CA 1
ATOM 2855 C C . SER A 1 391 ? -28.933 69.250 7.269 1.00 18.66 391 SER A C 1
ATOM 2856 O O . SER A 1 391 ? -29.416 70.380 7.350 1.00 20.78 391 SER A O 1
ATOM 2859 N N . GLY A 1 392 ? -29.267 68.250 8.082 1.00 17.32 392 GLY A N 1
ATOM 2860 C CA . GLY A 1 392 ? -30.292 68.377 9.098 1.00 17.82 392 GLY A CA 1
ATOM 2861 C C . GLY A 1 392 ? -29.764 68.925 10.409 1.00 18.99 392 GLY A C 1
ATOM 2862 O O . GLY A 1 392 ? -30.554 69.140 11.332 1.00 21.47 392 GLY A O 1
ATOM 2863 N N . SER A 1 393 ? -28.452 69.132 10.525 1.00 17.00 393 SER A N 1
ATOM 2864 C CA . SER A 1 393 ? -27.898 69.684 11.766 1.00 17.67 393 SER A CA 1
ATOM 2865 C C . SER A 1 393 ? -28.340 71.110 12.011 1.00 20.39 393 SER A C 1
ATOM 2866 O O . SER A 1 393 ? -28.318 71.938 11.099 1.00 19.77 393 SER A O 1
ATOM 2869 N N . THR A 1 394 ? -28.731 71.385 13.254 1.00 19.86 394 THR A N 1
ATOM 2870 C CA . THR A 1 394 ? -28.956 72.757 13.686 1.00 20.26 394 THR A CA 1
ATOM 2871 C C . THR A 1 394 ? -27.943 73.128 14.757 1.00 18.97 394 THR A C 1
ATOM 2872 O O . THR A 1 394 ? -28.076 72.763 15.916 1.00 19.39 394 THR A O 1
ATOM 2876 N N . PHE A 1 395 ? -26.916 73.860 14.365 1.00 18.74 395 PHE A N 1
ATOM 2877 C CA . PHE A 1 395 ? -25.830 74.137 15.288 1.00 17.46 395 PHE A CA 1
ATOM 2878 C C . PHE A 1 395 ? -26.238 75.193 16.298 1.00 17.48 395 PHE A C 1
ATOM 2879 O O . PHE A 1 395 ? -26.604 76.313 15.931 1.00 19.44 395 PHE A O 1
ATOM 2887 N N . ARG A 1 396 ? -26.185 74.804 17.569 1.00 16.90 396 ARG A N 1
ATOM 2888 C CA . ARG A 1 396 ? -26.639 75.632 18.672 1.00 16.81 396 ARG A CA 1
ATOM 2889 C C . ARG A 1 396 ? -25.437 76.175 19.411 1.00 16.83 396 ARG A C 1
ATOM 2890 O O . ARG A 1 396 ? -24.371 75.563 19.406 1.00 16.27 396 ARG A O 1
ATOM 2898 N N . CYS A 1 397 ? -25.642 77.297 20.097 1.00 17.73 397 CYS A N 1
ATOM 2899 C CA . CYS A 1 397 ? -24.626 77.875 20.944 1.00 18.53 397 CYS A CA 1
ATOM 2900 C C . CYS A 1 397 ? -24.751 77.240 22.319 1.00 17.39 397 CYS A C 1
ATOM 2901 O O . CYS A 1 397 ? -25.824 77.234 22.905 1.00 18.02 397 CYS A O 1
ATOM 2904 N N . CYS A 1 398 ? -23.656 76.700 22.842 1.00 17.30 398 CYS A N 1
ATOM 2905 C CA . CYS A 1 398 ? -23.720 75.936 24.088 1.00 17.40 398 CYS A CA 1
ATOM 2906 C C . CYS A 1 398 ? -22.624 76.325 25.061 1.00 16.48 398 CYS A C 1
ATOM 2907 O O . CYS A 1 398 ? -21.525 76.725 24.667 1.00 18.43 398 CYS A O 1
ATOM 2910 N N . HIS A 1 399 ? -22.930 76.190 26.347 1.00 16.80 399 HIS A N 1
ATOM 2911 C CA . HIS A 1 399 ? -21.939 76.369 27.391 1.00 16.41 399 HIS A CA 1
ATOM 2912 C C . HIS A 1 399 ? -22.118 75.203 28.353 1.00 16.41 399 HIS A C 1
ATOM 2913 O O . HIS A 1 399 ? -23.193 75.021 28.901 1.00 16.49 399 HIS A O 1
ATOM 2920 N N . GLY A 1 400 ? -21.076 74.414 28.577 1.00 18.07 400 GLY A N 1
ATOM 2921 C CA . GLY A 1 400 ? -21.251 73.215 29.372 1.00 20.27 400 GLY A CA 1
ATOM 2922 C C . GLY A 1 400 ? -22.315 72.325 28.754 1.00 22.91 400 GLY A C 1
ATOM 2923 O O . GLY A 1 400 ? -22.282 72.067 27.559 1.00 23.56 400 GLY A O 1
ATOM 2924 N N . GLU A 1 401 ? -23.280 71.894 29.558 1.00 24.87 401 GLU A N 1
ATOM 2925 C CA . GLU A 1 401 ? -24.374 71.055 29.074 1.00 26.64 401 GLU A CA 1
ATOM 2926 C C . GLU A 1 401 ? -25.595 71.862 28.633 1.00 23.88 401 GLU A C 1
ATOM 2927 O O . GLU A 1 401 ? -26.608 71.284 28.263 1.00 23.96 401 GLU A O 1
ATOM 2933 N N . ASP A 1 402 ? -25.498 73.187 28.678 1.00 20.50 402 ASP A N 1
ATOM 2934 C CA . ASP A 1 402 ? -26.633 74.069 28.371 1.00 18.75 402 ASP A CA 1
ATOM 2935 C C . ASP A 1 402 ? -26.553 74.626 26.958 1.00 19.07 402 ASP A C 1
ATOM 2936 O O . ASP A 1 402 ? -25.507 75.106 26.557 1.00 20.71 402 ASP A O 1
ATOM 2941 N N . CYS A 1 403 ? -27.656 74.590 26.215 1.00 17.81 403 CYS A N 1
ATOM 2942 C CA . CYS A 1 403 ? -27.661 75.095 24.844 1.00 18.36 403 CYS A CA 1
ATOM 2943 C C . CYS A 1 403 ? -28.810 76.049 24.562 1.00 17.70 403 CYS A C 1
ATOM 2944 O O . CYS A 1 403 ? -29.845 76.056 25.257 1.00 18.63 403 CYS A O 1
ATOM 2947 N N . SER A 1 404 ? -28.624 76.844 23.516 1.00 17.08 404 SER A N 1
ATOM 2948 C CA . SER A 1 404 ? -29.677 77.714 23.020 1.00 17.47 404 SER A CA 1
ATOM 2949 C C . SER A 1 404 ? -30.903 76.918 22.590 1.00 16.88 404 SER A C 1
ATOM 2950 O O . SER A 1 404 ? -30.821 75.701 22.372 1.00 18.74 404 SER A O 1
ATOM 2953 N N . GLN A 1 405 ? -32.045 77.600 22.518 1.00 15.11 405 GLN A N 1
ATOM 2954 C CA . GLN A 1 405 ? -33.311 76.959 22.161 1.00 16.18 405 GLN A CA 1
ATOM 2955 C C . GLN A 1 405 ? -33.394 76.469 20.731 1.00 17.96 405 GLN A C 1
ATOM 2956 O O . GLN A 1 405 ? -34.100 75.499 20.448 1.00 18.68 405 GLN A O 1
ATOM 2962 N N . ILE A 1 406 ? -32.691 77.142 19.831 1.00 16.64 406 ILE A N 1
ATOM 2963 C CA . ILE A 1 406 ? -32.601 76.671 18.447 1.00 18.73 406 ILE A CA 1
ATOM 2964 C C . ILE A 1 406 ? -31.164 76.757 17.956 1.00 20.00 406 ILE A C 1
ATOM 2965 O O . ILE A 1 406 ? -30.321 77.434 18.565 1.00 21.11 406 ILE A O 1
ATOM 2970 N N . GLY A 1 407 ? -30.895 76.057 16.861 1.00 20.49 407 GLY A N 1
ATOM 2971 C CA . GLY A 1 407 ? -29.620 76.106 16.173 1.00 19.03 407 GLY A CA 1
ATOM 2972 C C . GLY A 1 407 ? -29.846 76.558 14.743 1.00 19.66 407 GLY A C 1
ATOM 2973 O O . GLY A 1 407 ? -30.989 76.739 14.316 1.00 20.26 407 GLY A O 1
ATOM 2974 N N . LEU A 1 408 ? -28.758 76.753 14.014 1.00 19.79 408 LEU A N 1
ATOM 2975 C CA . LEU A 1 408 ? -28.820 77.159 12.609 1.00 18.55 408 LEU A CA 1
ATOM 2976 C C . LEU A 1 408 ? -28.240 76.088 11.699 1.00 18.82 408 LEU A C 1
ATOM 2977 O O . LEU A 1 408 ? -27.272 75.410 12.054 1.00 20.49 408 LEU A O 1
ATOM 2982 N N . HIS A 1 409 ? -28.820 75.962 10.511 1.00 18.41 409 HIS A N 1
ATOM 2983 C CA . HIS A 1 409 ? -28.303 75.051 9.490 1.00 17.83 409 HIS A CA 1
ATOM 2984 C C . HIS A 1 409 ? -27.144 75.684 8.749 1.00 16.83 409 HIS A C 1
ATOM 2985 O O . HIS A 1 409 ? -27.182 76.881 8.448 1.00 20.37 409 HIS A O 1
ATOM 2992 N N . ALA A 1 410 ? -26.109 74.902 8.470 1.00 17.07 410 ALA A N 1
ATOM 2993 C CA . ALA A 1 410 ? -25.041 75.355 7.599 1.00 17.37 410 ALA A CA 1
ATOM 2994 C C . ALA A 1 410 ? -25.353 74.996 6.149 1.00 19.29 410 ALA A C 1
ATOM 2995 O O . ALA A 1 410 ? -26.333 74.326 5.873 1.00 19.96 410 ALA A O 1
ATOM 2997 N N . ALA A 1 411 ? -24.514 75.450 5.228 1.00 18.32 411 ALA A N 1
ATOM 2998 C CA . ALA A 1 411 ? -24.730 75.194 3.814 1.00 18.44 411 ALA A CA 1
ATOM 2999 C C . ALA A 1 411 ? -24.109 73.853 3.398 1.00 17.19 411 ALA A C 1
ATOM 3000 O O . ALA A 1 411 ? -23.268 73.312 4.104 1.00 18.46 411 ALA A O 1
ATOM 3002 N N . ALA A 1 412 ? -24.557 73.305 2.271 1.00 16.98 412 ALA A N 1
ATOM 3003 C CA . ALA A 1 412 ? -23.981 72.074 1.728 1.00 17.12 412 ALA A CA 1
ATOM 3004 C C . ALA A 1 412 ? -22.579 72.319 1.163 1.00 17.78 412 ALA A C 1
ATOM 3005 O O . ALA A 1 412 ? -22.268 73.421 0.712 1.00 19.07 412 ALA A O 1
ATOM 3007 N N . PRO A 1 413 ? -21.726 71.288 1.199 1.00 18.09 413 PRO A N 1
ATOM 3008 C CA . PRO A 1 413 ? -20.406 71.355 0.576 1.00 20.27 413 PRO A CA 1
ATOM 3009 C C . PRO A 1 413 ? -20.495 70.962 -0.896 1.00 23.60 413 PRO A C 1
ATOM 3010 O O . PRO A 1 413 ? -21.541 70.498 -1.359 1.00 26.26 413 PRO A O 1
ATOM 3014 N N . HIS A 1 414 ? -19.399 71.144 -1.620 1.00 23.62 414 HIS A N 1
ATOM 3015 C CA . HIS A 1 414 ? -19.294 70.659 -3.002 1.00 25.83 414 HIS A CA 1
ATOM 3016 C C . HIS A 1 414 ? -20.422 71.124 -3.924 1.00 29.62 414 HIS A C 1
ATOM 3017 O O . HIS A 1 414 ? -20.847 70.385 -4.806 1.00 30.71 414 HIS A O 1
ATOM 3024 N N . LEU A 1 415 ? -20.901 72.346 -3.714 1.00 32.03 415 LEU A N 1
ATOM 3025 C CA . LEU A 1 415 ? -21.842 72.962 -4.646 1.00 37.39 415 LEU A CA 1
ATOM 3026 C C . LEU A 1 415 ? -21.064 73.668 -5.754 1.00 39.86 415 LEU A C 1
ATOM 3027 O O . LEU A 1 415 ? -21.313 73.451 -6.942 1.00 42.52 415 LEU A O 1
#

Solvent-accessible surface area: 20884 Å² total; per-residue (Å²): 173,54,128,94,55,30,57,46,97,8,19,25,54,69,111,166,94,34,70,35,104,23,83,42,59,19,33,4,35,42,128,61,57,35,168,127,134,11,87,60,175,149,127,67,41,61,2,36,0,51,1,56,51,10,29,1,6,0,5,1,30,42,39,15,76,0,23,24,2,135,15,43,61,92,54,12,166,224,146,122,58,91,11,90,106,22,140,3,86,74,33,127,60,58,89,181,230,68,32,13,4,0,0,0,28,6,76,131,58,134,76,22,6,21,1,31,57,4,7,7,35,131,18,20,1,102,0,19,6,62,17,27,179,59,104,90,49,85,113,1,68,33,97,37,21,1,35,24,126,16,0,31,0,16,2,109,15,113,31,103,61,13,48,117,31,5,0,0,0,2,87,39,136,66,75,42,22,12,16,12,2,128,154,16,19,99,116,68,28,64,9,12,41,30,0,1,0,15,3,51,202,129,164,46,61,114,56,6,90,18,85,15,64,15,126,84,130,153,136,93,25,100,5,61,17,114,20,53,86,67,1,0,50,81,90,5,58,92,66,59,143,81,57,130,75,6,86,9,39,102,28,98,62,68,100,18,37,0,44,2,65,13,58,42,40,172,47,126,7,64,0,26,0,25,0,3,26,96,112,65,18,90,62,91,11,126,41,58,11,123,38,33,32,102,17,66,55,41,130,38,15,34,2,17,56,139,5,6,39,0,13,0,55,0,34,0,68,116,1,51,40,1,59,1,32,0,48,0,4,10,173,107,48,53,21,15,63,70,70,31,77,0,73,139,31,118,20,96,4,121,0,76,5,69,0,3,56,72,44,2,33,0,68,0,0,33,38,151,96,59,6,166,112,8,43,106,12,57,37,18,160,188

GO terms:
  GO:0039654 fusion of virus membrane with host endosome membrane (P, IDA)
  GO:0039545 symbiont-mediated suppression of host cytoplasmic pattern recognition receptor signaling pathway via inhibition of MAVS activity (P, IDA)
  GO:0140321 symbiont-mediated suppression of host autophagy (P, IDA)
  GO:0075509 endocytosis involved in viral entry into host cell (P, IDA)
  GO:0033650 host cell mitochondrion (C, EXP)
  GO:0044178 host cell Golgi membrane (C, EXP)
  GO:0044228 host cell surface (C, EXP)
  GO:0055036 virion membrane (C, EXP)